Protein 3KCP (pdb70)

Radius of gyration: 39.66 Å; Cα contacts (8 Å, |Δi|>4): 1219; chains: 2; bounding box: 101×48×95 Å

GO terms:
  GO:0005515 protein binding (F, IPI)

Foldseek 3Di:
DWEWAWAEAEDAAQDKTKIFIWIPPADQLFWFWWKFKKAWQLLFKDFPAKAADPQQPPPVSCQFWDWDDDVVVRMIIIIGGNRPLQQPRGRRDIDTRIMTIIHGHNPGDFAWIKIFRPTTDFTAGPVRHTDDYHYHIYTYGYDNDDDAPFAKEKEFEAEPDDADPVCLQVRLWAKWKDFPPDRWIWTAGSLRMTMTTNHHADQQWTKIWIDGAQWQIAIDTRQHPPHHHYPYYSVGGHYIAGQCNVPPQAREVVSLVLLVQLAFPFAPDDSDDQSQCQRNPGTRHVVSSVSSVVQHGHGNVVD/DEWEWEWPDLDDDQFDKIKIWIKFAQQPQFFKKKFKKFWQLQFWFKAAPPPRHGDDQFDDADDKPPPPDCVQPKDKTWGADRVRRMTIIMIGGNNLVVVVVVVDGDRIITDGMIIIGGNDRDWIFMFTADDPVDPPADRGMWTAHSVRDTGDDYYYHGYDIRD

Nearest PDB structures (foldseek):
  4fl4-assembly4_L  TM=5.842E-01  e=5.951E-61  Acetivibrio thermocellus
  2b59-assembly1_B  TM=9.920E-01  e=6.058E-29  Acetivibrio thermocellus
  5g5d-assembly2_B  TM=9.959E-01  e=1.008E-26  Acetivibrio thermocellus ATCC 27405
  1aoh-assembly1_A  TM=9.877E-01  e=4.276E-23  Acetivibrio thermocellus ATCC 27405
  2ccl-assembly2_C  TM=9.334E-01  e=5.999E-21  Acetivibrio thermocellus

Organism: Acetivibrio thermocellus (strain ATCC 27405 / DSM 1237 / JCM 9322 / NBRC 103400 / NCIMB 10682 / NRRL B-4536 / VPI 7372) (NCBI:txid203119)

Sequence (466 aa):
KLTLKIGRAEGRPGDTVEIPVNLYGVPQKGIASGDFVVSYDPNVLEIIEIEPGELIVDPNPTKSFDTAVYPDRKMIVFLFAEDSGTGAYAITEDGVFATIVAKVKEGAPEGFSAIEISEFGAFADNDLVEVETDLINGGVLVTNKPVIEGYKVSGYILPDFSFDATVAPLVKAGFKVEIVGTELYAVTDANGYFEITGVPANASGYTLKISRATYLDRVIANVVVTGDTSVSTSQAPIMMWVGDIVKDNSINLLDVAEVIRCFNATKGSANYVEELDINRNGAINMQDIMIVHKHFGATSSDYSSIELKFDRNKGEVGDILIGTVRINNIKNFAGFQVNIVYDPKVLMAVDPETGKEFTSSTFPPGRTVLKNNAYGPIQIADNDPEKGILNFALAYSYIAGYKETGVAEESGIIAKIGFKILQKKSTAVKFQDTLSMPGAISGTQLFDWDGEVITGYEVIQPDVLS

InterPro domains:
  IPR001956 Carbohydrate-binding module 3 [PF00942] (370-519)
  IPR001956 Carbohydrate-binding module 3 [PS51172] (365-523)
  IPR001956 Carbohydrate-binding module 3 [SM01067] (371-462)
  IPR002102 Cellulosome anchoring protein, cohesin domain [PF00963] (31-167)
  IPR002102 Cellulosome anchoring protein, cohesin domain [PF00963] (185-321)
  IPR002102 Cellulosome anchoring protein, cohesin domain [PF00963] (562-702)
  IPR002102 Cellulosome anchoring protein, cohesin domain [PF00963] (726-865)
  IPR002102 Cellulosome anchoring protein, cohesin domain [PF00963] (891-1030)
  IPR002102 Cellulosome anchoring protein, cohesin domain [PF00963] (1056-1195)
  IPR002102 Cellulosome anchoring protein, cohesin domain [PF00963] (1221-1360)
  IPR002102 Cellulosome anchoring protein, cohesin domain [PF00963] (1386-1525)
  IPR002102 Cellulosome anchoring protein, cohesin domain [PF00963] (1550-1689)
  IPR002105 Dockerin type I repeat [PF00404] (1790-1843)
  IPR002105 Dockerin type I repeat [PS00448] (1824-1843)
  IPR008965 CBM2/CBM3, carbohydrate-binding domain superfamily [SSF49384] (30-178)
  IPR008965 CBM2/CBM3, carbohydrate-binding domain superfamily [SSF49384] (184-321)
  IPR008965 CBM2/CBM3, carbohydrate-binding domain superfamily [SSF49384] (366-522)
  IPR008965 CBM2/CBM3, carbohydrate-binding domain superfamily [SSF49384] (562-702)
  IPR008965 CBM2/CBM3, carbohydrate-binding domain superfamily [SSF49384] (725-865)
  IPR008965 CBM2/CBM3, carbohydrate-binding domain superfamily [SSF49384] (890-1030)

Solvent-accessible surface area: 21895 Å² total; per-residue (Å²): 149,4,17,0,73,1,5,167,19,108,4,88,41,33,60,78,10,107,0,41,0,21,0,86,30,13,33,183,127,0,0,8,38,5,54,3,13,0,26,12,50,22,104,7,1,86,21,80,93,16,68,57,10,124,12,17,80,11,107,92,48,85,122,5,7,82,29,33,54,92,76,121,152,114,66,0,38,0,103,5,58,24,74,40,70,118,19,66,61,3,2,90,120,74,14,41,1,0,21,0,16,0,90,0,81,162,80,9,78,106,35,82,9,39,1,75,16,63,114,57,41,22,0,10,11,52,88,139,91,116,21,122,26,62,74,75,70,2,0,0,72,0,38,90,155,62,114,101,150,34,77,78,0,12,1,58,2,45,2,48,17,66,59,91,90,118,13,19,66,87,3,47,29,34,0,76,0,48,0,83,82,57,174,52,123,11,77,5,63,45,99,0,58,3,75,6,52,26,0,74,75,51,71,108,23,21,44,0,74,0,22,37,55,10,9,0,21,50,82,38,56,124,11,73,1,94,20,105,28,80,38,15,69,63,161,69,20,15,75,0,38,6,0,0,28,54,104,72,51,23,0,37,104,108,0,1,32,57,0,56,158,10,23,22,8,21,137,82,51,114,92,31,66,84,83,8,0,6,10,49,53,19,0,0,0,0,34,0,0,0,7,0,1,36,36,25,39,10,54,29,107,83,57,81,11,0,25,2,109,34,88,96,91,125,21,101,96,43,46,43,4,48,0,16,0,78,0,40,100,1,148,30,0,0,0,1,0,0,5,0,24,15,58,45,159,3,3,61,3,0,29,19,166,106,12,150,98,7,72,66,86,39,30,1,51,35,39,75,4,0,127,74,127,72,32,18,31,23,100,10,22,62,8,49,20,140,154,0,51,0,5,0,0,0,0,3,0,103,3,65,33,6,96,155,77,50,107,24,54,61,60,4,17,0,0,72,0,0,0,57,12,67,75,144,129,78,13,48,3,91,3,74,83,50,145,11,3,50,72,18,51,44,0,0,4,0,0,24,25,55,3,54,49,24,103,77,14,112,22,61,74,24,128,92,11,89

B-factor: mean 34.77, std 7.83, range [19.06, 70.61]

CATH classification: 2.60.40.680 (+2 more: 2.60.40.1120, 1.10.1330.10)

Secondary structure (DSSP, 8-state):
--EEEE-EEEE-TT-EEEEEEEEES--TT-B-EEEEEEE--TTTEEEEEEEE-TT---SSGGGTEEEEEEGGGTEEEEEEE-TTSSSTT-B-S-EEEEEEEEEEPTT---EEEEEEEEEEEEEE-TT--EE--EEE-EEEEE------SSEEEEEEEEESS---TTTHHHHHS--EEEETTSS-EEE--TTSEEEEEEEPPEEEEEEEEEE-TEEPPEEEEEEEESS-EE---SSSPEEE-EEE-SSSSB--HHHHHHHHTTTT-BTTSTT--GGG-TT-SSB-SHHHHHHHHTTTT-BGGG-/-EEEEEES-S---TT-EEEEEEEEES-TTEEEEEEEEE--TTTEEEE-TTT-PBP-TTPPP----SS--GGG-EEEEE--BGGGTEEEEEEEES-HHHHHHHT----SEEEEEEEEEESS---B--EE---TTSTT-BTTEEEEETTSPEE-S-EEEPPPPB-

Structure (mmCIF, N/CA/C/O backbone):
data_3KCP
#
_entry.id   3KCP
#
_cell.length_a   169.977
_cell.length_b   58.019
_cell.length_c   56.150
_cell.angle_alpha   90.00
_cell.angle_beta   90.00
_cell.angle_gamma   90.00
#
_symmetry.space_group_name_H-M   'P 21 21 2'
#
loop_
_entity.id
_entity.type
_entity.pdbx_description
1 polymer 'Cellulosomal-scaffolding protein A'
2 polymer 'Cellulosome anchoring protein, cohesin region'
3 non-polymer 'CALCIUM ION'
4 non-polymer 'CHLORIDE ION'
5 water water
#
loop_
_atom_site.group_PDB
_atom_site.id
_atom_site.type_symbol
_atom_site.label_atom_id
_atom_site.label_alt_id
_atom_site.label_comp_id
_atom_site.label_asym_id
_atom_site.label_entity_id
_atom_site.label_seq_id
_atom_site.pdbx_PDB_ins_code
_atom_site.Cartn_x
_atom_site.Cartn_y
_atom_site.Cartn_z
_atom_site.occupancy
_atom_site.B_iso_or_equiv
_atom_site.auth_seq_id
_atom_site.auth_comp_id
_atom_site.auth_asym_id
_atom_site.auth_atom_id
_atom_site.pdbx_PDB_model_num
ATOM 1 N N . LYS A 1 8 ? 83.490 7.772 61.231 1.00 42.15 8 LYS A N 1
ATOM 2 C CA . LYS A 1 8 ? 82.566 8.933 60.938 1.00 41.68 8 LYS A CA 1
ATOM 3 C C . LYS A 1 8 ? 81.964 8.852 59.503 1.00 40.23 8 LYS A C 1
ATOM 4 O O . LYS A 1 8 ? 82.702 8.653 58.504 1.00 40.25 8 LYS A O 1
ATOM 10 N N . LEU A 1 9 ? 80.642 9.005 59.421 1.00 38.70 9 LEU A N 1
ATOM 11 C CA . LEU A 1 9 ? 79.895 8.876 58.123 1.00 36.42 9 LEU A CA 1
ATOM 12 C C . LEU A 1 9 ? 80.382 9.904 57.094 1.00 34.77 9 LEU A C 1
ATOM 13 O O . LEU A 1 9 ? 80.345 11.098 57.334 1.00 35.21 9 LEU A O 1
ATOM 18 N N . THR A 1 10 ? 80.857 9.394 55.970 1.00 34.38 10 THR A N 1
ATOM 19 C CA . THR A 1 10 ? 81.433 10.180 54.892 1.00 33.70 10 THR A CA 1
ATOM 20 C C . THR A 1 10 ? 80.828 9.771 53.527 1.00 32.85 10 THR A C 1
ATOM 21 O O . THR A 1 10 ? 80.729 8.602 53.213 1.00 32.46 10 THR A O 1
ATOM 25 N N . LEU A 1 11 ? 80.472 10.768 52.739 1.00 31.48 11 LEU A N 1
ATOM 26 C CA . LEU A 1 11 ? 79.963 10.564 51.368 1.00 31.03 11 LEU A CA 1
ATOM 27 C C . LEU A 1 11 ? 81.008 11.122 50.392 1.00 30.07 11 LEU A C 1
ATOM 28 O O . LEU A 1 11 ? 81.300 12.299 50.411 1.00 31.29 11 LEU A O 1
ATOM 33 N N . LYS A 1 12 ? 81.583 10.255 49.577 1.00 31.47 12 LYS A N 1
ATOM 34 C CA . LYS A 1 12 ? 82.667 10.636 48.660 1.00 32.24 12 LYS A CA 1
ATOM 35 C C . LYS A 1 12 ? 82.272 10.443 47.196 1.00 31.62 12 LYS A C 1
ATOM 36 O O . LYS A 1 12 ? 82.003 9.329 46.781 1.00 31.73 12 LYS A O 1
ATOM 42 N N . ILE A 1 13 ? 82.322 11.524 46.426 1.00 31.83 13 ILE A N 1
ATOM 43 C CA . ILE A 1 13 ? 82.336 11.425 44.964 1.00 32.72 13 ILE A CA 1
ATOM 44 C C . ILE A 1 13 ? 83.738 11.034 44.541 1.00 33.07 13 ILE A C 1
ATOM 45 O O . ILE A 1 13 ? 84.709 11.704 44.892 1.00 32.81 13 ILE A O 1
ATOM 50 N N . GLY A 1 14 ? 83.837 9.960 43.774 1.00 34.38 14 GLY A N 1
ATOM 51 C CA . GLY A 1 14 ? 85.113 9.454 43.301 1.00 35.26 14 GLY A CA 1
ATOM 52 C C . GLY A 1 14 ? 85.659 10.252 42.120 1.00 36.93 14 GLY A C 1
ATOM 53 O O . GLY A 1 14 ? 85.167 11.352 41.775 1.00 36.42 14 GLY A O 1
ATOM 54 N N . ARG A 1 15 ? 86.708 9.691 41.528 1.00 38.25 15 ARG A N 1
ATOM 55 C CA . ARG A 1 15 ? 87.454 10.290 40.427 1.00 39.71 15 ARG A CA 1
ATOM 56 C C . ARG A 1 15 ? 87.517 9.308 39.275 1.00 39.92 15 ARG A C 1
ATOM 57 O O . ARG A 1 15 ? 87.451 8.091 39.483 1.00 40.85 15 ARG A O 1
ATOM 65 N N . ALA A 1 16 ? 87.564 9.842 38.061 1.00 39.10 16 ALA A N 1
ATOM 66 C CA . ALA A 1 16 ? 87.777 9.042 36.875 1.00 40.13 16 ALA A CA 1
ATOM 67 C C . ALA A 1 16 ? 88.623 9.866 35.916 1.00 40.65 16 ALA A C 1
ATOM 68 O O . ALA A 1 16 ? 88.826 11.055 36.123 1.00 40.63 16 ALA A O 1
ATOM 70 N N . GLU A 1 17 ? 89.104 9.221 34.868 1.00 42.48 17 GLU A N 1
ATOM 71 C CA . GLU A 1 17 ? 90.005 9.840 33.914 1.00 45.12 17 GLU A CA 1
ATOM 72 C C . GLU A 1 17 ? 89.616 9.338 32.535 1.00 44.81 17 GLU A C 1
ATOM 73 O O . GLU A 1 17 ? 89.431 8.146 32.318 1.00 44.44 17 GLU A O 1
ATOM 79 N N . GLY A 1 18 ? 89.461 10.265 31.609 1.00 44.71 18 GLY A N 1
ATOM 80 C CA . GLY A 1 18 ? 88.942 9.931 30.294 1.00 45.25 18 GLY A CA 1
ATOM 81 C C . GLY A 1 18 ? 89.467 10.895 29.262 1.00 45.36 18 GLY A C 1
ATOM 82 O O . GLY A 1 18 ? 90.128 11.860 29.597 1.00 45.37 18 GLY A O 1
ATOM 83 N N . ARG A 1 19 ? 89.195 10.589 28.003 1.00 45.36 19 ARG A N 1
ATOM 84 C CA . ARG A 1 19 ? 89.476 11.477 26.895 1.00 45.99 19 ARG A CA 1
ATOM 85 C C . ARG A 1 19 ? 88.108 11.844 26.378 1.00 45.15 19 ARG A C 1
ATOM 86 O O . ARG A 1 19 ? 87.148 11.158 26.690 1.00 45.64 19 ARG A O 1
ATOM 94 N N . PRO A 1 20 ? 87.993 12.941 25.609 1.00 44.94 20 PRO A N 1
ATOM 95 C CA . PRO A 1 20 ? 86.725 13.219 24.946 1.00 44.26 20 PRO A CA 1
ATOM 96 C C . PRO A 1 20 ? 86.225 12.017 24.124 1.00 44.35 20 PRO A C 1
ATOM 97 O O . PRO A 1 20 ? 87.012 11.381 23.411 1.00 44.61 20 PRO A O 1
ATOM 101 N N . GLY A 1 21 ? 84.941 11.690 24.249 1.00 43.30 21 GLY A N 1
ATOM 102 C CA . GLY A 1 21 ? 84.371 10.483 23.636 1.00 43.26 21 GLY A CA 1
ATOM 103 C C . GLY A 1 21 ? 84.364 9.228 24.518 1.00 43.00 21 GLY A C 1
ATOM 104 O O . GLY A 1 21 ? 83.583 8.313 24.266 1.00 43.40 21 GLY A O 1
ATOM 105 N N . ASP A 1 22 ? 85.216 9.189 25.550 1.00 43.22 22 ASP A N 1
ATOM 106 C CA . ASP A 1 22 ? 85.293 8.043 26.498 1.00 42.41 22 ASP A CA 1
ATOM 107 C C . ASP A 1 22 ? 84.080 7.970 27.414 1.00 41.66 22 ASP A C 1
ATOM 108 O O . ASP A 1 22 ? 83.519 8.994 27.744 1.00 43.04 22 ASP A O 1
ATOM 113 N N . THR A 1 23 ? 83.661 6.766 27.781 1.00 40.84 23 THR A N 1
ATOM 114 C CA . THR A 1 23 ? 82.668 6.575 28.843 1.00 40.11 23 THR A CA 1
ATOM 115 C C . THR A 1 23 ? 83.431 6.273 30.127 1.00 39.39 23 THR A C 1
ATOM 116 O O . THR A 1 23 ? 84.362 5.479 30.137 1.00 39.45 23 THR A 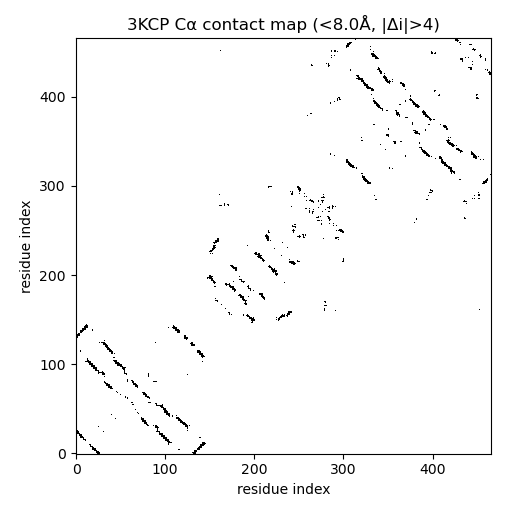O 1
ATOM 120 N N . VAL A 1 24 ? 83.062 6.967 31.198 1.00 37.59 24 VAL A N 1
ATOM 121 C CA . VAL A 1 24 ? 83.782 6.907 32.443 1.00 35.84 24 VAL A CA 1
ATOM 122 C C . VAL A 1 24 ? 82.782 6.576 33.529 1.00 35.41 24 VAL A C 1
ATOM 123 O O . VAL A 1 24 ? 81.588 6.867 33.391 1.00 34.02 24 VAL A O 1
ATOM 127 N N . GLU A 1 25 ? 83.274 5.951 34.581 1.00 34.47 25 GLU A N 1
ATOM 128 C CA . GLU A 1 25 ? 82.431 5.592 35.719 1.00 35.28 25 GLU A CA 1
ATOM 129 C C . GLU A 1 25 ? 82.972 6.259 36.968 1.00 34.21 25 GLU A C 1
ATOM 130 O O . GLU A 1 25 ? 84.151 6.131 37.298 1.00 34.65 25 GLU A O 1
ATOM 136 N N . ILE A 1 26 ? 82.106 6.993 37.647 1.00 32.52 26 ILE A N 1
ATOM 137 C CA . ILE A 1 26 ? 82.495 7.753 38.795 1.00 31.12 26 ILE A CA 1
ATOM 138 C C . ILE A 1 26 ? 81.713 7.176 39.966 1.00 31.48 26 ILE A C 1
ATOM 139 O O . ILE A 1 26 ? 80.482 7.332 40.029 1.00 30.33 26 ILE A O 1
ATOM 144 N N . PRO A 1 27 ? 82.428 6.504 40.896 1.00 32.08 27 PRO A N 1
ATOM 145 C CA . PRO A 1 27 ? 81.777 5.856 42.041 1.00 31.42 27 PRO A CA 1
ATOM 146 C C . PRO A 1 27 ? 81.387 6.897 43.077 1.00 31.31 27 PRO A C 1
ATOM 147 O O . PRO A 1 27 ? 82.016 7.973 43.157 1.00 31.66 27 PRO A O 1
ATOM 151 N N . VAL A 1 28 ? 80.307 6.610 43.822 1.00 29.84 28 VAL A N 1
ATOM 152 C CA . VAL A 1 28 ? 79.868 7.431 44.936 1.00 29.66 28 VAL A CA 1
ATOM 153 C C . VAL A 1 28 ? 79.957 6.439 46.079 1.00 29.99 28 VAL A C 1
ATOM 154 O O . VAL A 1 28 ? 79.326 5.393 46.030 1.00 29.01 28 VAL A O 1
ATOM 158 N N . ASN A 1 29 ? 80.844 6.743 47.020 1.00 30.57 29 ASN A N 1
ATOM 159 C CA . ASN A 1 29 ? 81.129 5.854 48.134 1.00 31.53 29 ASN A CA 1
ATOM 160 C C . ASN A 1 29 ? 80.580 6.394 49.435 1.00 31.42 29 ASN A C 1
ATOM 161 O O . ASN A 1 29 ? 80.475 7.608 49.614 1.00 31.57 29 ASN A O 1
ATOM 166 N N . LEU A 1 30 ? 80.197 5.465 50.307 1.00 33.41 30 LEU A N 1
ATOM 167 C CA . LEU A 1 30 ? 79.918 5.761 51.688 1.00 35.87 30 LEU A CA 1
ATOM 168 C C . LEU A 1 30 ? 80.910 4.997 52.584 1.00 37.28 30 LEU A C 1
ATOM 169 O O . LEU A 1 30 ? 81.170 3.798 52.363 1.00 37.49 30 LEU A O 1
ATOM 174 N N . TYR A 1 31 ? 81.434 5.724 53.575 1.00 38.85 31 TYR A N 1
ATOM 175 C CA . TYR A 1 31 ? 82.361 5.211 54.592 1.00 40.76 31 TYR A CA 1
ATOM 176 C C . TYR A 1 31 ? 81.809 5.539 55.955 1.00 41.16 31 TYR A C 1
ATOM 177 O O . TYR A 1 31 ? 81.057 6.513 56.119 1.00 41.19 31 TYR A O 1
ATOM 186 N N . GLY A 1 32 ? 82.239 4.749 56.942 1.00 41.85 32 GLY A N 1
ATOM 187 C CA . GLY A 1 32 ? 81.852 4.941 58.328 1.00 41.67 32 GLY A CA 1
ATOM 188 C C . GLY A 1 32 ? 80.360 4.826 58.575 1.00 42.10 32 GLY A C 1
ATOM 189 O O . GLY A 1 32 ? 79.813 5.602 59.368 1.00 41.03 32 GLY A O 1
ATOM 190 N N . VAL A 1 33 ? 79.700 3.880 57.884 1.00 42.51 33 VAL A N 1
ATOM 191 C CA . VAL A 1 33 ? 78.238 3.717 57.986 1.00 42.11 33 VAL A CA 1
ATOM 192 C C . VAL A 1 33 ? 77.979 3.250 59.425 1.00 44.04 33 VAL A C 1
ATOM 193 O O . VAL A 1 33 ? 78.653 2.333 59.892 1.00 43.75 33 VAL A O 1
ATOM 197 N N . PRO A 1 34 ? 77.044 3.911 60.140 1.00 45.11 34 PRO A N 1
ATOM 198 C CA . PRO A 1 34 ? 76.763 3.497 61.536 1.00 46.43 34 PRO A CA 1
ATOM 199 C C . PRO A 1 34 ? 76.213 2.081 61.652 1.00 48.06 34 PRO A C 1
ATOM 200 O O . PRO A 1 34 ? 75.574 1.552 60.695 1.00 48.50 34 PRO A O 1
ATOM 204 N N . GLN A 1 35 ? 76.453 1.487 62.831 1.00 49.46 35 GLN A N 1
ATOM 205 C CA . GLN A 1 35 ? 75.970 0.141 63.196 1.00 49.80 35 GLN A CA 1
ATOM 206 C C . GLN A 1 35 ? 74.457 0.020 63.022 1.00 47.84 35 GLN A C 1
ATOM 207 O O . GLN A 1 35 ? 73.958 -0.983 62.535 1.00 46.95 35 GLN A O 1
ATOM 213 N N . LYS A 1 36 ? 73.751 1.068 63.430 1.00 46.60 36 LYS A N 1
ATOM 214 C CA . LYS A 1 36 ? 72.321 1.179 63.267 1.00 45.56 36 LYS A CA 1
ATOM 215 C C . LYS A 1 36 ? 71.866 1.144 61.768 1.00 44.90 36 LYS A C 1
ATOM 216 O O . LYS A 1 36 ? 70.685 0.999 61.504 1.00 45.30 36 LYS A O 1
ATOM 222 N N . GLY A 1 37 ? 72.799 1.255 60.808 1.00 42.87 37 GLY A N 1
ATOM 223 C CA . GLY A 1 37 ? 72.441 1.321 59.370 1.00 42.06 37 GLY A CA 1
ATOM 224 C C . GLY A 1 37 ? 71.947 2.699 58.942 1.00 39.83 37 GLY A C 1
ATOM 225 O O . GLY A 1 37 ? 71.638 3.548 59.793 1.00 40.47 37 GLY A O 1
ATOM 226 N N . ILE A 1 38 ? 71.907 2.938 57.627 1.00 36.56 38 ILE A N 1
ATOM 227 C CA . ILE A 1 38 ? 71.356 4.175 57.063 1.00 34.09 38 ILE A CA 1
ATOM 228 C C . ILE A 1 38 ? 70.065 3.872 56.295 1.00 32.23 38 ILE A C 1
ATOM 229 O O . ILE A 1 38 ? 70.059 3.012 55.396 1.00 31.61 38 ILE A O 1
ATOM 234 N N . ALA A 1 39 ? 68.977 4.552 56.645 1.00 29.45 39 ALA A N 1
ATOM 235 C CA . ALA A 1 39 ? 67.669 4.242 56.064 1.00 29.28 39 ALA A CA 1
ATOM 236 C C . ALA A 1 39 ? 67.245 5.218 55.026 1.00 29.18 39 ALA A C 1
ATOM 237 O O . ALA A 1 39 ? 66.317 4.919 54.214 1.00 29.89 39 ALA A O 1
ATOM 239 N N . SER A 1 40 ? 67.824 6.403 55.099 1.00 28.27 40 SER A N 1
ATOM 240 C CA . SER A 1 40 ? 67.484 7.472 54.167 1.00 28.24 40 SER A CA 1
ATOM 241 C C . SER A 1 40 ? 68.623 8.441 53.945 1.00 27.35 40 SER A C 1
ATOM 242 O O . SER A 1 40 ? 69.517 8.600 54.818 1.00 28.34 40 SER A O 1
ATOM 245 N N . GLY A 1 41 ? 68.607 9.128 52.797 1.00 27.12 41 GLY A N 1
ATOM 246 C CA . GLY A 1 41 ? 69.562 10.197 52.556 1.00 26.33 41 GLY A CA 1
ATOM 247 C C . GLY A 1 41 ? 69.130 10.969 51.335 1.00 27.00 41 GLY A C 1
ATOM 248 O O . GLY A 1 41 ? 68.460 10.420 50.480 1.00 27.63 41 GLY A O 1
ATOM 249 N N . ASP A 1 42 ? 69.501 12.233 51.246 1.00 27.43 42 ASP A N 1
ATOM 250 C CA . ASP A 1 42 ? 69.183 13.002 50.031 1.00 28.88 42 ASP A CA 1
ATOM 251 C C . ASP A 1 42 ? 70.263 14.021 49.820 1.00 28.70 42 ASP A C 1
ATOM 252 O O . ASP A 1 42 ? 70.666 14.742 50.757 1.00 28.72 42 ASP A O 1
ATOM 257 N N . PHE A 1 43 ? 70.725 14.111 48.578 1.00 26.97 43 PHE A N 1
ATOM 258 C CA . PHE A 1 43 ? 71.712 15.108 48.281 1.00 26.12 43 PHE A CA 1
ATOM 259 C C . PHE A 1 43 ? 71.667 15.401 46.768 1.00 26.10 43 PHE A C 1
ATOM 260 O O . PHE A 1 43 ? 70.967 14.687 46.015 1.00 25.52 43 PHE A O 1
ATOM 268 N N . VAL A 1 44 ? 72.387 16.443 46.365 1.00 25.91 44 VAL A N 1
ATOM 269 C CA . VAL A 1 44 ? 72.394 16.927 44.985 1.00 27.23 44 VAL A CA 1
ATOM 270 C C . VAL A 1 44 ? 73.851 17.060 44.599 1.00 28.57 44 VAL A C 1
ATOM 271 O O . VAL A 1 44 ? 74.672 17.535 45.388 1.00 28.05 44 VAL A O 1
ATOM 275 N N . VAL A 1 45 ? 74.176 16.552 43.411 1.00 28.10 45 VAL A N 1
ATOM 276 C CA . VAL A 1 45 ? 75.484 16.663 42.851 1.00 29.93 45 VAL A CA 1
ATOM 277 C C . VAL A 1 45 ? 75.397 17.646 41.677 1.00 30.64 45 VAL A C 1
ATOM 278 O O . VAL A 1 45 ? 74.406 17.656 40.934 1.00 31.15 45 VAL A O 1
ATOM 282 N N . SER A 1 46 ? 76.409 18.486 41.518 1.00 31.00 46 SER A N 1
ATOM 283 C CA . SER A 1 46 ? 76.456 19.348 40.373 1.00 32.91 46 SER A CA 1
ATOM 284 C C . SER A 1 46 ? 77.617 18.890 39.478 1.00 32.59 46 SER A C 1
ATOM 285 O O . SER A 1 46 ? 78.581 18.320 39.944 1.00 32.97 46 SER A O 1
ATOM 288 N N . TYR A 1 47 ? 77.485 19.088 38.171 1.00 33.50 47 TYR A N 1
ATOM 289 C CA . TYR A 1 47 ? 78.525 18.673 37.250 1.00 32.85 47 TYR A CA 1
ATOM 290 C C . TYR A 1 47 ? 78.566 19.691 36.117 1.00 33.95 47 TYR A C 1
ATOM 291 O O . TYR A 1 47 ? 77.765 20.635 36.089 1.00 32.84 47 TYR A O 1
ATOM 300 N N . ASP A 1 48 ? 79.499 19.476 35.199 1.00 34.97 48 ASP A N 1
ATOM 301 C CA . ASP A 1 48 ? 79.639 20.370 34.034 1.00 37.46 48 ASP A CA 1
ATOM 302 C C . ASP A 1 48 ? 79.193 19.611 32.789 1.00 38.81 48 ASP A C 1
ATOM 303 O O . ASP A 1 48 ? 79.905 18.711 32.292 1.00 38.40 48 ASP A O 1
ATOM 308 N N . PRO A 1 49 ? 78.002 19.956 32.297 1.00 40.83 49 PRO A N 1
ATOM 309 C CA . PRO A 1 49 ? 77.413 19.256 31.180 1.00 42.51 49 PRO A CA 1
ATOM 310 C C . PRO A 1 49 ? 78.037 19.658 29.844 1.00 44.09 49 PRO A C 1
ATOM 311 O O . PRO A 1 49 ? 77.655 19.098 28.821 1.00 44.58 49 PRO A O 1
ATOM 315 N N . ASN A 1 50 ? 78.983 20.606 29.883 1.00 45.29 50 ASN A N 1
ATOM 316 C CA . ASN A 1 50 ? 79.901 20.893 28.781 1.00 46.48 50 ASN A CA 1
ATOM 317 C C . ASN A 1 50 ? 80.891 19.763 28.625 1.00 45.31 50 ASN A C 1
ATOM 318 O O . ASN A 1 50 ? 81.302 19.446 27.504 1.00 45.23 50 ASN A O 1
ATOM 323 N N . VAL A 1 51 ? 81.311 19.191 29.759 1.00 43.11 51 VAL A N 1
ATOM 324 C CA . VAL A 1 51 ? 82.290 18.104 29.756 1.00 39.93 51 VAL A CA 1
ATOM 325 C C . VAL A 1 51 ? 81.570 16.733 29.712 1.00 39.28 51 VAL A C 1
ATOM 326 O O . VAL A 1 51 ? 81.945 15.864 28.928 1.00 37.89 51 VAL A O 1
ATOM 330 N N . LEU A 1 52 ? 80.538 16.555 30.549 1.00 37.21 52 LEU A N 1
ATOM 331 C CA . LEU A 1 52 ? 79.927 15.221 30.740 1.00 36.65 52 LEU A CA 1
ATOM 332 C C . LEU A 1 52 ? 78.468 15.109 30.336 1.00 35.47 52 LEU A C 1
ATOM 333 O O . LEU A 1 52 ? 77.644 15.968 30.668 1.00 35.54 52 LEU A O 1
ATOM 338 N N . GLU A 1 53 ? 78.146 14.033 29.632 1.00 34.41 53 GLU A N 1
ATOM 339 C CA . GLU A 1 53 ? 76.767 13.651 29.437 1.00 35.28 53 GLU A CA 1
ATOM 340 C C . GLU A 1 53 ? 76.489 12.482 30.378 1.00 32.23 53 GLU A C 1
ATOM 341 O O . GLU A 1 53 ? 77.064 11.425 30.230 1.00 32.04 53 GLU A O 1
ATOM 347 N N . ILE A 1 54 ? 75.599 12.662 31.348 1.00 31.23 54 ILE A N 1
ATOM 348 C CA . ILE A 1 54 ? 75.271 11.553 32.229 1.00 28.60 54 ILE A CA 1
ATOM 349 C C . ILE A 1 54 ? 74.403 10.573 31.441 1.00 29.00 54 ILE A C 1
ATOM 350 O O . ILE A 1 54 ? 73.366 10.952 30.854 1.00 30.14 54 ILE A O 1
ATOM 355 N N . ILE A 1 55 ? 74.831 9.319 31.457 1.00 28.03 55 ILE A N 1
ATOM 356 C CA . ILE A 1 55 ? 74.143 8.253 30.771 1.00 29.01 55 ILE A CA 1
ATOM 357 C C . ILE A 1 55 ? 73.149 7.586 31.722 1.00 29.86 55 ILE A C 1
ATOM 358 O O . ILE A 1 55 ? 71.979 7.466 31.404 1.00 30.13 55 ILE A O 1
ATOM 363 N N . GLU A 1 56 ? 73.637 7.129 32.884 1.00 29.88 56 GLU A N 1
ATOM 364 C CA . GLU A 1 56 ? 72.736 6.673 33.925 1.00 29.66 56 GLU A CA 1
ATOM 365 C C . GLU A 1 56 ? 73.468 6.599 35.253 1.00 28.55 56 GLU A C 1
ATOM 366 O O . GLU A 1 56 ? 74.683 6.641 35.285 1.00 28.72 56 GLU A O 1
ATOM 372 N N . ILE A 1 57 ? 72.711 6.494 36.341 1.00 27.77 57 ILE A N 1
ATOM 373 C CA . ILE A 1 57 ? 73.349 6.307 37.647 1.00 27.36 57 ILE A CA 1
ATOM 374 C C . ILE A 1 57 ? 72.900 4.927 38.114 1.00 27.16 57 ILE A C 1
ATOM 375 O O . ILE A 1 57 ? 71.710 4.673 38.266 1.00 25.87 57 ILE A O 1
ATOM 380 N N . GLU A 1 58 ? 73.858 4.032 38.267 1.00 27.79 58 GLU A N 1
ATOM 381 C CA . GLU A 1 58 ? 73.574 2.659 38.670 1.00 30.06 58 GLU A CA 1
ATOM 382 C C . GLU A 1 58 ? 73.524 2.586 40.204 1.00 30.97 58 GLU A C 1
ATOM 383 O O . GLU A 1 58 ? 74.397 3.154 40.871 1.00 30.52 58 GLU A O 1
ATOM 389 N N . PRO A 1 59 ? 72.504 1.907 40.764 1.00 31.93 59 PRO A N 1
ATOM 390 C CA . PRO A 1 59 ? 72.563 1.695 42.202 1.00 32.36 59 PRO A CA 1
ATOM 391 C C . PRO A 1 59 ? 73.783 0.845 42.529 1.00 32.05 59 PRO A C 1
ATOM 392 O O . PRO A 1 59 ? 74.107 -0.106 41.784 1.00 32.18 59 PRO A O 1
ATOM 396 N N . GLY A 1 60 ? 74.494 1.214 43.592 1.00 31.45 60 GLY A N 1
ATOM 397 C CA . GLY A 1 60 ? 75.641 0.454 44.006 1.00 30.71 60 GLY A CA 1
ATOM 398 C C . GLY A 1 60 ? 75.316 -0.796 44.796 1.00 32.09 60 GLY A C 1
ATOM 399 O O . GLY A 1 60 ? 74.145 -1.080 45.117 1.00 31.53 60 GLY A O 1
ATOM 400 N N . GLU A 1 61 ? 76.378 -1.535 45.114 1.00 32.50 61 GLU A N 1
ATOM 401 C CA . GLU A 1 61 ? 76.327 -2.770 45.870 1.00 34.92 61 GLU A CA 1
ATOM 402 C C . GLU A 1 61 ? 75.618 -2.562 47.225 1.00 34.28 61 GLU A C 1
ATOM 403 O O . GLU A 1 61 ? 74.976 -3.461 47.745 1.00 34.83 61 GLU A O 1
ATOM 409 N N . LEU A 1 62 ? 75.729 -1.359 47.786 1.00 33.30 62 LEU A N 1
ATOM 410 C CA . LEU A 1 62 ? 75.057 -1.020 49.040 1.00 31.71 62 LEU A CA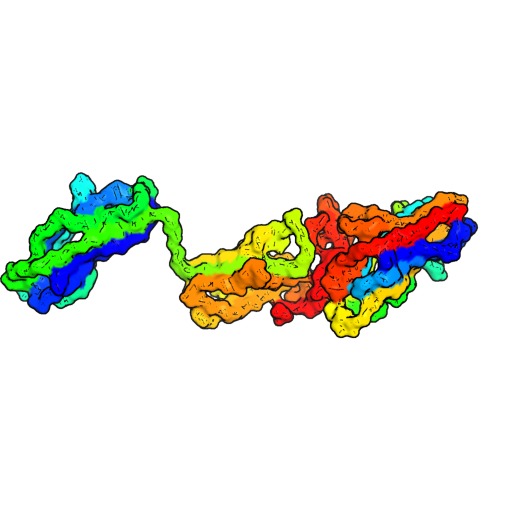 1
ATOM 411 C C . LEU A 1 62 ? 73.518 -0.991 48.955 1.00 32.00 62 LEU A C 1
ATOM 412 O O . LEU A 1 62 ? 72.856 -0.928 49.988 1.00 31.58 62 LEU A O 1
ATOM 417 N N . ILE A 1 63 ? 72.969 -0.994 47.737 1.00 31.30 63 ILE A N 1
ATOM 418 C CA . ILE A 1 63 ? 71.530 -0.887 47.518 1.00 31.18 63 ILE A CA 1
ATOM 419 C C . ILE A 1 63 ? 70.988 -2.285 47.420 1.00 32.56 63 ILE A C 1
ATOM 420 O O . ILE A 1 63 ? 71.202 -2.963 46.417 1.00 32.56 63 ILE A O 1
ATOM 425 N N . VAL A 1 64 ? 70.321 -2.723 48.485 1.00 33.85 64 VAL A N 1
ATOM 426 C CA . VAL A 1 64 ? 69.973 -4.166 48.659 1.00 35.97 64 VAL A CA 1
ATOM 427 C C . VAL A 1 64 ? 68.497 -4.492 48.401 1.00 37.38 64 VAL A C 1
ATOM 428 O O . VAL A 1 64 ? 68.084 -5.655 48.444 1.00 36.52 64 VAL A O 1
ATOM 432 N N . ASP A 1 65 ? 67.723 -3.456 48.086 1.00 37.72 65 ASP A N 1
ATOM 433 C CA . ASP A 1 65 ? 66.374 -3.631 47.638 1.00 39.21 65 ASP A CA 1
ATOM 434 C C . ASP A 1 65 ? 66.397 -4.473 46.355 1.00 40.97 65 ASP A C 1
ATOM 435 O O . ASP A 1 65 ? 67.053 -4.066 45.363 1.00 41.16 65 ASP A O 1
ATOM 440 N N . PRO A 1 66 ? 65.712 -5.650 46.351 1.00 42.53 66 PRO A N 1
ATOM 441 C CA . PRO A 1 66 ? 65.575 -6.422 45.079 1.00 43.12 66 PRO A CA 1
ATOM 442 C C . PRO A 1 66 ? 65.042 -5.626 43.888 1.00 43.45 66 PRO A C 1
ATOM 443 O O . PRO A 1 66 ? 65.424 -5.932 42.751 1.00 45.87 66 PRO A O 1
ATOM 447 N N . ASN A 1 67 ? 64.186 -4.636 44.133 1.00 43.17 67 ASN A N 1
ATOM 448 C CA . ASN A 1 67 ? 63.820 -3.643 43.126 1.00 43.06 67 ASN A CA 1
ATOM 449 C C . ASN A 1 67 ? 64.506 -2.338 43.578 1.00 41.68 67 ASN A C 1
ATOM 450 O O . ASN A 1 67 ? 63.900 -1.535 44.296 1.00 40.89 67 ASN A O 1
ATOM 455 N N . PRO A 1 68 ? 65.766 -2.131 43.168 1.00 40.98 68 PRO A N 1
ATOM 456 C CA . PRO A 1 68 ? 66.580 -1.035 43.748 1.00 40.39 68 PRO A CA 1
ATOM 457 C C . PRO A 1 68 ? 65.944 0.350 43.576 1.00 40.05 68 PRO A C 1
ATOM 458 O O . PRO A 1 68 ? 66.103 1.228 44.439 1.00 39.67 68 PRO A O 1
ATOM 462 N N . THR A 1 69 ? 65.218 0.522 42.474 1.00 39.03 69 THR A N 1
ATOM 463 C CA . THR A 1 69 ? 64.561 1.756 42.110 1.00 39.20 69 THR A CA 1
ATOM 464 C C . THR A 1 69 ? 63.525 2.159 43.144 1.00 37.68 69 THR A C 1
ATOM 465 O O . THR A 1 69 ? 63.221 3.342 43.299 1.00 37.67 69 THR A O 1
ATOM 469 N N . LYS A 1 70 ? 62.990 1.178 43.873 1.00 36.88 70 LYS A N 1
ATOM 470 C CA . LYS A 1 70 ? 62.014 1.455 44.936 1.00 36.35 70 LYS A CA 1
ATOM 471 C C . LYS A 1 70 ? 62.644 2.179 46.162 1.00 34.70 70 LYS A C 1
ATOM 472 O O . LYS A 1 70 ? 61.947 2.926 46.876 1.00 33.42 70 LYS A O 1
ATOM 478 N N . SER A 1 71 ? 63.950 1.944 46.374 1.00 32.70 71 SER A N 1
ATOM 479 C CA . SER A 1 71 ? 64.714 2.528 47.492 1.00 31.09 71 SER A CA 1
ATOM 480 C C . SER A 1 71 ? 65.663 3.649 47.068 1.00 30.88 71 SER A C 1
ATOM 481 O O . SER A 1 71 ? 66.013 4.485 47.861 1.00 30.76 71 SER A O 1
ATOM 484 N N . PHE A 1 72 ? 66.115 3.598 45.824 1.00 31.69 72 PHE A N 1
ATOM 485 C CA . PHE A 1 72 ? 67.156 4.456 45.311 1.00 31.25 72 PHE A CA 1
ATOM 486 C C . PHE A 1 72 ? 66.741 5.040 43.949 1.00 32.41 72 PHE A C 1
ATOM 487 O O . PHE A 1 72 ? 66.528 4.295 42.981 1.00 31.75 72 PHE A O 1
ATOM 495 N N . ASP A 1 73 ? 66.591 6.351 43.881 1.00 33.04 73 ASP A N 1
ATOM 496 C CA . ASP A 1 73 ? 66.473 6.984 42.554 1.00 35.10 73 ASP A CA 1
ATOM 497 C C . ASP A 1 73 ? 67.189 8.305 42.474 1.00 33.93 73 ASP A C 1
ATOM 498 O O . ASP A 1 73 ? 67.521 8.949 43.504 1.00 32.61 73 ASP A O 1
ATOM 503 N N . THR A 1 74 ? 67.501 8.636 41.226 1.00 32.16 74 THR A N 1
ATOM 504 C CA . THR A 1 74 ? 68.245 9.805 40.848 1.00 30.85 74 THR A CA 1
ATOM 505 C C . THR A 1 74 ? 67.397 10.520 39.799 1.00 31.12 74 THR A C 1
ATOM 506 O O . THR A 1 74 ? 66.549 9.915 39.122 1.00 30.79 74 THR A O 1
ATOM 510 N N . ALA A 1 75 ? 67.635 11.803 39.669 1.00 29.75 75 ALA A N 1
ATOM 511 C CA . ALA A 1 75 ? 66.993 12.579 38.658 1.00 30.17 75 ALA A CA 1
ATOM 512 C C . ALA A 1 75 ? 68.076 13.449 38.077 1.00 29.92 75 ALA A C 1
ATOM 513 O O . ALA A 1 75 ? 68.659 14.288 38.781 1.00 30.28 75 ALA A O 1
ATOM 515 N N . VAL A 1 76 ? 68.372 13.228 36.788 1.00 29.80 76 VAL A N 1
ATOM 516 C CA . VAL A 1 76 ? 69.386 14.000 36.105 1.00 29.00 76 VAL A CA 1
ATOM 517 C C . VAL A 1 76 ? 68.731 15.177 35.384 1.00 30.50 76 VAL A C 1
ATOM 518 O O . VAL A 1 76 ? 67.820 14.975 34.595 1.00 30.47 76 VAL A O 1
ATOM 522 N N . TYR A 1 77 ? 69.237 16.391 35.643 1.00 30.99 77 TYR A N 1
ATOM 523 C CA . TYR A 1 77 ? 68.721 17.632 35.062 1.00 32.11 77 TYR A CA 1
ATOM 524 C C . TYR A 1 77 ? 69.865 18.357 34.388 1.00 32.58 77 TYR A C 1
ATOM 525 O O . TYR A 1 77 ? 70.472 19.238 35.001 1.00 32.05 77 TYR A O 1
ATOM 534 N N . PRO A 1 78 ? 70.188 17.992 33.119 1.00 33.20 78 PRO A N 1
ATOM 535 C CA . PRO A 1 78 ? 71.341 18.587 32.425 1.00 34.83 78 PRO A CA 1
ATOM 536 C C . PRO A 1 78 ? 71.270 20.128 32.345 1.00 36.02 78 PRO A C 1
ATOM 537 O O . PRO A 1 78 ? 72.283 20.806 32.579 1.00 36.42 78 PRO A O 1
ATOM 541 N N . ASP A 1 79 ? 70.072 20.669 32.119 1.00 38.11 79 ASP A N 1
ATOM 542 C CA . ASP A 1 79 ? 69.884 22.135 32.042 1.00 40.18 79 ASP A CA 1
ATOM 543 C C . ASP A 1 79 ? 70.152 22.843 33.375 1.00 40.11 79 ASP A C 1
ATOM 544 O O . ASP A 1 79 ? 70.519 24.016 33.408 1.00 40.41 79 ASP A O 1
ATOM 549 N N . ARG A 1 80 ? 69.933 22.118 34.470 1.00 40.46 80 ARG A N 1
ATOM 550 C CA . ARG A 1 80 ? 70.181 22.614 35.826 1.00 40.56 80 ARG A CA 1
ATOM 551 C C . ARG A 1 80 ? 71.586 22.249 36.286 1.00 39.41 80 ARG A C 1
ATOM 552 O O . ARG A 1 80 ? 72.051 22.721 37.315 1.00 38.98 80 ARG A O 1
ATOM 560 N N . LYS A 1 81 ? 72.293 21.443 35.497 1.00 38.63 81 LYS A N 1
ATOM 561 C CA . LYS A 1 81 ? 73.651 21.004 35.843 1.00 38.21 81 LYS A CA 1
ATOM 562 C C . LYS A 1 81 ? 73.660 20.208 37.170 1.00 37.11 81 LYS A C 1
ATOM 563 O O . LYS A 1 81 ? 74.578 20.319 37.965 1.00 35.74 81 LYS A O 1
ATOM 569 N N . MET A 1 82 ? 72.628 19.396 37.379 1.00 36.46 82 MET A N 1
ATOM 570 C CA . MET A 1 82 ? 72.409 18.749 38.688 1.00 37.34 82 MET A CA 1
ATOM 571 C C . MET A 1 82 ? 71.903 17.342 38.594 1.00 33.53 82 MET A C 1
ATOM 572 O O . MET A 1 82 ? 71.086 17.013 37.709 1.00 32.24 82 MET A O 1
ATOM 577 N N . ILE A 1 83 ? 72.368 16.517 39.527 1.00 30.94 83 ILE A N 1
ATOM 578 C CA . ILE A 1 83 ? 71.787 15.208 39.702 1.00 28.55 83 ILE A CA 1
ATOM 579 C C . ILE A 1 83 ? 71.256 15.094 41.114 1.00 28.76 83 ILE A C 1
ATOM 580 O O . ILE A 1 83 ? 72.036 15.209 42.051 1.00 29.07 83 ILE A O 1
ATOM 585 N N . VAL A 1 84 ? 69.967 14.816 41.248 1.00 28.38 84 VAL A N 1
ATOM 586 C CA . VAL A 1 84 ? 69.311 14.660 42.571 1.00 28.10 84 VAL A CA 1
ATOM 587 C C . VAL A 1 84 ? 69.348 13.173 43.032 1.00 27.61 84 VAL A C 1
ATOM 588 O O . VAL A 1 84 ? 68.870 12.284 42.316 1.00 27.71 84 VAL A O 1
ATOM 592 N N . PHE A 1 85 ? 69.975 12.873 44.185 1.00 26.25 85 PHE A N 1
ATOM 593 C CA . PHE A 1 85 ? 70.039 11.495 44.659 1.00 24.87 85 PHE A CA 1
ATOM 594 C C . PHE A 1 85 ? 69.040 11.376 45.827 1.00 26.34 85 PHE A C 1
ATOM 595 O O . PHE A 1 85 ? 69.026 12.229 46.690 1.00 25.38 85 PHE A O 1
ATOM 603 N N . LEU A 1 86 ? 68.182 10.363 45.829 1.00 26.65 86 LEU A N 1
ATOM 604 C CA . LEU A 1 86 ? 67.275 10.173 46.952 1.00 28.49 86 LEU A CA 1
ATOM 605 C C . LEU A 1 86 ? 67.377 8.713 47.317 1.00 28.35 86 LEU A C 1
ATOM 606 O O . LEU A 1 86 ? 67.327 7.847 46.439 1.00 28.82 86 LEU A O 1
ATOM 611 N N . PHE A 1 87 ? 67.556 8.453 48.610 1.00 26.51 87 PHE A N 1
ATOM 612 C CA . PHE A 1 87 ? 67.577 7.110 49.117 1.00 25.64 87 PHE A CA 1
ATOM 613 C C . PHE A 1 87 ? 66.551 7.050 50.269 1.00 26.05 87 PHE A C 1
ATOM 614 O O . PHE A 1 87 ? 66.532 7.920 51.143 1.00 25.15 87 PHE A O 1
ATOM 622 N N . ALA A 1 88 ? 65.701 6.034 50.249 1.00 26.11 88 ALA A N 1
ATOM 623 C CA . ALA A 1 88 ? 64.813 5.765 51.368 1.00 27.91 88 ALA A CA 1
ATOM 624 C C . ALA A 1 88 ? 64.516 4.262 51.356 1.00 29.21 88 ALA A C 1
ATOM 625 O O . ALA A 1 88 ? 63.828 3.785 50.474 1.00 28.33 88 ALA A O 1
ATOM 627 N N . GLU A 1 89 ? 65.103 3.511 52.282 1.00 29.67 89 GLU A N 1
ATOM 628 C CA . GLU A 1 89 ? 64.931 2.037 52.398 1.00 30.71 89 GLU A CA 1
ATOM 629 C C . GLU A 1 89 ? 63.443 1.702 52.240 1.00 31.42 89 GLU A C 1
ATOM 630 O O . GLU A 1 89 ? 62.639 2.139 53.081 1.00 31.17 89 GLU A O 1
ATOM 636 N N . ASP A 1 90 ? 63.069 0.943 51.211 1.00 32.70 90 ASP A N 1
ATOM 637 C CA . ASP A 1 90 ? 61.637 0.924 50.842 1.00 34.54 90 ASP A CA 1
ATOM 638 C C . ASP A 1 90 ? 60.806 -0.110 51.610 1.00 34.90 90 ASP A C 1
ATOM 639 O O . ASP A 1 90 ? 59.590 -0.217 51.386 1.00 35.65 90 ASP A O 1
ATOM 644 N N . SER A 1 91 ? 61.457 -0.877 52.477 1.00 33.99 91 SER A N 1
ATOM 645 C CA . SER A 1 91 ? 60.819 -2.052 53.069 1.00 34.01 91 SER A CA 1
ATOM 646 C C . SER A 1 91 ? 59.882 -1.618 54.149 1.00 34.61 91 SER A C 1
ATOM 647 O O . SER A 1 91 ? 58.905 -2.285 54.411 1.00 34.52 91 SER A O 1
ATOM 650 N N . GLY A 1 92 ? 60.233 -0.524 54.822 1.00 35.25 92 GLY A N 1
ATOM 651 C CA . GLY A 1 92 ? 59.403 0.046 55.876 1.00 36.16 92 GLY A CA 1
ATOM 652 C C . GLY A 1 92 ? 59.745 -0.526 57.244 1.00 36.70 92 GLY A C 1
ATOM 653 O O . GLY A 1 92 ? 59.144 -0.146 58.250 1.00 37.54 92 GLY A O 1
ATOM 654 N N . THR A 1 93 ? 60.725 -1.419 57.292 1.00 36.90 93 THR A N 1
ATOM 655 C CA . THR A 1 93 ? 61.068 -2.105 58.528 1.00 35.89 93 THR A CA 1
ATOM 656 C C . THR A 1 93 ? 62.570 -2.067 58.789 1.00 35.95 93 THR A C 1
ATOM 657 O O . THR A 1 93 ? 63.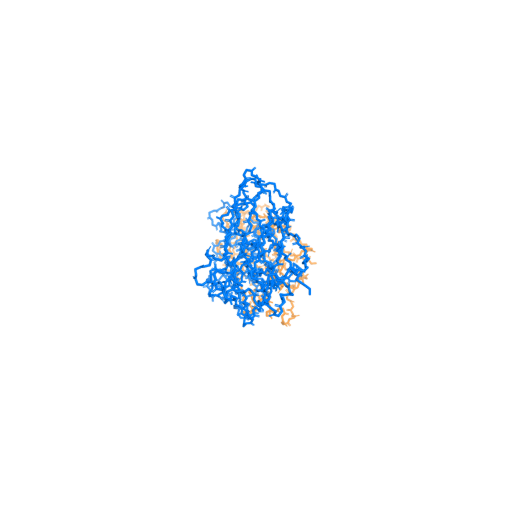045 -2.704 59.737 1.00 35.25 93 THR A O 1
ATOM 661 N N . GLY A 1 94 ? 63.327 -1.375 57.927 1.00 34.67 94 GLY A N 1
ATOM 662 C CA . GLY A 1 94 ? 64.766 -1.326 58.083 1.00 34.42 94 GLY A CA 1
ATOM 663 C C . GLY A 1 94 ? 65.523 -2.342 57.277 1.00 35.22 94 GLY A C 1
ATOM 664 O O . GLY A 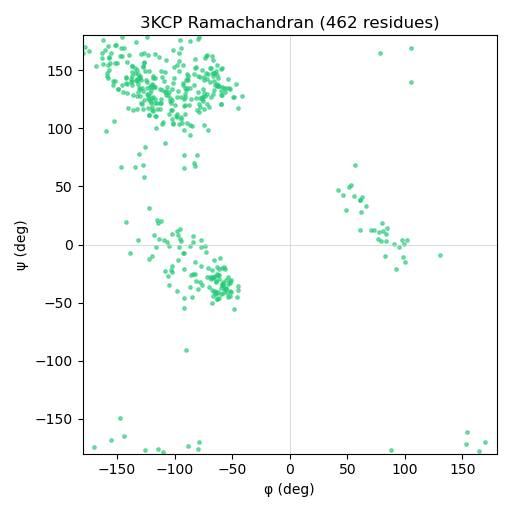1 94 ? 66.756 -2.343 57.304 1.00 36.30 94 GLY A O 1
ATOM 665 N N . ALA A 1 95 ? 64.808 -3.208 56.548 1.00 33.72 95 ALA A N 1
ATOM 666 C CA . ALA A 1 95 ? 65.413 -4.370 55.885 1.00 33.15 95 ALA A CA 1
ATOM 667 C C . ALA A 1 95 ? 66.388 -4.000 54.750 1.00 33.55 95 ALA A C 1
ATOM 668 O O . ALA A 1 95 ? 67.336 -4.761 54.454 1.00 31.88 95 ALA A O 1
ATOM 670 N N . TYR A 1 96 ? 66.145 -2.856 54.111 1.00 32.56 96 TYR A N 1
ATOM 671 C CA . TYR A 1 96 ? 66.969 -2.476 52.988 1.00 33.51 96 TYR A CA 1
ATOM 672 C C . TYR A 1 96 ? 67.795 -1.279 53.358 1.00 33.92 96 TYR A C 1
ATOM 673 O O . TYR A 1 96 ? 68.233 -0.561 52.466 1.00 32.34 96 TYR A O 1
ATOM 682 N N . ALA A 1 97 ? 67.976 -1.045 54.663 1.00 33.32 97 ALA A N 1
ATOM 683 C CA . ALA A 1 97 ? 68.889 -0.007 55.140 1.00 34.17 97 ALA A CA 1
ATOM 684 C C . ALA A 1 97 ? 70.340 -0.324 54.769 1.00 34.63 97 ALA A C 1
ATOM 685 O O . ALA A 1 97 ? 70.722 -1.502 54.658 1.00 35.99 97 ALA A O 1
ATOM 687 N N . ILE A 1 98 ? 71.134 0.722 54.518 1.00 34.26 98 ILE A N 1
ATOM 688 C CA . ILE A 1 98 ? 72.548 0.517 54.213 1.00 33.96 98 ILE A CA 1
ATOM 689 C C . ILE A 1 98 ? 73.278 0.206 55.524 1.00 34.84 98 ILE A C 1
ATOM 690 O O . ILE A 1 98 ? 73.221 0.991 56.433 1.00 33.43 98 ILE A O 1
ATOM 695 N N . THR A 1 99 ? 73.985 -0.922 55.564 1.00 36.65 99 THR A N 1
ATOM 696 C CA . THR A 1 99 ? 74.580 -1.471 56.804 1.00 39.25 99 THR A CA 1
ATOM 697 C C . THR A 1 99 ? 76.101 -1.611 56.746 1.00 40.08 99 THR A C 1
ATOM 698 O O . THR A 1 99 ? 76.750 -1.849 57.777 1.00 40.39 99 THR A O 1
ATOM 702 N N . GLU A 1 100 ? 76.663 -1.424 55.552 1.00 40.11 100 GLU A N 1
ATOM 703 C CA . GLU A 1 100 ? 78.081 -1.577 55.320 1.00 41.29 100 GLU A CA 1
ATOM 704 C C . GLU A 1 100 ? 78.597 -0.407 54.503 1.00 41.05 100 GLU A C 1
ATOM 705 O O . GLU A 1 100 ? 77.826 0.196 53.739 1.00 40.89 100 GLU A O 1
ATOM 711 N N . ASP A 1 101 ? 79.887 -0.090 54.686 1.00 39.58 101 ASP A N 1
ATOM 712 C CA . ASP A 1 101 ? 80.631 0.786 53.800 1.00 38.99 101 ASP A CA 1
ATOM 713 C C . ASP A 1 101 ? 80.765 0.185 52.394 1.00 37.48 101 ASP A C 1
ATOM 714 O O . ASP A 1 101 ? 80.807 -1.049 52.216 1.00 36.58 101 ASP A O 1
ATOM 719 N N . GLY A 1 102 ? 80.835 1.072 51.392 1.00 37.20 102 GLY A N 1
ATOM 720 C CA . GLY A 1 102 ? 81.004 0.642 49.987 1.00 34.78 102 GLY A CA 1
ATOM 721 C C . GLY A 1 102 ? 80.461 1.599 48.928 1.00 33.46 102 GLY A C 1
ATOM 722 O O . GLY A 1 102 ? 80.224 2.773 49.191 1.00 33.30 102 GLY A O 1
ATOM 723 N N . VAL A 1 103 ? 80.257 1.075 47.731 1.00 32.25 103 VAL A N 1
ATOM 724 C CA . VAL A 1 103 ? 79.732 1.869 46.599 1.00 31.81 103 VAL A CA 1
ATOM 725 C C . VAL A 1 103 ? 78.207 2.033 46.729 1.00 30.80 103 VAL A C 1
ATOM 726 O O . VAL A 1 103 ? 77.459 1.062 46.718 1.00 29.83 103 VAL A O 1
ATOM 730 N N . PHE A 1 104 ? 77.795 3.280 46.934 1.00 29.38 104 PHE A N 1
ATOM 731 C CA . PHE A 1 104 ? 76.391 3.660 47.062 1.00 28.45 104 PHE A CA 1
ATOM 732 C C . PHE A 1 104 ? 75.801 3.753 45.663 1.00 27.93 104 PHE A C 1
ATOM 733 O O . PHE A 1 104 ? 74.667 3.369 45.454 1.00 27.74 104 PHE A O 1
ATOM 741 N N . ALA A 1 105 ? 76.579 4.269 44.703 1.00 26.86 105 ALA A N 1
ATOM 742 C CA . ALA A 1 105 ? 76.041 4.418 43.337 1.00 26.78 105 ALA A CA 1
ATOM 743 C C . ALA A 1 105 ? 77.209 4.622 42.373 1.00 27.97 105 ALA A C 1
ATOM 744 O O . ALA A 1 105 ? 78.301 4.978 42.830 1.00 27.41 105 ALA A O 1
ATOM 746 N N . THR A 1 106 ? 76.975 4.374 41.084 1.00 27.32 106 THR A N 1
ATOM 747 C CA . THR A 1 106 ? 77.979 4.643 40.062 1.00 27.94 106 THR A CA 1
ATOM 748 C C . THR A 1 106 ? 77.416 5.590 39.003 1.00 27.80 106 THR A C 1
ATOM 749 O O . THR A 1 106 ? 76.467 5.249 38.298 1.00 28.05 106 THR A O 1
ATOM 753 N N . ILE A 1 107 ? 78.025 6.755 38.889 1.00 26.67 107 ILE A N 1
ATOM 754 C CA . ILE A 1 107 ? 77.689 7.681 37.814 1.00 27.67 107 ILE A CA 1
ATOM 755 C C . ILE A 1 107 ? 78.406 7.230 36.538 1.00 27.47 107 ILE A C 1
ATOM 756 O O . ILE A 1 107 ? 79.618 7.188 36.499 1.00 29.09 107 ILE A O 1
ATOM 761 N N . VAL A 1 108 ? 77.624 6.849 35.532 1.00 27.74 108 VAL A N 1
ATOM 762 C CA . VAL A 1 108 ? 78.137 6.469 34.193 1.00 27.34 108 VAL A CA 1
ATOM 763 C C . VAL A 1 108 ? 77.946 7.675 33.313 1.00 28.23 108 VAL A C 1
ATOM 764 O O . VAL A 1 108 ? 76.816 8.183 33.131 1.00 27.60 108 VAL A O 1
ATOM 768 N N . ALA A 1 109 ? 79.058 8.173 32.788 1.00 28.86 109 ALA A N 1
ATOM 769 C CA . ALA A 1 109 ? 79.021 9.417 32.029 1.00 30.77 109 ALA A CA 1
ATOM 770 C C . ALA A 1 109 ? 79.893 9.267 30.778 1.00 32.88 109 ALA A C 1
ATOM 771 O O . ALA A 1 109 ? 80.892 8.580 30.813 1.00 33.03 109 ALA A O 1
ATOM 773 N N . LYS A 1 110 ? 79.468 9.896 29.695 1.00 34.49 110 LYS A N 1
ATOM 774 C CA . LYS A 1 110 ? 80.272 10.012 28.479 1.00 37.15 110 LYS A CA 1
ATOM 775 C C . LYS A 1 110 ? 80.952 11.389 28.511 1.00 36.47 110 LYS A C 1
ATOM 776 O O . LYS A 1 110 ? 80.294 12.396 28.709 1.00 35.97 110 LYS A O 1
ATOM 782 N N . VAL A 1 111 ? 82.270 11.422 28.357 1.00 38.22 111 VAL A N 1
ATOM 783 C CA . VAL A 1 111 ? 82.970 12.686 28.146 1.00 39.27 111 VAL A CA 1
ATOM 784 C C . VAL A 1 111 ? 82.611 13.124 26.720 1.00 41.96 111 VAL A C 1
ATOM 785 O O . VAL A 1 111 ? 82.717 12.333 25.780 1.00 42.67 111 VAL A O 1
ATOM 789 N N . LYS A 1 112 ? 82.164 14.368 26.567 1.00 43.67 112 LYS A N 1
ATOM 790 C CA . LYS A 1 112 ? 81.623 14.860 25.285 1.00 46.12 112 LYS A CA 1
ATOM 791 C C . LYS A 1 112 ? 82.695 15.084 24.206 1.00 47.66 112 LYS A C 1
ATOM 792 O O . LYS A 1 112 ? 83.840 15.439 24.512 1.00 47.08 112 LYS A O 1
ATOM 798 N N . GLU A 1 113 ? 82.289 14.866 22.953 1.00 50.96 113 GLU A N 1
ATOM 799 C CA . GLU A 1 113 ? 83.218 14.763 21.814 1.00 54.41 113 GLU A CA 1
ATOM 800 C C . GLU A 1 113 ? 84.243 15.907 21.678 1.00 55.19 113 GLU A C 1
ATOM 801 O O . GLU A 1 113 ? 85.430 15.655 21.418 1.00 56.68 113 GLU A O 1
ATOM 807 N N . GLY A 1 114 ? 83.815 17.142 21.909 1.00 55.49 114 GLY A N 1
ATOM 808 C CA . GLY A 1 114 ? 84.746 18.264 21.899 1.00 55.83 114 GLY A CA 1
ATOM 809 C C . GLY A 1 114 ? 84.621 19.035 23.197 1.00 55.91 114 GLY A C 1
ATOM 810 O O . GLY A 1 114 ? 84.315 20.230 23.198 1.00 56.64 114 GLY A O 1
ATOM 811 N N . ALA A 1 115 ? 84.841 18.335 24.307 1.00 54.91 115 ALA A N 1
ATOM 812 C CA . ALA A 1 115 ? 84.754 18.928 25.623 1.00 53.46 115 ALA A CA 1
ATOM 813 C C . ALA A 1 115 ? 86.108 19.499 26.010 1.00 52.14 115 ALA A C 1
ATOM 814 O O . ALA A 1 115 ? 87.152 18.928 25.652 1.00 51.89 115 ALA A O 1
ATOM 816 N N . PRO A 1 116 ? 86.106 20.606 26.773 1.00 50.24 116 PRO A N 1
ATOM 817 C CA . PRO A 1 116 ? 87.384 21.128 27.242 1.00 48.67 116 PRO A CA 1
ATOM 818 C C . PRO A 1 116 ? 88.082 20.072 28.084 1.00 47.31 116 PRO A C 1
ATOM 819 O O . PRO A 1 116 ? 87.427 19.236 28.716 1.00 46.34 116 PRO A O 1
ATOM 823 N N . GLU A 1 117 ? 89.404 20.116 28.085 1.00 45.69 117 GLU A N 1
ATOM 824 C CA . GLU A 1 117 ? 90.209 19.289 28.951 1.00 44.03 117 GLU A CA 1
ATOM 825 C C . GLU A 1 117 ? 90.423 19.934 30.327 1.00 43.73 117 GLU A C 1
ATOM 826 O O . GLU A 1 117 ? 90.066 21.097 30.558 1.00 43.49 117 GLU A O 1
ATOM 832 N N . GLY A 1 118 ? 91.069 19.184 31.214 1.00 42.75 118 GLY A N 1
ATOM 833 C CA . GLY A 1 118 ? 91.187 19.583 32.609 1.00 43.77 118 GLY A CA 1
ATOM 834 C C . GLY A 1 118 ? 90.257 18.751 33.499 1.00 43.61 118 GLY A C 1
ATOM 835 O O . GLY A 1 118 ? 89.403 17.986 33.014 1.00 43.29 118 GLY A O 1
ATOM 836 N N . PHE A 1 119 ? 90.463 18.898 34.802 1.00 43.79 119 PHE A N 1
ATOM 837 C CA . PHE A 1 119 ? 89.628 18.265 35.832 1.00 43.42 119 PHE A CA 1
ATOM 838 C C . PHE A 1 119 ? 88.255 18.895 35.885 1.00 42.09 119 PHE A C 1
ATOM 839 O O . PH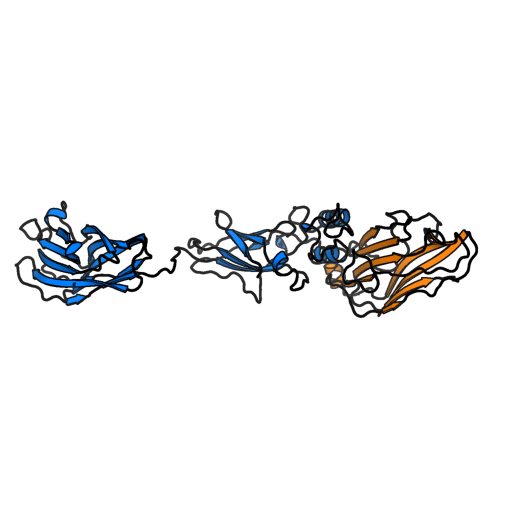E A 1 119 ? 88.149 20.078 36.160 1.00 41.86 119 PHE A O 1
ATOM 847 N N . SER A 1 120 ? 87.217 18.095 35.621 1.00 40.83 120 SER A N 1
ATOM 848 C CA . SER A 1 120 ? 85.840 18.555 35.683 1.00 38.62 120 SER A CA 1
ATOM 849 C C . SER A 1 120 ? 85.205 18.069 36.984 1.00 38.30 120 SER A C 1
ATOM 850 O O . SER A 1 120 ? 84.937 16.873 37.153 1.00 36.50 120 SER A O 1
ATOM 853 N N . ALA A 1 121 ? 84.988 19.006 37.909 1.00 37.33 121 ALA A N 1
ATOM 854 C CA . ALA A 1 121 ? 84.511 18.670 39.241 1.00 35.96 121 ALA A CA 1
ATOM 855 C C . ALA A 1 121 ? 83.065 18.167 39.225 1.00 34.51 121 ALA A C 1
ATOM 856 O O . ALA A 1 121 ? 82.210 18.641 38.474 1.00 32.82 121 ALA A O 1
ATOM 858 N N . ILE A 1 122 ? 82.845 17.147 40.040 1.00 32.95 122 ILE A N 1
ATOM 859 C CA . ILE A 1 122 ? 81.532 16.660 40.368 1.00 31.60 122 ILE A CA 1
ATOM 860 C C . ILE A 1 122 ? 81.433 16.865 41.900 1.00 32.58 122 ILE A C 1
ATOM 861 O O . ILE A 1 122 ? 82.193 16.291 42.661 1.00 32.16 122 ILE A O 1
ATOM 866 N N . GLU A 1 123 ? 80.526 17.741 42.307 1.00 33.40 123 GLU A N 1
ATOM 867 C CA . GLU A 1 123 ? 80.474 18.247 43.680 1.00 34.54 123 GLU A CA 1
ATOM 868 C C . GLU A 1 123 ? 79.121 18.000 44.305 1.00 33.86 123 GLU A C 1
ATOM 869 O O . GLU A 1 123 ? 78.097 18.161 43.666 1.00 33.94 123 GLU A O 1
ATOM 875 N N . ILE A 1 124 ? 79.121 17.624 45.570 1.00 33.52 124 ILE A N 1
ATOM 876 C CA . ILE A 1 124 ? 77.881 17.572 46.339 1.00 32.94 124 ILE A CA 1
ATOM 877 C C . ILE A 1 124 ? 77.528 19.023 46.650 1.00 33.76 124 ILE A C 1
ATOM 878 O O . ILE A 1 124 ? 78.162 19.660 47.507 1.00 34.36 124 ILE A O 1
ATOM 883 N N . SER A 1 125 ? 76.565 19.553 45.919 1.00 32.33 125 SER A N 1
ATOM 884 C CA . SER A 1 125 ? 76.253 20.957 45.977 1.00 34.36 125 SER A CA 1
ATOM 885 C C . SER A 1 125 ? 75.160 21.259 47.004 1.00 35.90 125 SER A C 1
ATOM 886 O O . SER A 1 125 ? 75.029 22.389 47.461 1.00 36.91 125 SER A O 1
ATOM 889 N N . GLU A 1 126 ? 74.379 20.239 47.347 1.00 37.10 126 GLU A N 1
ATOM 890 C CA . GLU A 1 126 ? 73.303 20.368 48.326 1.00 38.09 126 GLU A CA 1
ATOM 891 C C . GLU A 1 126 ? 73.251 19.033 49.060 1.00 36.88 126 GLU A C 1
ATOM 892 O O . GLU A 1 126 ? 73.379 17.959 48.447 1.00 35.42 126 GLU A O 1
ATOM 898 N N . PHE A 1 127 ? 73.103 19.108 50.378 1.00 35.19 127 PHE A N 1
ATOM 899 C CA . PHE A 1 127 ? 73.055 17.919 51.196 1.00 34.13 127 PHE A CA 1
ATOM 900 C C . PHE A 1 127 ? 71.922 18.101 52.187 1.00 34.17 127 PHE A C 1
ATOM 901 O O . PHE A 1 127 ? 71.822 19.154 52.856 1.00 33.02 127 PHE A O 1
ATOM 909 N N . GLY A 1 128 ? 71.054 17.103 52.248 1.00 33.10 128 GLY A N 1
ATOM 910 C CA . GLY A 1 128 ? 69.944 17.135 53.192 1.00 34.61 128 GLY A CA 1
ATOM 911 C C . GLY A 1 128 ? 70.430 16.487 54.477 1.00 35.03 128 GLY A C 1
ATOM 912 O O . GLY A 1 128 ? 71.037 17.148 55.357 1.00 34.44 128 GLY A O 1
ATOM 913 N N . ALA A 1 129 ? 70.219 15.184 54.557 1.00 34.46 129 ALA A N 1
ATOM 914 C CA . ALA A 1 129 ? 70.703 14.421 55.697 1.00 33.71 129 ALA A CA 1
ATOM 915 C C . ALA A 1 129 ? 70.735 12.933 55.373 1.00 34.14 129 ALA A C 1
ATOM 916 O O . ALA A 1 129 ? 70.061 12.468 54.425 1.00 34.83 129 ALA A O 1
ATOM 918 N N . PHE A 1 130 ? 71.588 12.208 56.087 1.00 31.70 130 PHE A N 1
ATOM 919 C CA . PHE A 1 130 ? 71.499 10.777 56.197 1.00 30.68 130 PHE A CA 1
ATOM 920 C C . PHE A 1 130 ? 70.858 10.538 57.562 1.00 31.09 130 PHE A C 1
ATOM 921 O O . PHE A 1 130 ? 71.162 11.259 58.524 1.00 29.46 130 PHE A O 1
ATOM 929 N N . ALA A 1 131 ? 69.938 9.572 57.619 1.00 31.17 131 ALA A N 1
ATOM 930 C CA . ALA A 1 131 ? 69.256 9.247 58.864 1.00 30.98 131 ALA A CA 1
ATOM 931 C C . ALA A 1 131 ? 69.259 7.758 59.022 1.00 31.47 131 ALA A C 1
ATOM 932 O O . ALA A 1 131 ? 69.101 7.021 58.042 1.00 31.44 131 ALA A O 1
ATOM 934 N N . ASP A 1 132 ? 69.440 7.279 60.249 1.00 31.62 132 ASP A N 1
ATOM 935 C CA . ASP A 1 132 ? 69.436 5.859 60.459 1.00 32.21 132 ASP A CA 1
ATOM 936 C C . ASP A 1 132 ? 68.006 5.291 60.508 1.00 32.02 132 ASP A C 1
ATOM 937 O O . ASP A 1 132 ? 67.050 6.028 60.316 1.00 31.38 132 ASP A O 1
ATOM 942 N N . ASN A 1 133 ? 67.891 3.993 60.785 1.00 33.84 133 ASN A N 1
ATOM 943 C CA . ASN A 1 133 ? 66.593 3.277 60.849 1.00 36.11 133 ASN A CA 1
ATOM 944 C C . ASN A 1 133 ? 65.587 3.866 61.862 1.00 36.72 133 ASN A C 1
ATOM 945 O O . ASN A 1 133 ? 64.373 3.665 61.716 1.00 37.76 133 ASN A O 1
ATOM 950 N N . ASP A 1 134 ? 66.089 4.651 62.826 1.00 36.17 134 ASP A N 1
ATOM 951 C CA . ASP A 1 134 ? 65.268 5.265 63.881 1.00 36.16 134 ASP A CA 1
ATOM 952 C C . ASP A 1 134 ? 65.018 6.709 63.580 1.00 36.50 134 ASP A C 1
ATOM 953 O O . ASP A 1 134 ? 64.522 7.463 64.443 1.00 36.79 134 ASP A O 1
ATOM 958 N N . LEU A 1 135 ? 65.403 7.105 62.355 1.00 35.88 135 LEU A N 1
ATOM 959 C CA . LEU A 1 135 ? 65.218 8.459 61.830 1.00 36.12 135 LEU A CA 1
ATOM 960 C C . LEU A 1 135 ? 66.122 9.498 62.488 1.00 35.52 135 LEU A C 1
ATOM 961 O O . LEU A 1 135 ? 65.963 10.707 62.271 1.00 36.36 135 LEU A O 1
ATOM 966 N N . VAL A 1 136 ? 67.103 9.015 63.239 1.00 34.22 136 VAL A N 1
ATOM 967 C CA . VAL A 1 136 ? 68.111 9.871 63.830 1.00 32.94 136 VAL A CA 1
ATOM 968 C C . VAL A 1 136 ? 69.171 10.251 62.769 1.00 32.91 136 VAL A C 1
ATOM 969 O O . VAL A 1 136 ? 69.784 9.376 62.201 1.00 29.96 136 VAL A O 1
ATOM 973 N N . GLU A 1 137 ? 69.318 11.559 62.537 1.00 34.33 137 GLU A N 1
ATOM 974 C CA . GLU A 1 137 ? 70.301 12.109 61.630 1.00 37.33 137 GLU A CA 1
ATOM 975 C C . GLU A 1 137 ? 71.697 11.809 62.097 1.00 37.51 137 GLU A C 1
ATOM 976 O O . GLU A 1 137 ? 72.021 11.872 63.299 1.00 38.43 137 GLU A O 1
ATOM 982 N N . VAL A 1 138 ? 72.484 11.422 61.112 1.00 37.25 138 VAL A N 1
ATOM 983 C CA . VAL A 1 138 ? 73.857 11.061 61.260 1.00 38.34 138 VAL A CA 1
ATOM 984 C C . VAL A 1 138 ? 74.647 12.193 60.618 1.00 39.47 138 VAL A C 1
ATOM 985 O O . VAL A 1 138 ? 74.342 12.658 59.530 1.00 39.50 138 VAL A O 1
ATOM 989 N N . GLU A 1 139 ? 75.639 12.661 61.362 1.00 39.59 139 GLU A N 1
ATOM 990 C CA . GLU A 1 139 ? 76.477 13.783 61.000 1.00 39.81 139 GLU A CA 1
ATOM 991 C C . GLU A 1 139 ? 77.422 13.244 59.909 1.00 38.33 139 GLU A C 1
ATOM 992 O O . GLU A 1 139 ? 77.951 12.127 60.026 1.00 38.01 139 GLU A O 1
ATOM 998 N N . THR A 1 140 ? 77.540 13.950 58.790 1.00 37.71 140 THR A N 1
ATOM 999 C CA . THR A 1 140 ? 78.323 13.363 57.677 1.00 37.87 140 THR A CA 1
ATOM 1000 C C . THR A 1 140 ? 79.270 14.307 56.929 1.00 37.70 140 THR A C 1
ATOM 1001 O O . THR A 1 140 ? 78.957 15.465 56.692 1.00 38.93 140 THR A O 1
ATOM 1005 N N . ASP A 1 141 ? 80.440 13.776 56.597 1.00 38.12 141 ASP A N 1
ATOM 1006 C CA . ASP A 1 141 ? 81.467 14.500 55.870 1.00 38.13 141 ASP A CA 1
ATOM 1007 C C . ASP A 1 141 ? 81.275 14.313 54.360 1.00 37.62 141 ASP A C 1
ATOM 1008 O O . ASP A 1 141 ? 80.996 13.215 53.904 1.00 37.30 141 ASP A O 1
ATOM 1013 N N . LEU A 1 142 ? 81.509 15.385 53.614 1.00 36.81 142 LEU A N 1
ATOM 1014 C CA . LEU A 1 142 ? 81.360 15.397 52.147 1.00 36.86 142 LEU A CA 1
ATOM 1015 C C . LEU A 1 142 ? 82.727 15.567 51.510 1.00 37.51 142 LEU A C 1
ATOM 1016 O O . LEU A 1 142 ? 83.546 16.399 51.980 1.00 37.00 142 LEU A O 1
ATOM 1021 N N . ILE A 1 143 ? 82.969 14.733 50.490 1.00 37.13 143 ILE A N 1
ATOM 1022 C CA . ILE A 1 143 ? 84.170 14.783 49.653 1.00 36.72 143 ILE A CA 1
ATOM 1023 C C . ILE A 1 143 ? 83.764 14.830 48.175 1.00 36.62 143 ILE A C 1
ATOM 1024 O O . ILE A 1 143 ? 83.155 13.887 47.658 1.00 35.98 143 ILE A O 1
ATOM 1029 N N . ASN A 1 144 ? 84.113 15.938 47.522 1.00 36.47 144 ASN A N 1
ATOM 1030 C CA . ASN A 1 144 ? 83.925 16.117 46.091 1.00 35.48 144 ASN A CA 1
ATOM 1031 C C . ASN A 1 144 ? 84.909 15.294 45.228 1.00 35.16 144 ASN A C 1
ATOM 1032 O O . ASN A 1 144 ? 85.899 14.760 45.720 1.00 35.14 144 ASN A O 1
ATOM 1037 N N . GLY A 1 145 ? 84.557 15.127 43.950 1.00 34.04 145 GLY A N 1
ATOM 1038 C CA . GLY A 1 145 ? 85.333 14.338 43.019 1.00 33.46 145 GLY A CA 1
ATOM 1039 C C . GLY A 1 145 ? 85.211 14.927 41.614 1.00 33.00 145 GLY A C 1
ATOM 1040 O O . GLY A 1 145 ? 85.057 16.158 41.417 1.00 32.59 145 GLY A O 1
ATOM 1041 N N . GLY A 1 146 ? 85.291 14.073 40.608 1.00 33.18 146 GLY A N 1
ATOM 1042 C CA . GLY A 1 146 ? 85.253 14.630 39.261 1.00 32.35 146 GLY A CA 1
ATOM 1043 C C . GLY A 1 146 ? 85.981 13.730 38.313 1.00 32.66 146 GLY A C 1
ATOM 1044 O O . GLY A 1 146 ? 86.350 12.629 38.665 1.00 32.72 146 GLY A O 1
ATOM 1045 N N . VAL A 1 147 ? 86.158 14.218 37.089 1.00 33.30 147 VAL A N 1
ATOM 1046 C CA . VAL A 1 147 ? 86.734 13.452 35.991 1.00 34.07 147 VAL A CA 1
ATOM 1047 C C . VAL A 1 147 ? 87.910 14.276 35.423 1.00 34.95 147 VAL A C 1
ATOM 1048 O O . VAL A 1 147 ? 87.719 15.444 35.075 1.00 34.37 147 VAL A O 1
ATOM 1052 N N . LEU A 1 148 ? 89.100 13.664 35.383 1.00 36.87 148 LEU A N 1
ATOM 1053 C CA . LEU A 1 148 ? 90.310 14.278 34.764 1.00 39.00 148 LEU A CA 1
ATOM 1054 C C . LEU A 1 148 ? 90.279 13.995 33.278 1.00 38.91 148 LEU A C 1
ATOM 1055 O O . LEU A 1 148 ? 90.536 12.872 32.842 1.00 39.34 148 LEU A O 1
ATOM 1060 N N . VAL A 1 149 ? 89.883 15.005 32.521 1.00 40.12 149 VAL A N 1
ATOM 1061 C CA . VAL A 1 149 ? 89.779 14.915 31.087 1.00 40.52 149 VAL A CA 1
ATOM 1062 C C . VAL A 1 149 ? 91.078 15.433 30.445 1.00 42.32 149 VAL A C 1
ATOM 1063 O O . VAL A 1 149 ? 91.396 16.644 30.481 1.00 40.84 149 VAL A O 1
ATOM 1067 N N . THR A 1 150 ? 91.832 14.496 29.872 1.00 44.23 150 THR A N 1
ATOM 1068 C CA . THR A 1 150 ? 93.044 14.840 29.098 1.00 45.33 150 THR A CA 1
ATOM 1069 C C . THR A 1 150 ? 92.945 14.225 27.718 1.00 46.27 150 THR A C 1
ATOM 1070 O O . THR A 1 150 ? 91.942 13.616 27.358 1.00 46.66 150 THR A O 1
ATOM 1074 N N . ASN A 1 151 ? 93.987 14.386 26.926 1.00 47.79 151 ASN A N 1
ATOM 1075 C CA . ASN A 1 151 ? 94.051 13.665 25.664 1.00 49.14 151 ASN A CA 1
ATOM 1076 C C . ASN A 1 151 ? 95.212 12.654 25.641 1.00 50.38 151 ASN A C 1
ATOM 1077 O O . ASN A 1 151 ? 95.673 12.243 24.560 1.00 50.80 151 ASN A O 1
ATOM 1082 N N . LYS A 1 152 ? 95.686 12.258 26.822 1.00 51.24 152 LYS A N 1
ATOM 1083 C CA . LYS A 1 152 ? 96.770 11.302 26.890 1.00 53.33 152 LYS A CA 1
ATOM 1084 C C . LYS A 1 152 ? 96.174 9.886 26.862 1.00 54.12 152 LYS A C 1
ATOM 1085 O O . LYS A 1 152 ? 95.365 9.541 27.724 1.00 53.97 152 LYS A O 1
ATOM 1091 N N . PRO A 1 153 ? 96.554 9.079 25.845 1.00 55.03 153 PRO A N 1
ATOM 1092 C CA . PRO A 1 153 ? 96.094 7.685 25.695 1.00 55.34 153 PRO A CA 1
ATOM 1093 C C . PRO A 1 153 ? 96.523 6.766 26.861 1.00 55.32 153 PRO A C 1
ATOM 1094 O O . PRO A 1 153 ? 97.625 6.905 27.409 1.00 54.69 153 PRO A O 1
ATOM 1098 N N . VAL A 1 154 ? 95.653 5.839 27.239 1.00 55.43 154 VAL A N 1
ATOM 1099 C CA . VAL A 1 154 ? 96.022 4.848 28.248 1.00 55.24 154 VAL A CA 1
ATOM 1100 C C . VAL A 1 154 ? 95.843 3.481 27.643 1.00 54.50 154 VAL A C 1
ATOM 1101 O O . VAL A 1 154 ? 94.775 3.152 27.138 1.00 54.80 154 VAL A O 1
ATOM 1105 N N . ILE A 1 155 ? 96.911 2.698 27.658 1.00 53.07 155 ILE A N 1
ATOM 1106 C CA . ILE A 1 155 ? 96.865 1.367 27.072 1.00 51.23 155 ILE A CA 1
ATOM 1107 C C . ILE A 1 155 ? 96.877 0.441 28.279 1.00 49.51 155 ILE A C 1
ATOM 1108 O O . ILE A 1 155 ? 97.627 0.675 29.236 1.00 49.55 155 ILE A O 1
ATOM 1113 N N . GLU A 1 156 ? 95.969 -0.528 28.273 1.00 47.49 156 GLU A N 1
ATOM 1114 C CA . GLU A 1 156 ? 96.043 -1.641 29.191 1.00 45.95 156 GLU A CA 1
ATOM 1115 C C . GLU A 1 156 ? 97.090 -2.616 28.705 1.00 43.58 156 GLU A C 1
ATOM 1116 O O . GLU A 1 156 ? 97.267 -2.820 27.503 1.00 44.05 156 GLU A O 1
ATOM 1122 N N . GLY A 1 157 ? 97.786 -3.213 29.653 1.00 40.34 157 GLY A N 1
ATOM 1123 C CA . GLY A 1 157 ? 98.831 -4.127 29.340 1.00 36.70 157 GLY A CA 1
ATOM 1124 C C . GLY A 1 157 ? 100.087 -3.322 29.185 1.00 34.64 157 GLY A C 1
ATOM 1125 O O . GLY A 1 157 ? 100.109 -2.088 29.371 1.00 34.07 157 GLY A O 1
ATOM 1126 N N . TYR A 1 158 ? 101.145 -4.029 28.823 1.00 32.26 158 TYR A N 1
ATOM 1127 C CA . TYR A 1 158 ? 102.463 -3.500 29.017 1.00 31.92 158 TYR A CA 1
ATOM 1128 C C . TYR A 1 158 ? 103.172 -3.308 27.688 1.00 31.28 158 TYR A C 1
ATOM 1129 O O . TYR A 1 158 ? 102.732 -3.851 26.654 1.00 31.35 158 TYR A O 1
ATOM 1138 N N . LYS A 1 159 ? 104.239 -2.532 27.750 1.00 29.80 159 LYS A N 1
ATOM 1139 C CA . LYS A 1 159 ? 105.072 -2.158 26.624 1.00 30.54 159 LYS A CA 1
ATOM 1140 C C . LYS A 1 159 ? 106.337 -2.981 26.712 1.00 30.15 159 LYS A C 1
ATOM 1141 O O . LYS A 1 159 ? 107.036 -2.947 27.744 1.00 31.68 159 LYS A O 1
ATOM 1147 N N . VAL A 1 160 ? 106.647 -3.683 25.619 1.00 28.83 160 VAL A N 1
ATOM 1148 C CA . VAL A 1 160 ? 107.862 -4.467 25.438 1.00 26.57 160 VAL A CA 1
ATOM 1149 C C . VAL A 1 160 ? 108.641 -3.729 24.329 1.00 26.77 160 VAL A C 1
ATOM 1150 O O . VAL A 1 160 ? 108.112 -3.477 23.252 1.00 26.64 160 VAL A O 1
ATOM 1154 N N . SER A 1 161 ? 109.857 -3.307 24.621 1.00 25.93 161 SER A N 1
ATOM 1155 C CA . SER A 1 161 ? 110.547 -2.404 23.692 1.00 27.47 161 SER A CA 1
ATOM 1156 C C . SER A 1 161 ? 112.016 -2.669 23.718 1.00 26.64 161 SER A C 1
ATOM 1157 O O . SER A 1 161 ? 112.508 -3.439 24.559 1.00 27.48 161 SER A O 1
ATOM 1160 N N . GLY A 1 162 ? 112.749 -2.089 22.774 1.00 27.41 162 GLY A N 1
ATOM 1161 C CA . GLY A 1 162 ? 114.164 -2.313 22.774 1.00 26.77 162 GLY A CA 1
ATOM 1162 C C . GLY A 1 162 ? 114.806 -1.802 21.491 1.00 26.87 162 GLY A C 1
ATOM 1163 O O . GLY A 1 162 ? 114.170 -1.107 20.706 1.00 27.27 162 GLY A O 1
ATOM 1164 N N . TYR A 1 163 ? 116.069 -2.171 21.330 1.00 26.95 163 TYR A N 1
ATOM 1165 C CA . TYR A 1 163 ? 116.883 -1.698 20.199 1.00 27.18 163 TYR A CA 1
ATOM 1166 C C . TYR A 1 163 ? 117.549 -2.882 19.602 1.00 27.07 163 TYR A C 1
ATOM 1167 O O . TYR A 1 163 ? 117.975 -3.774 20.289 1.00 25.93 163 TYR A O 1
ATOM 1176 N N . ILE A 1 164 ? 117.721 -2.796 18.298 1.00 27.66 164 ILE A N 1
ATOM 1177 C CA . ILE A 1 164 ? 118.286 -3.851 17.502 1.00 28.11 164 ILE A CA 1
ATOM 1178 C C . ILE A 1 164 ? 119.303 -3.157 16.588 1.00 26.93 164 ILE A C 1
ATOM 1179 O O . ILE A 1 164 ? 119.114 -2.010 16.193 1.00 26.72 164 ILE A O 1
ATOM 1184 N N . LEU A 1 165 ? 120.385 -3.838 16.252 1.00 28.16 165 LEU A N 1
ATOM 1185 C CA . LEU A 1 165 ? 121.406 -3.241 15.393 1.00 27.91 165 LEU A CA 1
ATOM 1186 C C . LEU A 1 165 ? 121.972 -4.339 14.496 1.00 26.95 165 LEU A C 1
ATOM 1187 O O . LEU A 1 165 ? 122.341 -5.371 14.982 1.00 28.03 165 LEU A O 1
ATOM 1192 N N . PRO A 1 166 ? 122.056 -4.089 13.189 1.00 27.29 166 PRO A N 1
ATOM 1193 C CA . PRO A 1 166 ? 122.777 -5.068 12.321 1.00 26.91 166 PRO A CA 1
ATOM 1194 C C . PRO A 1 166 ? 124.272 -5.119 12.642 1.00 28.04 166 PRO A C 1
ATOM 1195 O O . PRO A 1 166 ? 124.861 -4.083 12.931 1.00 28.58 166 PRO A O 1
ATOM 1199 N N . ASP A 1 167 ? 124.904 -6.287 12.545 1.00 27.15 167 ASP A N 1
ATOM 1200 C CA . ASP A 1 167 ? 126.327 -6.372 12.810 1.00 28.18 167 ASP A CA 1
ATOM 1201 C C . ASP A 1 167 ? 127.198 -6.194 11.535 1.00 28.11 167 ASP A C 1
ATOM 1202 O O . ASP A 1 167 ? 127.720 -7.173 10.957 1.00 27.23 167 ASP A O 1
ATOM 1207 N N . PHE A 1 168 ? 127.330 -4.939 11.109 1.00 27.34 168 PHE A N 1
ATOM 1208 C CA . PHE A 1 168 ? 128.323 -4.562 10.096 1.00 27.41 168 PHE A CA 1
ATOM 1209 C C . PHE A 1 168 ? 128.569 -3.067 10.110 1.00 28.16 168 PHE A C 1
ATOM 1210 O O . PHE A 1 168 ? 127.896 -2.357 10.845 1.00 28.67 168 PHE A O 1
ATOM 1218 N N . SER A 1 169 ? 129.507 -2.578 9.289 1.00 28.67 169 SER A N 1
ATOM 1219 C CA . SER A 1 169 ? 129.806 -1.155 9.308 1.00 28.61 169 SER A CA 1
ATOM 1220 C C . SER A 1 169 ? 128.989 -0.416 8.296 1.00 29.35 169 SER A C 1
ATOM 1221 O O . SER A 1 169 ? 128.825 -0.877 7.167 1.00 29.71 169 SER A O 1
ATOM 1224 N N . PHE A 1 170 ? 128.466 0.743 8.673 1.00 28.54 170 PHE A N 1
ATOM 1225 C CA . PHE A 1 170 ? 127.686 1.575 7.731 1.00 29.90 170 PHE A CA 1
ATOM 1226 C C . PHE A 1 170 ? 127.740 3.011 8.246 1.00 31.64 170 PHE A C 1
ATOM 1227 O O . PHE A 1 170 ? 128.072 3.255 9.436 1.00 29.61 170 PHE A O 1
ATOM 1235 N N . ASP A 1 171 ? 127.454 3.955 7.366 1.00 32.17 171 ASP A N 1
ATOM 1236 C CA . ASP A 1 171 ? 127.416 5.353 7.801 1.00 33.57 171 ASP A CA 1
ATOM 1237 C C . ASP A 1 171 ? 125.977 5.913 7.806 1.00 33.45 171 ASP A C 1
ATOM 1238 O O . ASP A 1 171 ? 124.996 5.211 7.480 1.00 31.08 171 ASP A O 1
ATOM 1243 N N . ALA A 1 172 ? 125.877 7.198 8.169 1.00 33.09 172 ALA A N 1
ATOM 1244 C CA . ALA A 1 172 ? 124.622 7.963 8.208 1.00 32.40 172 ALA A CA 1
ATOM 1245 C C . ALA A 1 172 ? 123.819 7.953 6.907 1.00 32.28 172 ALA A C 1
ATOM 1246 O O . ALA A 1 172 ? 122.612 8.130 6.907 1.00 32.54 172 ALA A O 1
ATOM 1248 N N . THR A 1 173 ? 124.453 7.809 5.762 1.00 31.06 173 THR A N 1
ATOM 1249 C CA . THR A 1 173 ? 123.615 7.828 4.547 1.00 31.16 173 THR A CA 1
ATOM 1250 C C . THR A 1 173 ? 122.707 6.603 4.470 1.00 31.37 173 THR A C 1
ATOM 1251 O O . THR A 1 173 ? 121.696 6.608 3.754 1.00 32.45 173 THR A O 1
ATOM 1255 N N . VAL A 1 174 ? 123.079 5.538 5.166 1.00 31.14 174 VAL A N 1
ATOM 1256 C CA . VAL A 1 174 ? 122.292 4.317 5.051 1.00 31.32 174 VAL A CA 1
ATOM 1257 C C . VAL A 1 174 ? 121.752 3.821 6.398 1.00 30.78 174 VAL A C 1
ATOM 1258 O O . VAL A 1 174 ? 120.963 2.898 6.401 1.00 29.48 174 VAL A O 1
ATOM 1262 N N . ALA A 1 175 ? 122.245 4.368 7.520 1.00 31.54 175 ALA A N 1
ATOM 1263 C CA . ALA A 1 175 ? 121.773 3.895 8.837 1.00 32.44 175 ALA A CA 1
ATOM 1264 C C . ALA A 1 175 ? 120.227 3.740 8.918 1.00 32.03 175 ALA A C 1
ATOM 1265 O O . ALA A 1 175 ? 119.747 2.714 9.417 1.00 32.21 175 ALA A O 1
ATOM 1267 N N . PRO A 1 176 ? 119.452 4.741 8.411 1.00 32.54 176 PRO A N 1
ATOM 1268 C CA . PRO A 1 176 ? 118.008 4.575 8.485 1.00 32.84 176 PRO A CA 1
ATOM 1269 C C . PRO A 1 176 ? 117.494 3.350 7.765 1.00 33.34 176 PRO A C 1
ATOM 1270 O O . PRO A 1 176 ? 116.580 2.725 8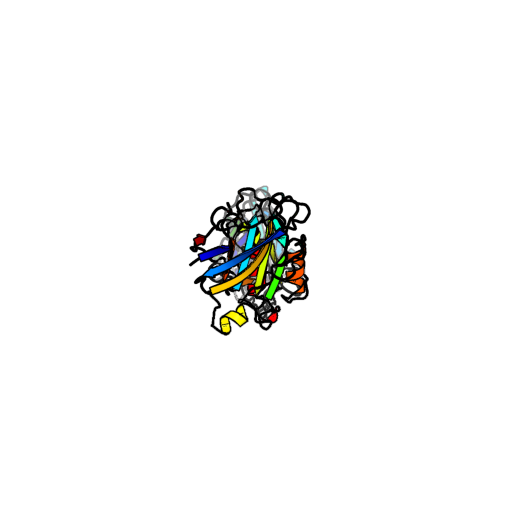.276 1.00 34.21 176 PRO A O 1
ATOM 1274 N N . LEU A 1 177 ? 118.074 2.996 6.607 1.00 33.22 177 LEU A N 1
ATOM 1275 C CA . LEU A 1 177 ? 117.708 1.795 5.816 1.00 31.03 177 LEU A CA 1
ATOM 1276 C C . LEU A 1 177 ? 118.050 0.477 6.512 1.00 29.57 177 LEU A C 1
ATOM 1277 O O . LEU A 1 177 ? 117.269 -0.459 6.481 1.00 31.75 177 LEU A O 1
ATOM 1282 N N . VAL A 1 178 ? 119.236 0.384 7.087 1.00 27.70 178 VAL A N 1
ATOM 1283 C CA . VAL A 1 178 ? 119.692 -0.894 7.634 1.00 26.17 178 VAL A CA 1
ATOM 1284 C C . VAL A 1 178 ? 119.172 -1.134 9.053 1.00 25.40 178 VAL A C 1
ATOM 1285 O O . VAL A 1 178 ? 119.062 -2.283 9.481 1.00 24.31 178 VAL A O 1
ATOM 1289 N N . LYS A 1 179 ? 118.875 -0.046 9.770 1.00 24.19 179 LYS A N 1
ATOM 1290 C CA . LYS A 1 179 ? 118.329 -0.168 11.132 1.00 25.95 179 LYS A CA 1
ATOM 1291 C C . LYS A 1 179 ? 116.833 -0.437 11.132 1.00 26.00 179 LYS A C 1
ATOM 1292 O O . LYS A 1 179 ? 116.303 -1.118 12.046 1.00 28.01 179 LYS A O 1
ATOM 1298 N N . ALA A 1 180 ? 116.136 0.074 10.136 1.00 26.20 180 ALA A N 1
ATOM 1299 C CA . ALA A 1 180 ? 114.709 -0.092 10.088 1.00 26.48 180 ALA A CA 1
ATOM 1300 C C . ALA A 1 180 ? 114.327 -1.468 9.520 1.00 26.93 180 ALA A C 1
ATOM 1301 O O . ALA A 1 180 ? 115.128 -2.035 8.766 1.00 27.34 180 ALA A O 1
ATOM 1303 N N . GLY A 1 181 ? 113.156 -2.018 9.901 1.00 24.86 181 GLY A N 1
ATOM 1304 C CA . GLY A 1 181 ? 112.533 -3.150 9.174 1.00 24.62 181 GLY A CA 1
ATOM 1305 C C . GLY A 1 181 ? 112.694 -4.525 9.814 1.00 24.66 181 GLY A C 1
ATOM 1306 O O . GLY A 1 181 ? 112.313 -5.550 9.252 1.00 23.65 181 GLY A O 1
ATOM 1307 N N . PHE A 1 182 ? 113.304 -4.569 10.997 1.00 24.59 182 PHE A N 1
ATOM 1308 C CA . PHE A 1 182 ? 113.317 -5.825 11.762 1.00 24.57 182 PHE A CA 1
ATOM 1309 C C . PHE A 1 182 ? 111.945 -6.029 12.394 1.00 25.62 182 PHE A C 1
ATOM 1310 O O . PHE A 1 182 ? 111.448 -5.134 13.047 1.00 24.61 182 PHE A O 1
ATOM 1318 N N . LYS A 1 183 ? 111.345 -7.187 12.169 1.00 26.27 183 LYS A N 1
ATOM 1319 C CA . LYS A 1 183 ? 110.070 -7.514 12.781 1.00 27.70 183 LYS A CA 1
ATOM 1320 C C . LYS A 1 183 ? 110.350 -8.225 14.103 1.00 27.75 183 LYS A C 1
ATOM 1321 O O . LYS A 1 183 ? 111.175 -9.141 14.171 1.00 27.61 183 LYS A O 1
ATOM 1327 N N . VAL A 1 184 ? 109.714 -7.772 15.185 1.00 27.84 184 VAL A N 1
ATOM 1328 C CA . VAL A 1 184 ? 109.861 -8.491 16.451 1.00 27.18 184 VAL A CA 1
ATOM 1329 C C . VAL A 1 184 ? 108.466 -8.977 16.781 1.00 27.64 184 VAL A C 1
ATOM 1330 O O . VAL A 1 184 ? 107.544 -8.170 16.850 1.00 26.23 184 VAL A O 1
ATOM 1334 N N . GLU A 1 185 ? 108.328 -10.282 17.001 1.00 28.62 185 GLU A N 1
ATOM 1335 C CA . GLU A 1 185 ? 107.042 -10.958 17.121 1.00 29.84 185 GLU A CA 1
ATOM 1336 C C . GLU A 1 185 ? 107.027 -11.572 18.495 1.00 30.00 185 GLU A C 1
ATOM 1337 O O . GLU A 1 185 ? 108.027 -12.125 18.903 1.00 29.01 185 GLU A O 1
ATOM 1343 N N . ILE A 1 186 ? 105.886 -11.466 19.179 1.00 29.75 186 ILE A N 1
ATOM 1344 C CA . ILE A 1 186 ? 105.674 -12.258 20.399 1.00 29.55 186 ILE A CA 1
ATOM 1345 C C . ILE A 1 186 ? 105.019 -13.559 19.982 1.00 30.24 186 ILE A C 1
ATOM 1346 O O . ILE A 1 186 ? 103.908 -13.570 19.529 1.00 29.28 186 ILE A O 1
ATOM 1351 N N . VAL A 1 187 ? 105.769 -14.645 20.132 1.00 32.10 187 VAL A N 1
ATOM 1352 C CA . VAL A 1 187 ? 105.405 -15.960 19.591 1.00 35.68 187 VAL A CA 1
ATOM 1353 C C . VAL A 1 187 ? 104.110 -16.421 20.256 1.00 37.58 187 VAL A C 1
ATOM 1354 O O . VAL A 1 187 ? 103.931 -16.198 21.461 1.00 38.14 187 VAL A O 1
ATOM 1358 N N . GLY A 1 188 ? 103.198 -17.001 19.466 1.00 39.07 188 GLY A N 1
ATOM 1359 C CA . GLY A 1 188 ? 101.915 -17.492 19.989 1.00 39.11 188 GLY A CA 1
ATOM 1360 C C . GLY A 1 188 ? 100.909 -16.398 20.243 1.00 39.31 188 GLY A C 1
ATOM 1361 O O . GLY A 1 188 ? 99.894 -16.630 20.880 1.00 40.66 188 GLY A O 1
ATOM 1362 N N . THR A 1 189 ? 101.206 -15.184 19.776 1.00 38.87 189 THR A N 1
ATOM 1363 C CA . THR A 1 189 ? 100.261 -14.072 19.755 1.00 37.52 189 THR A CA 1
ATOM 1364 C C . THR A 1 189 ? 100.314 -13.394 18.362 1.00 37.13 189 THR A C 1
ATOM 1365 O O . THR A 1 189 ? 101.141 -13.747 17.518 1.00 36.45 189 THR A O 1
ATOM 1369 N N . GLU A 1 190 ? 99.419 -12.436 18.137 1.00 36.74 190 GLU A N 1
ATOM 1370 C CA . GLU A 1 190 ? 99.434 -11.617 16.915 1.00 36.75 190 GLU A CA 1
ATOM 1371 C C . GLU A 1 190 ? 100.184 -10.278 17.135 1.00 33.42 190 GLU A C 1
ATOM 1372 O O . GLU A 1 190 ? 100.083 -9.333 16.317 1.00 31.79 190 GLU A O 1
ATOM 1378 N N . LEU A 1 191 ? 100.909 -10.205 18.250 1.00 30.16 191 LEU A N 1
ATOM 1379 C CA . LEU A 1 191 ? 101.564 -8.965 18.649 1.00 29.27 191 LEU A CA 1
ATOM 1380 C C . LEU A 1 191 ? 102.953 -8.864 18.061 1.00 27.42 191 LEU A C 1
ATOM 1381 O O . LEU A 1 191 ? 103.732 -9.808 18.128 1.00 27.28 191 LEU A O 1
ATOM 1386 N N . TYR A 1 192 ? 103.261 -7.699 17.526 1.00 27.61 192 TYR A N 1
ATOM 1387 C CA . TYR A 1 192 ? 104.531 -7.521 16.864 1.00 27.59 192 TYR A CA 1
ATOM 1388 C C . TYR A 1 192 ? 104.859 -6.030 16.768 1.00 26.80 192 TYR A C 1
ATOM 1389 O O . TYR A 1 192 ? 103.990 -5.195 16.964 1.00 25.99 192 TYR A O 1
ATOM 1398 N N . ALA A 1 193 ? 106.113 -5.723 16.419 1.00 26.59 193 ALA A N 1
ATOM 1399 C CA . ALA A 1 193 ? 106.558 -4.368 16.105 1.00 27.89 193 ALA A CA 1
ATOM 1400 C C . ALA A 1 193 ? 107.623 -4.466 15.023 1.00 27.32 193 ALA A C 1
ATOM 1401 O O . ALA A 1 193 ? 108.177 -5.535 14.777 1.00 29.50 193 ALA A O 1
ATOM 1403 N N . VAL A 1 194 ? 107.875 -3.354 14.356 1.00 27.78 194 VAL A N 1
ATOM 1404 C CA . VAL A 1 194 ? 108.917 -3.273 13.298 1.00 27.53 194 VAL A CA 1
ATOM 1405 C C . VAL A 1 194 ? 109.860 -2.148 13.698 1.00 27.72 194 VAL A C 1
ATOM 1406 O O . VAL A 1 194 ? 109.411 -1.074 14.113 1.00 29.27 194 VAL A O 1
ATOM 1410 N N . THR A 1 195 ? 111.154 -2.377 13.608 1.00 27.38 195 THR A N 1
ATOM 1411 C CA . THR A 1 195 ? 112.080 -1.359 14.081 1.00 26.20 195 THR A CA 1
ATOM 1412 C C . THR A 1 195 ? 111.981 -0.139 13.188 1.00 27.56 195 THR A C 1
ATOM 1413 O O . THR A 1 195 ? 111.711 -0.242 11.960 1.00 25.89 195 THR A O 1
ATOM 1417 N N . ASP A 1 196 ? 112.185 1.025 13.805 1.00 27.61 196 ASP A N 1
ATOM 1418 C CA . ASP A 1 196 ? 112.241 2.279 13.054 1.00 28.65 196 ASP A CA 1
ATOM 1419 C C . ASP A 1 196 ? 113.649 2.571 12.572 1.00 28.21 196 ASP A C 1
ATOM 1420 O O . ASP A 1 196 ? 114.537 1.761 12.750 1.00 28.38 196 ASP A O 1
ATOM 1425 N N . ALA A 1 197 ? 113.863 3.761 11.992 1.00 30.19 197 ALA A N 1
ATOM 1426 C CA . ALA A 1 197 ? 115.180 4.199 11.489 1.00 30.35 197 ALA A CA 1
ATOM 1427 C C . ALA A 1 197 ? 116.291 4.235 12.538 1.00 31.13 197 ALA A C 1
ATOM 1428 O O . ALA A 1 197 ? 117.476 4.248 12.205 1.00 30.06 197 ALA A O 1
ATOM 1430 N N . ASN A 1 198 ? 115.921 4.288 13.823 1.00 30.62 198 ASN A N 1
ATOM 1431 C CA . ASN A 1 198 ? 116.914 4.198 14.886 1.00 30.43 198 ASN A CA 1
ATOM 1432 C C . ASN A 1 198 ? 117.158 2.804 15.456 1.00 28.35 198 ASN A C 1
ATOM 1433 O O . ASN A 1 198 ? 117.935 2.646 16.404 1.00 29.69 198 ASN A O 1
ATOM 1438 N N . GLY A 1 199 ? 116.491 1.796 14.890 1.00 26.61 199 GLY A N 1
ATOM 1439 C CA . GLY A 1 199 ? 116.625 0.410 15.348 1.00 23.78 199 GLY A CA 1
ATOM 1440 C C . GLY A 1 199 ? 115.706 0.179 16.539 1.00 24.31 199 GLY A C 1
ATOM 1441 O O . GLY A 1 199 ? 115.785 -0.827 17.158 1.00 26.38 199 GLY A O 1
ATOM 1442 N N . TYR A 1 200 ? 114.852 1.132 16.843 1.00 25.21 200 TYR A N 1
ATOM 1443 C CA . TYR A 1 200 ? 113.927 1.030 18.017 1.00 25.14 200 TYR A CA 1
ATOM 1444 C C . TYR A 1 200 ? 112.591 0.345 17.661 1.00 24.54 200 TYR A C 1
ATOM 1445 O O . TYR A 1 200 ? 112.063 0.596 16.595 1.00 24.47 200 TYR A O 1
ATOM 1454 N N . PHE A 1 201 ? 112.051 -0.479 18.562 1.00 23.90 201 PHE A N 1
ATOM 1455 C CA . PHE A 1 201 ? 110.725 -1.079 18.416 1.00 23.89 201 PHE A CA 1
ATOM 1456 C C . PHE A 1 201 ? 110.009 -0.997 19.782 1.00 24.01 201 PHE A C 1
ATOM 1457 O O . PHE A 1 201 ? 110.657 -1.016 20.788 1.00 25.65 201 PHE A O 1
ATOM 1465 N N . GLU A 1 202 ? 108.689 -0.964 19.756 1.00 24.28 202 GLU A N 1
ATOM 1466 C CA . GLU A 1 202 ? 107.892 -1.120 20.969 1.00 26.51 202 GLU A CA 1
ATOM 1467 C C . GLU A 1 202 ? 106.596 -1.772 20.610 1.00 26.98 202 GLU A C 1
ATOM 1468 O O . GLU A 1 202 ? 106.002 -1.480 19.572 1.00 28.94 202 GLU A O 1
ATOM 1474 N N . ILE A 1 203 ? 106.217 -2.763 21.398 1.00 27.61 203 ILE A N 1
ATOM 1475 C CA . ILE A 1 203 ? 104.927 -3.417 21.252 1.00 28.27 203 ILE A CA 1
ATOM 1476 C C . ILE A 1 203 ? 104.139 -3.030 22.514 1.00 29.06 203 ILE A C 1
ATOM 1477 O O . ILE A 1 203 ? 104.620 -3.282 23.578 1.00 27.88 203 ILE A O 1
ATOM 1482 N N . THR A 1 204 ? 102.980 -2.397 22.369 1.00 30.70 204 THR A N 1
ATOM 1483 C CA . THR A 1 204 ? 102.127 -2.043 23.518 1.00 32.76 204 THR A CA 1
ATOM 1484 C C . THR A 1 204 ? 100.941 -3.007 23.700 1.00 32.80 204 THR A C 1
ATOM 1485 O O . THR A 1 204 ? 100.611 -3.817 22.813 1.00 32.82 204 THR A O 1
ATOM 1489 N N . GLY A 1 205 ? 100.273 -2.929 24.855 1.00 33.38 205 GLY A N 1
ATOM 1490 C CA . GLY A 1 205 ? 99.137 -3.811 25.123 1.00 31.69 205 GLY A CA 1
ATOM 1491 C C . GLY A 1 205 ? 99.525 -5.268 25.244 1.00 31.48 205 GLY A C 1
ATOM 1492 O O . GLY A 1 205 ? 98.758 -6.161 24.880 1.00 30.99 205 GLY A O 1
ATOM 1493 N N . VAL A 1 206 ? 100.714 -5.526 25.772 1.00 29.83 206 VAL A N 1
ATOM 1494 C CA . VAL A 1 206 ? 101.157 -6.896 25.930 1.00 29.81 206 VAL A CA 1
ATOM 1495 C C . VAL A 1 206 ? 100.596 -7.410 27.276 1.00 30.19 206 VAL A C 1
ATOM 1496 O O . VAL A 1 206 ? 100.825 -6.769 28.306 1.00 30.67 206 VAL A O 1
ATOM 1500 N N . PRO A 1 207 ? 99.858 -8.537 27.260 1.00 29.99 207 PRO A N 1
ATOM 1501 C CA . PRO A 1 207 ? 99.331 -9.069 28.523 1.00 29.55 207 PRO A CA 1
ATOM 1502 C C . PRO A 1 207 ? 100.406 -9.495 29.494 1.00 30.57 207 PRO A C 1
ATOM 1503 O O . PRO A 1 207 ? 101.474 -9.983 29.097 1.00 29.92 207 PRO A O 1
ATOM 1507 N N . ALA A 1 208 ? 100.114 -9.299 30.785 1.00 29.61 208 ALA A N 1
ATOM 1508 C CA . ALA A 1 208 ? 100.979 -9.794 31.829 1.00 30.29 208 ALA A CA 1
ATOM 1509 C C . ALA A 1 208 ? 101.269 -11.277 31.619 1.00 30.54 208 ALA A C 1
ATOM 1510 O O . ALA A 1 208 ? 100.371 -12.072 31.325 1.00 30.80 208 ALA A O 1
ATOM 1512 N N . ASN A 1 209 ? 102.542 -11.637 31.751 1.00 31.65 209 ASN A N 1
ATOM 1513 C CA . ASN A 1 209 ? 102.967 -13.029 31.664 1.00 32.33 209 ASN A CA 1
ATOM 1514 C C . ASN A 1 209 ? 104.335 -13.243 32.328 1.00 32.78 209 ASN A C 1
ATOM 1515 O O . ASN A 1 209 ? 105.373 -13.039 31.695 1.00 31.56 209 ASN A O 1
ATOM 1520 N N . ALA A 1 210 ? 104.322 -13.712 33.584 1.00 31.79 210 ALA A N 1
ATOM 1521 C CA . ALA A 1 210 ? 105.572 -13.933 34.352 1.00 31.79 210 ALA A CA 1
ATOM 1522 C C . ALA A 1 210 ? 106.243 -15.271 34.015 1.00 31.75 210 ALA A C 1
ATOM 1523 O O . ALA A 1 210 ? 107.401 -15.475 34.347 1.00 31.60 210 ALA A O 1
ATOM 1525 N N . SER A 1 211 ? 105.499 -16.157 33.356 1.00 32.76 211 SER A N 1
ATOM 1526 C CA . SER A 1 211 ? 106.041 -17.405 32.792 1.00 34.76 211 SER A CA 1
ATOM 1527 C C . SER A 1 211 ? 107.004 -17.127 31.643 1.00 35.13 211 SER A C 1
ATOM 1528 O O . SER A 1 211 ? 107.858 -17.964 31.355 1.00 36.63 211 SER A O 1
ATOM 1531 N N . GLY A 1 212 ? 106.806 -15.999 30.948 1.00 34.69 212 GLY A N 1
ATOM 1532 C CA . GLY A 1 212 ? 107.749 -15.527 29.935 1.00 33.77 212 GLY A CA 1
ATOM 1533 C C . GLY A 1 212 ? 107.272 -15.731 28.512 1.00 33.43 212 GLY A C 1
ATOM 1534 O O . GLY A 1 212 ? 106.632 -16.737 28.173 1.00 32.50 212 GLY A O 1
ATOM 1535 N N . TYR A 1 213 ? 107.545 -14.720 27.689 1.00 32.30 213 TYR A N 1
ATOM 1536 C CA . TYR A 1 213 ? 107.290 -14.774 26.247 1.00 31.77 213 TYR A CA 1
ATOM 1537 C C . TYR A 1 213 ? 108.555 -15.138 25.490 1.00 30.61 213 TYR A C 1
ATOM 1538 O O . TYR A 1 213 ? 109.666 -14.846 25.931 1.00 30.27 213 TYR A O 1
ATOM 1547 N N . THR A 1 214 ? 108.376 -15.715 24.308 1.00 31.57 214 THR A N 1
ATOM 1548 C CA . THR A 1 214 ? 109.482 -15.804 23.361 1.00 31.22 214 THR A CA 1
ATOM 1549 C C . THR A 1 214 ? 109.307 -14.726 22.285 1.00 30.00 214 THR A C 1
ATOM 1550 O O . THR A 1 214 ? 108.221 -14.545 21.735 1.00 30.04 214 THR A O 1
ATOM 1554 N N . LEU A 1 215 ? 110.389 -14.024 21.992 1.00 29.08 215 LEU A N 1
ATOM 1555 C CA . LEU A 1 215 ? 110.374 -13.028 20.932 1.00 30.44 215 LEU A CA 1
ATOM 1556 C C . LEU A 1 215 ? 111.143 -13.591 19.743 1.00 28.71 215 LEU A C 1
ATOM 1557 O O . LEU A 1 215 ? 112.171 -14.170 19.924 1.00 28.40 215 LEU A O 1
ATOM 1562 N N . LYS A 1 216 ? 110.596 -13.424 18.547 1.00 29.66 216 LYS A N 1
ATOM 1563 C CA . LYS A 1 216 ? 111.265 -13.833 17.347 1.00 27.78 216 LYS A CA 1
ATOM 1564 C C . LYS A 1 216 ? 111.563 -12.563 16.544 1.00 26.47 216 LYS A C 1
ATOM 1565 O O . LYS A 1 216 ? 110.644 -11.810 16.198 1.00 26.06 216 LYS A O 1
ATOM 1571 N N . ILE A 1 217 ? 112.852 -12.345 16.260 1.00 26.40 217 ILE A N 1
ATOM 1572 C CA . ILE A 1 217 ? 113.285 -11.175 15.462 1.00 26.28 217 ILE A CA 1
ATOM 1573 C C . ILE A 1 217 ? 113.622 -11.667 14.079 1.00 25.44 217 ILE A C 1
ATOM 1574 O O . ILE A 1 217 ? 114.436 -12.547 13.929 1.00 26.68 217 ILE A O 1
ATOM 1579 N N . SER A 1 218 ? 112.990 -11.113 13.073 1.00 25.00 218 SER A N 1
ATOM 1580 C CA . SER A 1 218 ? 113.228 -11.627 11.734 1.00 25.09 218 SER A CA 1
ATOM 1581 C C . SER A 1 218 ? 113.382 -10.468 10.731 1.00 24.78 218 SER A C 1
ATOM 1582 O O . SER A 1 218 ? 112.809 -9.426 10.911 1.00 23.83 218 SER A O 1
ATOM 1585 N N . ARG A 1 219 ? 114.189 -10.647 9.675 1.00 23.49 219 ARG A N 1
ATOM 1586 C CA . ARG A 1 219 ? 114.121 -9.737 8.570 1.00 22.93 219 ARG A CA 1
ATOM 1587 C C . ARG A 1 219 ? 114.695 -10.474 7.322 1.00 22.90 219 ARG A C 1
ATOM 1588 O O . ARG A 1 219 ? 115.550 -11.269 7.500 1.00 23.75 219 ARG A O 1
ATOM 1596 N N . ALA A 1 220 ? 114.134 -10.249 6.135 1.00 24.11 220 ALA A N 1
ATOM 1597 C CA . ALA A 1 220 ? 114.702 -10.781 4.866 1.00 24.65 220 ALA A CA 1
ATOM 1598 C C . ALA A 1 220 ? 116.250 -10.637 4.879 1.00 25.42 220 ALA A C 1
ATOM 1599 O O . ALA A 1 220 ? 116.774 -9.540 5.123 1.00 25.37 220 ALA A O 1
ATOM 1601 N N . THR A 1 221 ? 116.964 -11.746 4.617 1.00 24.28 221 THR A N 1
ATOM 1602 C CA . THR A 1 221 ? 118.446 -11.820 4.539 1.00 23.83 221 THR A CA 1
ATOM 1603 C C . THR A 1 221 ? 119.155 -11.959 5.901 1.00 23.04 221 THR A C 1
ATOM 1604 O O . THR A 1 221 ? 120.347 -12.162 5.962 1.00 24.11 221 THR A O 1
ATOM 1608 N N . TYR A 1 222 ? 118.403 -11.798 6.991 1.00 21.63 222 TYR A N 1
ATOM 1609 C CA . TYR A 1 222 ? 119.010 -11.938 8.320 1.00 22.27 222 TYR A CA 1
ATOM 1610 C C . TYR A 1 222 ? 118.710 -13.306 8.933 1.00 21.96 222 TYR A C 1
ATOM 1611 O O . TYR A 1 222 ? 117.696 -13.896 8.672 1.00 23.07 222 TYR A O 1
ATOM 1620 N N . LEU A 1 223 ? 119.605 -13.742 9.791 1.00 23.69 223 LEU A N 1
ATOM 1621 C CA . LEU A 1 223 ? 119.432 -14.967 10.485 1.00 26.11 223 LEU A CA 1
ATOM 1622 C C . LEU A 1 223 ? 118.423 -14.692 11.620 1.00 26.04 223 LEU A C 1
ATOM 1623 O O . LEU A 1 223 ? 118.710 -13.857 12.482 1.00 25.95 223 LEU A O 1
ATOM 1628 N N . ASP A 1 224 ? 117.281 -15.379 11.588 1.00 26.64 224 ASP A N 1
ATOM 1629 C CA . ASP A 1 224 ? 116.244 -15.249 12.672 1.00 26.89 224 ASP A CA 1
ATOM 1630 C C . ASP A 1 224 ? 116.911 -15.323 14.049 1.00 26.78 224 ASP A C 1
ATOM 1631 O O . ASP A 1 224 ? 117.776 -16.179 14.305 1.00 25.23 224 ASP A O 1
ATOM 1636 N N . ARG A 1 225 ? 116.462 -14.464 14.955 1.00 26.32 225 ARG A N 1
ATOM 1637 C CA . ARG A 1 225 ? 116.965 -14.529 16.338 1.00 27.04 225 ARG A CA 1
ATOM 1638 C C . ARG A 1 225 ? 115.772 -14.817 17.257 1.00 28.37 225 ARG A C 1
ATOM 1639 O O . ARG A 1 225 ? 114.724 -14.220 17.087 1.00 28.79 225 ARG A O 1
ATOM 1647 N N . VAL A 1 226 ? 115.967 -15.710 18.219 1.00 29.47 226 VAL A N 1
ATOM 1648 C CA . VAL A 1 226 ? 114.917 -16.023 19.181 1.00 30.95 226 VAL A CA 1
ATOM 1649 C C . VAL A 1 226 ? 115.412 -15.678 20.558 1.00 32.60 226 VAL A C 1
ATOM 1650 O O . VAL A 1 226 ? 116.506 -16.078 20.961 1.00 33.23 226 VAL A O 1
ATOM 1654 N N . ILE A 1 227 ? 114.606 -14.880 21.255 1.00 33.56 227 ILE A N 1
ATOM 1655 C CA . ILE A 1 227 ? 114.903 -14.473 22.618 1.00 33.58 227 ILE A CA 1
ATOM 1656 C C . ILE A 1 227 ? 113.789 -15.077 23.487 1.00 32.92 227 ILE A C 1
ATOM 1657 O O . ILE A 1 227 ? 112.616 -14.715 23.370 1.00 32.67 227 ILE A O 1
ATOM 1662 N N . ALA A 1 228 ? 114.176 -16.044 24.291 1.00 34.47 228 ALA A N 1
ATOM 1663 C CA . ALA A 1 228 ? 113.223 -16.784 25.139 1.00 34.87 228 ALA A CA 1
ATOM 1664 C C . ALA A 1 228 ? 113.153 -16.154 26.536 1.00 35.23 228 ALA A C 1
ATOM 1665 O O . ALA A 1 228 ? 113.997 -15.312 26.903 1.00 33.75 228 ALA A O 1
ATOM 1667 N N . ASN A 1 229 ? 112.169 -16.597 27.324 1.00 35.36 229 ASN A N 1
ATOM 1668 C CA . ASN A 1 229 ? 112.072 -16.197 28.742 1.00 36.73 229 ASN A CA 1
ATOM 1669 C C . ASN A 1 229 ? 112.032 -14.676 28.960 1.00 35.67 229 ASN A C 1
ATOM 1670 O O . ASN A 1 229 ? 112.696 -14.144 29.880 1.00 37.09 229 ASN A O 1
ATOM 1675 N N . VAL A 1 230 ? 111.269 -13.966 28.120 1.00 33.71 230 VAL A N 1
ATOM 1676 C CA . VAL A 1 230 ? 111.066 -12.517 28.341 1.00 30.98 230 VAL A CA 1
ATOM 1677 C C . VAL A 1 230 ? 109.871 -12.318 29.308 1.00 31.49 230 VAL A C 1
ATOM 1678 O O . VAL A 1 230 ? 108.714 -12.420 28.926 1.00 29.21 230 VAL A O 1
ATOM 1682 N N . VAL A 1 231 ? 110.197 -12.021 30.566 1.00 31.79 231 VAL A N 1
ATOM 1683 C CA . VAL A 1 231 ? 109.195 -11.951 31.642 1.00 33.01 231 VAL A CA 1
ATOM 1684 C C . VAL A 1 231 ? 108.506 -10.602 31.578 1.00 31.63 231 VAL A C 1
ATOM 1685 O O . VAL A 1 231 ? 109.159 -9.561 31.532 1.00 31.56 231 VAL A O 1
ATOM 1689 N N . VAL A 1 232 ? 107.170 -10.626 31.512 1.00 33.02 232 VAL A N 1
ATOM 1690 C CA . VAL A 1 232 ? 106.387 -9.387 31.503 1.00 32.26 232 VAL A CA 1
ATOM 1691 C C . VAL A 1 232 ? 105.513 -9.330 32.786 1.00 33.54 232 VAL A C 1
ATOM 1692 O O . VAL A 1 232 ? 104.499 -9.986 32.879 1.00 32.91 232 VAL A O 1
ATOM 1696 N N . THR A 1 233 ? 105.981 -8.566 33.766 1.00 34.51 233 THR A N 1
ATOM 1697 C CA . THR A 1 233 ? 105.205 -8.230 34.964 1.00 34.37 233 THR A CA 1
ATOM 1698 C C . THR A 1 233 ? 105.004 -6.733 34.942 1.00 34.58 233 THR A C 1
ATOM 1699 O O . THR A 1 233 ? 104.346 -6.165 35.822 1.00 36.18 233 THR A O 1
ATOM 1703 N N . GLY A 1 234 ? 105.574 -6.074 33.930 1.00 33.88 234 GLY A N 1
ATOM 1704 C CA . GLY A 1 234 ? 105.451 -4.614 33.738 1.00 33.26 234 GLY A CA 1
ATOM 1705 C C . GLY A 1 234 ? 105.997 -4.203 32.365 1.00 33.34 234 GLY A C 1
ATOM 1706 O O . GLY A 1 234 ? 106.332 -5.072 31.569 1.00 31.98 234 GLY A O 1
ATOM 1707 N N . ASP A 1 235 ? 106.072 -2.903 32.088 1.00 33.30 235 ASP A N 1
ATOM 1708 C CA . ASP A 1 235 ? 106.852 -2.388 30.945 1.00 34.55 235 ASP A CA 1
ATOM 1709 C C . ASP A 1 235 ? 108.257 -3.028 30.951 1.00 35.80 235 ASP A C 1
ATOM 1710 O O . ASP A 1 235 ? 108.961 -3.024 31.988 1.00 35.94 235 ASP A O 1
ATOM 1715 N N . THR A 1 236 ? 108.661 -3.630 29.817 1.00 34.98 236 THR A N 1
ATOM 1716 C CA . THR A 1 236 ? 109.847 -4.478 29.763 1.00 34.06 236 THR A CA 1
ATOM 1717 C C . THR A 1 236 ? 110.736 -3.986 28.603 1.00 35.29 236 THR A C 1
ATOM 1718 O O . THR A 1 236 ? 110.248 -3.893 27.457 1.00 35.44 236 THR A O 1
ATOM 1722 N N . SER A 1 237 ? 111.975 -3.594 28.911 1.00 34.69 237 SER A N 1
ATOM 1723 C CA . SER A 1 237 ? 112.939 -3.181 27.882 1.00 36.42 237 SER A CA 1
ATOM 1724 C C . SER A 1 237 ? 113.855 -4.383 27.730 1.00 35.98 237 SER A C 1
ATOM 1725 O O . SER A 1 237 ? 114.379 -4.882 28.704 1.00 35.79 237 SER A O 1
ATOM 1728 N N . VAL A 1 238 ? 113.983 -4.906 26.515 1.00 35.35 238 VAL A N 1
ATOM 1729 C CA . VAL A 1 238 ? 114.842 -6.090 26.325 1.00 34.35 238 VAL A CA 1
ATOM 1730 C C . VAL A 1 238 ? 116.295 -5.763 25.945 1.00 34.04 238 VAL A C 1
ATOM 1731 O O . VAL A 1 238 ? 117.123 -6.660 25.880 1.00 35.13 238 VAL A O 1
ATOM 1735 N N . SER A 1 239 ? 116.570 -4.480 25.686 1.00 34.38 239 SER A N 1
ATOM 1736 C CA . SER A 1 239 ? 117.871 -3.958 25.253 1.00 34.00 239 SER A CA 1
ATOM 1737 C C . SER A 1 239 ? 117.822 -2.433 25.196 1.00 34.85 239 SER A C 1
ATOM 1738 O O . SER A 1 239 ? 116.750 -1.826 25.188 1.00 33.12 239 SER A O 1
ATOM 1741 N N . THR A 1 240 ? 119.010 -1.832 25.094 1.00 36.32 240 THR A N 1
ATOM 1742 C CA . THR A 1 240 ? 119.205 -0.397 25.088 1.00 37.34 240 THR A CA 1
ATOM 1743 C C . THR A 1 240 ? 119.935 -0.027 23.808 1.00 37.85 240 THR A C 1
ATOM 1744 O O . THR A 1 240 ? 120.517 -0.893 23.154 1.00 37.11 240 THR A O 1
ATOM 1748 N N . SER A 1 241 ? 119.903 1.253 23.464 1.00 38.69 241 SER A N 1
ATOM 1749 C CA . SER A 1 241 ? 120.556 1.752 22.271 1.00 40.77 241 SER A CA 1
ATOM 1750 C C . SER A 1 241 ? 122.071 1.602 22.347 1.00 41.10 241 SER A C 1
ATOM 1751 O O . SER A 1 241 ? 122.705 1.456 21.317 1.00 41.71 241 SER A O 1
ATOM 1754 N N . GLN A 1 242 ? 122.630 1.590 23.558 1.00 41.08 242 GLN A N 1
ATOM 1755 C CA . GLN A 1 242 ? 124.077 1.387 23.770 1.00 41.61 242 GLN A CA 1
ATOM 1756 C C . GLN A 1 242 ? 124.498 -0.073 23.757 1.00 40.14 242 GLN A C 1
ATOM 1757 O O . GLN A 1 242 ? 125.663 -0.389 23.484 1.00 41.17 242 GLN A O 1
ATOM 1763 N N . ALA A 1 243 ? 123.567 -0.963 24.076 1.00 38.12 243 ALA A N 1
ATOM 1764 C CA . ALA A 1 243 ? 123.828 -2.401 24.075 1.00 36.22 243 ALA A CA 1
ATOM 1765 C C . ALA A 1 243 ? 122.667 -3.109 23.368 1.00 34.75 243 ALA A C 1
ATOM 1766 O O . ALA A 1 243 ? 121.889 -3.835 24.003 1.00 34.00 243 ALA A O 1
ATOM 1768 N N . PRO A 1 244 ? 122.528 -2.859 22.046 1.00 32.79 244 PRO A N 1
ATOM 1769 C CA . PRO A 1 244 ? 121.376 -3.370 21.295 1.00 31.20 244 PRO A CA 1
ATOM 1770 C C . PRO A 1 244 ? 121.396 -4.870 21.048 1.00 30.69 244 PRO A C 1
ATOM 1771 O O . PRO A 1 244 ? 122.443 -5.534 21.254 1.00 32.37 244 PRO A O 1
ATOM 1775 N N . ILE A 1 245 ? 120.248 -5.431 20.684 1.00 28.57 245 ILE A N 1
ATOM 1776 C CA . ILE A 1 245 ? 120.222 -6.818 20.247 1.00 27.89 245 ILE A CA 1
ATOM 1777 C C . ILE A 1 245 ? 120.900 -6.863 18.827 1.00 28.79 245 ILE A C 1
ATOM 1778 O O . ILE A 1 245 ? 120.463 -6.168 17.889 1.00 28.92 245 ILE A O 1
ATOM 1783 N N . MET A 1 246 ? 121.970 -7.628 18.694 1.00 28.53 246 MET A N 1
ATOM 1784 C CA . MET A 1 246 ? 122.697 -7.695 17.412 1.00 29.31 246 MET A CA 1
ATOM 1785 C C . MET A 1 246 ? 121.984 -8.691 16.524 1.00 28.65 246 MET A C 1
ATOM 1786 O O . MET A 1 246 ? 121.388 -9.645 17.018 1.00 28.05 246 MET A O 1
ATOM 1791 N N . MET A 1 247 ? 121.999 -8.426 15.214 1.00 28.30 247 MET A N 1
ATOM 1792 C CA . MET A 1 247 ? 121.348 -9.264 14.230 1.00 26.58 247 MET A CA 1
ATOM 1793 C C . MET A 1 247 ? 122.415 -9.471 13.151 1.00 27.29 247 MET A C 1
ATOM 1794 O O . MET A 1 247 ? 123.135 -8.531 12.779 1.00 26.82 247 MET A O 1
ATOM 1799 N N . TRP A 1 248 ? 122.495 -10.708 12.679 1.00 26.62 248 TRP A N 1
ATOM 1800 C CA . TRP A 1 248 ? 123.568 -11.101 11.737 1.00 25.96 248 TRP A CA 1
ATOM 1801 C C . TRP A 1 248 ? 122.989 -11.255 10.334 1.00 25.11 248 TRP A C 1
ATOM 1802 O O . TRP A 1 248 ? 122.005 -11.934 10.141 1.00 25.09 248 TRP A O 1
ATOM 1813 N N . VAL A 1 249 ? 123.592 -10.604 9.342 1.00 25.30 249 VAL A N 1
ATOM 1814 C CA . VAL A 1 249 ? 123.008 -10.656 8.003 1.00 23.92 249 VAL A CA 1
ATOM 1815 C C . VAL A 1 249 ? 123.702 -11.841 7.263 1.00 23.54 249 VAL A C 1
ATOM 1816 O O . VAL A 1 249 ? 124.806 -12.215 7.615 1.00 24.31 249 VAL A O 1
ATOM 1820 N N . GLY A 1 250 ? 123.027 -12.422 6.270 1.00 24.95 250 GLY A N 1
ATOM 1821 C CA . GLY A 1 250 ? 123.659 -13.481 5.525 1.00 24.12 250 GLY A CA 1
ATOM 1822 C C . GLY A 1 250 ? 122.844 -14.733 5.354 1.00 26.63 250 GLY A C 1
ATOM 1823 O O . GLY A 1 250 ? 123.256 -15.606 4.586 1.00 26.36 250 GLY A O 1
ATOM 1824 N N . ASP A 1 251 ? 121.705 -14.817 6.049 1.00 25.74 251 ASP A N 1
ATOM 1825 C CA . ASP A 1 251 ? 120.701 -15.839 5.757 1.00 28.16 251 ASP A CA 1
ATOM 1826 C C . ASP A 1 251 ? 119.771 -15.461 4.615 1.00 27.89 251 ASP A C 1
ATOM 1827 O O . ASP A 1 251 ? 118.578 -15.216 4.795 1.00 28.08 251 ASP A O 1
ATOM 1832 N N . ILE A 1 252 ? 120.359 -15.460 3.421 1.00 28.27 252 ILE A N 1
ATOM 1833 C CA . ILE A 1 252 ? 119.729 -15.032 2.196 1.00 27.75 252 ILE A CA 1
ATOM 1834 C C . ILE A 1 252 ? 118.907 -16.182 1.561 1.00 28.91 252 ILE A C 1
ATOM 1835 O O . ILE A 1 252 ? 117.780 -16.000 1.100 1.00 30.10 252 ILE A O 1
ATOM 1840 N N . VAL A 1 253 ? 119.495 -17.365 1.508 1.00 29.32 253 VAL A N 1
ATOM 1841 C CA . VAL A 1 253 ? 118.726 -18.556 1.159 1.00 29.32 253 VAL A CA 1
ATOM 1842 C C . VAL A 1 253 ? 118.348 -19.075 2.568 1.00 29.37 253 VAL A C 1
ATOM 1843 O O . VAL A 1 253 ? 119.220 -19.505 3.364 1.00 29.99 253 VAL A O 1
ATOM 1847 N N . LYS A 1 254 ? 117.069 -18.916 2.875 1.00 31.22 254 LYS A N 1
ATOM 1848 C CA . LYS A 1 254 ? 116.535 -19.069 4.235 1.00 33.54 254 LYS A CA 1
ATOM 1849 C C . LYS A 1 254 ? 116.514 -20.483 4.737 1.00 33.19 254 LYS A C 1
ATOM 1850 O O . LYS A 1 254 ? 115.571 -21.205 4.412 1.00 35.01 254 LYS A O 1
ATOM 1856 N N . ASP A 1 255 ? 117.516 -20.850 5.539 1.00 31.82 255 ASP A N 1
ATOM 1857 C CA . ASP A 1 255 ? 117.642 -22.194 6.132 1.00 32.04 255 ASP A CA 1
ATOM 1858 C C . ASP A 1 255 ? 118.175 -22.074 7.523 1.00 31.91 255 ASP A C 1
ATOM 1859 O O . ASP A 1 255 ? 118.698 -23.032 8.106 1.00 30.71 255 ASP A O 1
ATOM 1864 N N . ASN A 1 256 ? 118.025 -20.855 8.056 1.00 32.09 256 ASN A N 1
ATOM 1865 C CA . ASN A 1 256 ? 118.594 -20.503 9.340 1.00 31.47 256 ASN A CA 1
ATOM 1866 C C . ASN A 1 256 ? 120.026 -20.911 9.541 1.00 30.88 256 ASN A C 1
ATOM 1867 O O . ASN A 1 256 ? 120.432 -21.359 10.618 1.00 28.98 256 ASN A O 1
ATOM 1872 N N . SER A 1 257 ? 120.810 -20.693 8.469 1.00 28.24 257 SER A N 1
ATOM 1873 C CA . SER A 1 257 ? 122.212 -20.944 8.468 1.00 28.07 257 SER A CA 1
ATOM 1874 C C . SER A 1 257 ? 122.881 -20.029 7.432 1.00 25.45 257 SER A C 1
ATOM 1875 O O . SER A 1 257 ? 122.382 -19.794 6.328 1.00 26.85 257 SER A O 1
ATOM 1878 N N . ILE A 1 258 ? 124.034 -19.532 7.819 1.00 26.97 258 ILE A N 1
ATOM 1879 C CA . ILE A 1 258 ? 124.832 -18.715 6.906 1.00 24.99 258 ILE A CA 1
ATOM 1880 C C . ILE A 1 258 ? 125.875 -19.672 6.330 1.00 25.27 258 ILE A C 1
ATOM 1881 O O . ILE A 1 258 ? 126.806 -20.123 7.024 1.00 23.87 258 ILE A O 1
ATOM 1886 N N . ASN A 1 259 ? 125.680 -19.965 5.045 1.00 26.18 259 ASN A N 1
ATOM 1887 C CA . ASN A 1 259 ? 126.541 -20.937 4.365 1.00 26.73 259 ASN A CA 1
ATOM 1888 C C . ASN A 1 259 ? 126.809 -20.568 2.938 1.00 27.23 259 ASN A C 1
ATOM 1889 O O . ASN A 1 259 ? 126.561 -19.453 2.527 1.00 26.67 259 ASN A O 1
ATOM 1894 N N . LEU A 1 260 ? 127.302 -21.529 2.164 1.00 27.72 260 LEU A N 1
ATOM 1895 C CA . LEU A 1 260 ? 127.780 -21.189 0.824 1.00 27.61 260 LEU A CA 1
ATOM 1896 C C . LEU A 1 260 ? 126.652 -20.870 -0.113 1.00 26.80 260 LEU A C 1
ATOM 1897 O O . LEU A 1 260 ? 126.851 -20.107 -1.036 1.00 26.30 260 LEU A O 1
ATOM 1902 N N . LEU A 1 261 ? 125.454 -21.432 0.096 1.00 25.30 261 LEU A N 1
ATOM 1903 C CA . LEU A 1 261 ? 124.336 -21.084 -0.785 1.00 26.63 261 LEU A CA 1
ATOM 1904 C C . LEU A 1 261 ? 123.975 -19.582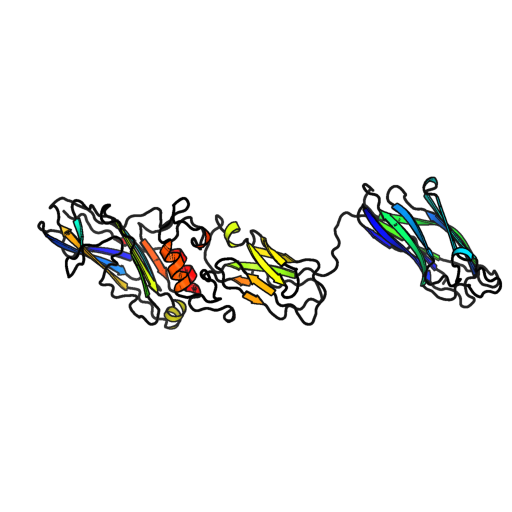 -0.652 1.00 25.16 261 LEU A C 1
ATOM 1905 O O . LEU A 1 261 ? 123.474 -18.949 -1.589 1.00 25.39 261 LEU A O 1
ATOM 1910 N N . ASP A 1 262 ? 124.183 -19.042 0.543 1.00 26.38 262 ASP A N 1
ATOM 1911 C CA . ASP A 1 262 ? 123.902 -17.592 0.789 1.00 25.30 262 ASP A CA 1
ATOM 1912 C C . ASP A 1 262 ? 124.903 -16.751 0.001 1.00 24.64 262 ASP A C 1
ATOM 1913 O O . ASP A 1 262 ? 124.512 -15.827 -0.682 1.00 26.16 262 ASP A O 1
ATOM 1918 N N . VAL A 1 263 ? 126.177 -17.085 0.154 1.00 24.83 263 VAL A N 1
ATOM 1919 C CA . VAL A 1 263 ? 127.260 -16.381 -0.610 1.00 26.41 263 VAL A CA 1
ATOM 1920 C C . VAL A 1 263 ? 127.046 -16.531 -2.138 1.00 27.48 263 VAL A C 1
ATOM 1921 O O . VAL A 1 263 ? 127.205 -15.559 -2.876 1.00 27.53 263 VAL A O 1
ATOM 1925 N N . ALA A 1 264 ? 126.673 -17.743 -2.589 1.00 26.88 264 ALA A N 1
ATOM 1926 C CA . ALA A 1 264 ? 126.398 -18.032 -4.014 1.00 27.45 264 ALA A CA 1
ATOM 1927 C C . ALA A 1 264 ? 125.348 -17.110 -4.585 1.00 28.47 264 ALA A C 1
ATOM 1928 O O . ALA A 1 264 ? 125.488 -16.631 -5.712 1.00 27.78 264 ALA A O 1
ATOM 1930 N N . GLU A 1 265 ? 124.331 -16.780 -3.775 1.00 28.93 265 GLU A N 1
ATOM 1931 C CA . GLU A 1 265 ? 123.288 -15.852 -4.200 1.00 29.17 265 GLU A CA 1
ATOM 1932 C C . GLU A 1 265 ? 123.793 -14.441 -4.376 1.00 27.75 265 GLU A C 1
ATOM 1933 O O . GLU A 1 265 ? 123.390 -13.766 -5.324 1.00 28.81 265 GLU A O 1
ATOM 1939 N N . VAL A 1 266 ? 124.677 -13.983 -3.485 1.00 27.34 266 VAL A N 1
ATOM 1940 C CA . VAL A 1 266 ? 125.318 -12.672 -3.682 1.00 26.99 266 VAL A CA 1
ATOM 1941 C C . VAL A 1 266 ? 126.194 -12.649 -4.987 1.00 27.13 266 VAL A C 1
ATOM 1942 O O . VAL A 1 266 ? 126.092 -11.708 -5.782 1.00 26.69 266 VAL A O 1
ATOM 1946 N N . ILE A 1 267 ? 127.021 -13.689 -5.183 1.00 27.21 267 ILE A N 1
ATOM 1947 C CA . ILE A 1 267 ? 127.824 -13.852 -6.416 1.00 27.95 267 ILE A CA 1
ATOM 1948 C C . ILE A 1 267 ? 127.006 -13.745 -7.748 1.00 27.78 267 ILE A C 1
ATOM 1949 O O . ILE A 1 267 ? 127.516 -13.248 -8.754 1.00 28.74 267 ILE A O 1
ATOM 1954 N N . ARG A 1 268 ? 125.760 -14.191 -7.747 1.00 29.60 268 ARG A N 1
ATOM 1955 C CA . ARG A 1 268 ? 124.891 -14.105 -8.938 1.00 31.28 268 ARG A CA 1
ATOM 1956 C C . ARG A 1 268 ? 124.627 -12.667 -9.323 1.00 31.84 268 ARG A C 1
ATOM 1957 O O . ARG A 1 268 ? 124.289 -12.367 -10.488 1.00 33.55 268 ARG A O 1
ATOM 1965 N N . CYS A 1 269 ? 124.842 -11.772 -8.364 1.00 30.79 269 CYS A N 1
ATOM 1966 C CA . CYS A 1 269 ? 124.708 -10.350 -8.609 1.00 31.13 269 CYS A CA 1
ATOM 1967 C C . CYS A 1 269 ? 126.003 -9.617 -8.481 1.00 28.43 269 CYS A C 1
ATOM 1968 O O . CYS A 1 269 ? 126.020 -8.399 -8.344 1.00 27.45 269 CYS A O 1
ATOM 1971 N N . PHE A 1 270 ? 127.096 -10.359 -8.545 1.00 27.20 270 PHE A N 1
ATOM 1972 C CA . PHE A 1 270 ? 128.395 -9.754 -8.318 1.00 26.84 270 PHE A CA 1
ATOM 1973 C C . PHE A 1 270 ? 128.671 -8.575 -9.242 1.00 26.45 270 PHE A C 1
ATOM 1974 O O . PHE A 1 270 ? 128.384 -8.637 -10.466 1.00 25.74 270 PHE A O 1
ATOM 1982 N N . ASN A 1 271 ? 129.186 -7.505 -8.625 1.00 25.87 271 ASN A N 1
ATOM 1983 C CA . ASN A 1 271 ? 129.434 -6.186 -9.260 1.00 26.79 271 ASN A CA 1
ATOM 1984 C C . ASN A 1 271 ? 128.220 -5.437 -9.837 1.00 27.83 271 ASN A C 1
ATOM 1985 O O . ASN A 1 271 ? 128.407 -4.491 -10.595 1.00 27.61 271 ASN A O 1
ATOM 1990 N N . ALA A 1 272 ? 126.997 -5.866 -9.532 1.00 27.50 272 ALA A N 1
ATOM 1991 C CA . ALA A 1 272 ? 125.820 -5.122 -9.945 1.00 27.29 272 ALA A CA 1
ATOM 1992 C C . ALA A 1 272 ? 125.827 -3.794 -9.189 1.00 28.32 272 ALA A C 1
ATOM 1993 O O . ALA A 1 272 ? 126.362 -3.717 -8.088 1.00 27.12 272 ALA A O 1
ATOM 1995 N N . THR A 1 273 ? 125.301 -2.727 -9.810 1.00 28.87 273 THR A N 1
ATOM 1996 C CA . THR A 1 273 ? 125.265 -1.402 -9.185 1.00 29.77 273 THR A CA 1
ATOM 1997 C C . THR A 1 273 ? 123.821 -0.899 -9.242 1.00 30.93 273 THR A C 1
ATOM 1998 O O . THR A 1 273 ? 123.059 -1.357 -10.097 1.00 30.59 273 THR A O 1
ATOM 2002 N N . LYS A 1 274 ? 123.437 -0.026 -8.301 1.00 31.22 274 LYS A N 1
ATOM 2003 C CA . LYS A 1 274 ? 122.015 0.383 -8.145 1.00 33.00 274 LYS A CA 1
ATOM 2004 C C . LYS A 1 274 ? 121.555 0.941 -9.476 1.00 34.17 274 LYS A C 1
ATOM 2005 O O . LYS A 1 274 ? 122.256 1.755 -10.056 1.00 32.51 274 LYS A O 1
ATOM 2011 N N . GLY A 1 275 ? 120.414 0.484 -9.947 1.00 36.12 275 GLY A N 1
ATOM 2012 C CA . GLY A 1 275 ? 119.929 0.893 -11.243 1.00 40.59 275 GLY A CA 1
ATOM 2013 C C . GLY A 1 275 ? 120.190 -0.083 -12.397 1.00 42.35 275 GLY A C 1
ATOM 2014 O O . GLY A 1 275 ? 119.629 0.110 -13.473 1.00 43.35 275 GLY A O 1
ATOM 2015 N N . SER A 1 276 ? 121.020 -1.110 -12.184 1.00 42.83 276 SER A N 1
ATOM 2016 C CA . SER A 1 276 ? 121.392 -2.054 -13.249 1.00 44.06 276 SER A CA 1
ATOM 2017 C C . SER A 1 276 ? 120.506 -3.273 -13.182 1.00 44.48 276 SER A C 1
ATOM 2018 O O . SER A 1 276 ? 119.840 -3.478 -12.162 1.00 44.25 276 SER A O 1
ATOM 2021 N N . ALA A 1 277 ? 120.498 -4.075 -14.259 1.00 44.38 277 ALA A N 1
ATOM 2022 C CA . ALA A 1 277 ? 119.604 -5.235 -14.389 1.00 44.42 277 ALA A CA 1
ATOM 2023 C C . ALA A 1 277 ? 119.685 -6.209 -13.229 1.00 43.93 277 ALA A C 1
ATOM 2024 O O . ALA A 1 277 ? 118.664 -6.688 -12.722 1.00 43.94 277 ALA A O 1
ATOM 2026 N N . ASN A 1 278 ? 120.914 -6.505 -12.830 1.00 42.58 278 ASN A N 1
ATOM 2027 C CA . ASN A 1 278 ? 121.178 -7.563 -11.881 1.00 41.91 278 ASN A CA 1
ATOM 2028 C C . ASN A 1 278 ? 121.279 -7.041 -10.463 1.00 38.96 278 ASN A C 1
ATOM 2029 O O . ASN A 1 278 ? 121.604 -7.789 -9.553 1.00 38.59 278 ASN A O 1
ATOM 2034 N N . TYR A 1 279 ? 121.022 -5.760 -10.254 1.00 36.97 279 TYR A N 1
ATOM 2035 C CA . TYR A 1 279 ? 121.087 -5.247 -8.874 1.00 34.84 279 TYR A CA 1
ATOM 2036 C C . TYR A 1 279 ? 119.841 -5.704 -8.075 1.00 34.25 279 TYR A C 1
ATOM 2037 O O . TYR A 1 279 ? 118.710 -5.504 -8.515 1.00 33.42 279 TYR A O 1
ATOM 2046 N N . VAL A 1 280 ? 120.078 -6.321 -6.921 1.00 33.79 280 VAL A N 1
ATOM 2047 C CA . VAL A 1 280 ? 119.025 -6.750 -6.013 1.00 33.93 280 VAL A CA 1
ATOM 2048 C C . VAL A 1 280 ? 119.360 -6.036 -4.709 1.00 34.12 280 VAL A C 1
ATOM 2049 O O . VAL A 1 280 ? 120.357 -6.340 -4.083 1.00 33.76 280 VAL A O 1
ATOM 2053 N N . GLU A 1 281 ? 118.536 -5.079 -4.298 1.00 34.82 281 GLU A N 1
ATOM 2054 C CA . GLU A 1 281 ? 118.859 -4.244 -3.149 1.00 35.40 281 GLU A CA 1
ATOM 2055 C C . GLU A 1 281 ? 119.233 -5.036 -1.866 1.00 35.34 281 GLU A C 1
ATOM 2056 O O . GLU A 1 281 ? 120.136 -4.627 -1.124 1.00 34.20 281 GLU A O 1
ATOM 2062 N N . GLU A 1 282 ? 118.513 -6.129 -1.608 1.00 35.79 282 GLU A N 1
ATOM 2063 C CA . GLU A 1 282 ? 118.782 -7.026 -0.426 1.00 36.93 282 GLU A CA 1
ATOM 2064 C C . GLU A 1 282 ? 120.190 -7.634 -0.398 1.00 34.49 282 GLU A C 1
ATOM 2065 O O . GLU A 1 282 ? 120.798 -7.827 0.684 1.00 34.91 282 GLU A O 1
ATOM 2071 N N . LEU A 1 283 ? 120.710 -7.923 -1.590 1.00 33.00 283 LEU A N 1
ATOM 2072 C CA . LEU A 1 283 ? 122.064 -8.450 -1.771 1.00 29.83 283 LEU A CA 1
ATOM 2073 C C . LEU A 1 283 ? 123.151 -7.390 -1.640 1.00 29.12 283 LEU A C 1
ATOM 2074 O O . LEU A 1 283 ? 124.336 -7.710 -1.369 1.00 27.12 283 LEU A O 1
ATOM 2079 N N . ASP A 1 284 ? 122.755 -6.125 -1.761 1.00 26.83 284 ASP A N 1
ATOM 2080 C CA . ASP A 1 284 ? 123.641 -5.022 -1.451 1.00 26.68 284 ASP A CA 1
ATOM 2081 C C . ASP A 1 284 ? 123.645 -4.840 0.072 1.00 28.02 284 ASP A C 1
ATOM 2082 O O . ASP A 1 284 ? 123.024 -3.920 0.603 1.00 28.45 284 ASP A O 1
ATOM 2087 N N . ILE A 1 285 ? 124.376 -5.725 0.742 1.00 28.68 285 ILE A N 1
ATOM 2088 C CA . ILE A 1 285 ? 124.355 -5.848 2.216 1.00 29.39 285 ILE A CA 1
ATOM 2089 C C . ILE A 1 285 ? 124.501 -4.525 2.925 1.00 29.07 285 ILE A C 1
ATOM 2090 O O . ILE A 1 285 ? 123.651 -4.129 3.777 1.00 30.70 285 ILE A O 1
ATOM 2095 N N . ASN A 1 286 ? 125.566 -3.811 2.605 1.00 27.83 286 ASN A N 1
ATOM 2096 C CA . ASN A 1 286 ? 125.820 -2.497 3.196 1.00 26.90 286 ASN A CA 1
ATOM 2097 C C . ASN A 1 286 ? 125.124 -1.321 2.547 1.00 27.83 286 ASN A C 1
ATOM 2098 O O . ASN A 1 286 ? 125.379 -0.198 2.953 1.00 29.98 286 ASN A O 1
ATOM 2103 N N . ARG A 1 287 ? 124.218 -1.577 1.579 1.00 28.49 287 ARG A N 1
ATOM 2104 C CA . ARG A 1 287 ? 123.456 -0.520 0.819 1.00 30.24 287 ARG A CA 1
ATOM 2105 C C . ARG A 1 287 ? 124.249 0.625 0.240 1.00 30.01 287 ARG A C 1
ATOM 2106 O O . ARG A 1 287 ? 123.733 1.771 0.128 1.00 31.31 287 ARG A O 1
ATOM 2114 N N . ASN A 1 288 ? 125.504 0.376 -0.116 1.00 29.60 288 ASN A N 1
ATOM 2115 C CA . ASN A 1 288 ? 126.301 1.445 -0.703 1.00 28.84 288 ASN A CA 1
ATOM 2116 C C . ASN A 1 288 ? 126.123 1.665 -2.208 1.00 28.11 288 ASN A C 1
ATOM 2117 O O . ASN A 1 288 ? 126.786 2.529 -2.779 1.00 29.92 288 ASN A O 1
ATOM 2122 N N . GLY A 1 289 ? 125.231 0.899 -2.830 1.00 27.49 289 GLY A N 1
ATOM 2123 C CA . GLY A 1 289 ? 124.883 1.089 -4.219 1.00 26.09 289 GLY A CA 1
ATOM 2124 C C . GLY A 1 289 ? 125.609 0.126 -5.157 1.00 26.29 289 GLY A C 1
ATOM 2125 O O . GLY A 1 289 ? 125.355 0.150 -6.354 1.00 25.57 289 GLY A O 1
ATOM 2126 N N . ALA A 1 290 ? 126.446 -0.755 -4.598 1.00 26.18 290 ALA A N 1
ATOM 2127 C CA . ALA A 1 290 ? 127.214 -1.787 -5.375 1.00 23.92 290 ALA A CA 1
ATOM 2128 C C . ALA A 1 290 ? 127.197 -3.142 -4.657 1.00 25.16 290 ALA A C 1
ATOM 2129 O O . ALA A 1 290 ? 127.355 -3.191 -3.435 1.00 23.68 290 ALA A O 1
ATOM 2131 N N . ILE A 1 291 ? 127.069 -4.233 -5.407 1.00 23.67 291 ILE A N 1
ATOM 2132 C CA . ILE A 1 291 ? 127.147 -5.570 -4.813 1.00 23.74 291 ILE A CA 1
ATOM 2133 C C . ILE A 1 291 ? 128.523 -6.128 -5.129 1.00 24.74 291 ILE A C 1
ATOM 2134 O O . ILE A 1 291 ? 128.833 -6.321 -6.286 1.00 23.69 291 ILE A O 1
ATOM 2139 N N . ASN A 1 292 ? 129.354 -6.361 -4.121 1.00 24.01 292 ASN A N 1
ATOM 2140 C CA . ASN A 1 292 ? 130.741 -6.705 -4.393 1.00 24.58 292 ASN A CA 1
ATOM 2141 C C . ASN A 1 292 ? 131.368 -7.500 -3.254 1.00 22.33 292 ASN A C 1
ATOM 2142 O O . ASN A 1 292 ? 130.658 -7.953 -2.379 1.00 24.17 292 ASN A O 1
ATOM 2147 N N . MET A 1 293 ? 132.679 -7.680 -3.261 1.00 20.90 293 MET A N 1
ATOM 2148 C CA . MET A 1 293 ? 133.324 -8.508 -2.193 1.00 21.92 293 MET A CA 1
ATOM 2149 C C . MET A 1 293 ? 133.148 -7.954 -0.769 1.00 23.08 293 MET A C 1
ATOM 2150 O O . MET A 1 293 ? 133.129 -8.692 0.248 1.00 22.67 293 MET A O 1
ATOM 2155 N N . GLN A 1 294 ? 133.032 -6.635 -0.695 1.00 21.93 294 GLN A N 1
ATOM 2156 C CA . GLN A 1 294 ? 132.786 -6.019 0.611 1.00 22.87 294 GLN A CA 1
ATOM 2157 C C . GLN A 1 294 ? 131.484 -6.579 1.227 1.00 21.77 294 GLN A C 1
ATOM 2158 O O . GLN A 1 294 ? 131.441 -6.850 2.381 1.00 23.04 294 GLN A O 1
ATOM 2164 N N . ASP A 1 295 ? 130.432 -6.741 0.434 1.00 20.58 295 ASP A N 1
ATOM 2165 C CA . ASP A 1 295 ? 129.179 -7.337 0.942 1.00 22.28 295 ASP A CA 1
ATOM 2166 C C . ASP A 1 295 ? 129.362 -8.797 1.366 1.00 22.96 295 ASP A C 1
ATOM 2167 O O . ASP A 1 295 ? 128.817 -9.258 2.388 1.00 22.92 295 ASP A O 1
ATOM 2172 N N . ILE A 1 296 ? 130.136 -9.524 0.571 1.00 23.11 296 ILE A N 1
ATOM 2173 C CA . ILE A 1 296 ? 130.381 -10.909 0.846 1.00 21.76 296 ILE A CA 1
ATOM 2174 C C . ILE A 1 296 ? 131.137 -11.062 2.159 1.00 21.50 296 ILE A C 1
ATOM 2175 O O . ILE A 1 296 ? 130.794 -11.912 2.984 1.00 21.35 296 ILE A O 1
ATOM 2180 N N . MET A 1 297 ? 132.114 -10.193 2.389 1.00 21.24 297 MET A N 1
ATOM 2181 C CA . MET A 1 297 ? 132.924 -10.253 3.600 1.00 21.91 297 MET A CA 1
ATOM 2182 C C . MET A 1 297 ? 132.042 -9.983 4.842 1.00 22.55 297 MET A C 1
ATOM 2183 O O . MET A 1 297 ? 132.324 -10.491 5.912 1.00 23.85 297 MET A O 1
ATOM 2188 N N . ILE A 1 298 ? 131.026 -9.162 4.694 1.00 23.31 298 ILE A N 1
ATOM 2189 C CA . ILE A 1 298 ? 130.058 -8.976 5.817 1.00 24.12 298 ILE A CA 1
ATOM 2190 C C . ILE A 1 298 ? 129.307 -10.302 6.151 1.00 24.71 298 ILE A C 1
ATOM 2191 O O . ILE A 1 298 ? 129.197 -10.704 7.334 1.00 24.55 298 ILE A O 1
ATOM 2196 N N . VAL A 1 299 ? 128.804 -10.979 5.099 1.00 24.85 299 VAL A N 1
ATOM 2197 C CA . VAL A 1 299 ? 128.234 -12.340 5.245 1.00 24.45 299 VAL A CA 1
ATOM 2198 C C . VAL A 1 299 ? 129.216 -13.262 5.969 1.00 25.21 299 VAL A C 1
ATOM 2199 O O . VAL A 1 299 ? 128.842 -13.956 6.933 1.00 24.85 299 VAL A O 1
ATOM 2203 N N . HIS A 1 300 ? 130.489 -13.186 5.575 1.00 24.72 300 HIS A N 1
ATOM 2204 C CA . HIS A 1 300 ? 131.469 -14.046 6.136 1.00 24.80 300 HIS A CA 1
ATOM 2205 C C . HIS A 1 300 ? 131.691 -13.873 7.631 1.00 25.11 300 HIS A C 1
ATOM 2206 O O . HIS A 1 300 ? 132.157 -14.817 8.278 1.00 24.59 300 HIS A O 1
ATOM 2213 N N . LYS A 1 301 ? 131.402 -12.677 8.161 1.00 25.19 301 LYS A N 1
ATOM 2214 C CA . LYS A 1 301 ? 131.527 -12.416 9.607 1.00 25.44 301 LYS A CA 1
ATOM 2215 C C . LYS A 1 301 ? 130.954 -13.508 10.491 1.00 26.08 301 LYS A C 1
ATOM 2216 O O . LYS A 1 301 ? 131.498 -13.772 11.581 1.00 26.18 301 LYS A O 1
ATOM 2222 N N . HIS A 1 302 ? 129.816 -14.053 10.056 1.00 26.16 302 HIS A N 1
ATOM 2223 C CA . HIS A 1 302 ? 129.095 -15.096 10.809 1.00 26.66 302 HIS A CA 1
ATOM 2224 C C . HIS A 1 302 ? 128.920 -16.352 10.012 1.00 26.68 302 HIS A C 1
ATOM 2225 O O . HIS A 1 302 ? 127.955 -17.056 10.203 1.00 26.05 302 HIS A O 1
ATOM 2232 N N . PHE A 1 303 ? 129.876 -16.643 9.133 1.00 26.10 303 PHE A N 1
ATOM 2233 C CA . PHE A 1 303 ? 129.790 -17.843 8.283 1.00 27.72 303 PHE A CA 1
ATOM 2234 C C . PHE A 1 303 ? 129.645 -19.123 9.131 1.00 27.50 303 PHE A C 1
ATOM 2235 O O . PHE A 1 303 ? 130.347 -19.286 10.129 1.00 27.32 303 PHE A O 1
ATOM 2243 N N . GLY A 1 304 ? 128.715 -19.989 8.722 1.00 29.04 304 GLY A N 1
ATOM 2244 C CA . GLY A 1 304 ? 128.495 -21.265 9.373 1.00 30.78 304 GLY A CA 1
ATOM 2245 C C . GLY A 1 304 ? 127.578 -21.117 10.594 1.00 31.85 304 GLY A C 1
ATOM 2246 O O . GLY A 1 304 ? 127.311 -22.115 11.298 1.00 31.49 304 GLY A O 1
ATOM 2247 N N . ALA A 1 305 ? 127.082 -19.895 10.837 1.00 31.11 305 ALA A N 1
ATOM 2248 C CA . ALA A 1 305 ? 126.285 -19.648 12.039 1.00 31.59 305 ALA A CA 1
ATOM 2249 C C . ALA A 1 305 ? 124.853 -20.076 11.801 1.00 31.79 305 ALA A C 1
ATOM 2250 O O . ALA A 1 305 ? 124.399 -20.086 10.655 1.00 32.10 305 ALA A O 1
ATOM 2252 N N . THR A 1 306 ? 124.153 -20.472 12.880 1.00 31.54 306 THR A N 1
ATOM 2253 C CA . THR A 1 306 ? 122.737 -20.810 12.833 1.00 32.28 306 THR A CA 1
ATOM 2254 C C . THR A 1 306 ? 122.082 -19.944 13.926 1.00 32.82 306 THR A C 1
ATOM 2255 O O . THR A 1 306 ? 122.785 -19.392 14.776 1.00 31.01 306 THR A O 1
ATOM 2259 N N . SER A 1 307 ? 120.752 -19.821 13.902 1.00 35.35 307 SER A N 1
ATOM 2260 C CA . SER A 1 307 ? 120.040 -19.056 14.959 1.00 38.13 307 SER A CA 1
ATOM 2261 C C . SER A 1 307 ? 120.494 -19.329 16.392 1.00 39.00 307 SER A C 1
ATOM 2262 O O . SER A 1 307 ? 120.523 -18.392 17.173 1.00 39.30 307 SER A O 1
ATOM 2265 N N . SER A 1 308 ? 120.874 -20.586 16.717 1.00 39.84 308 SER A N 1
ATOM 2266 C CA . SER A 1 308 ? 121.355 -20.993 18.082 1.00 39.92 308 SER A CA 1
ATOM 2267 C C . SER A 1 308 ? 122.601 -20.301 18.513 1.00 40.35 308 SER A C 1
ATOM 2268 O O . SER A 1 308 ? 122.848 -20.172 19.709 1.00 40.54 308 SER A O 1
ATOM 2271 N N . ASP A 1 309 ? 123.419 -19.876 17.549 1.00 39.10 309 ASP A N 1
ATOM 2272 C CA . ASP A 1 309 ? 124.705 -19.250 17.855 1.00 38.85 309 ASP A CA 1
ATOM 2273 C C . ASP A 1 309 ? 124.616 -17.857 18.461 1.00 37.58 309 ASP A C 1
ATOM 2274 O O . ASP A 1 309 ? 125.570 -17.378 19.077 1.00 38.02 309 ASP A O 1
ATOM 2279 N N . TYR A 1 310 ? 123.486 -17.189 18.274 1.00 37.11 310 TYR A N 1
ATOM 2280 C CA . TYR A 1 310 ? 123.290 -15.920 18.955 1.00 36.44 310 TYR A CA 1
ATOM 2281 C C . TYR A 1 310 ? 123.413 -16.184 20.494 1.00 37.35 310 TYR A C 1
ATOM 2282 O O . TYR A 1 310 ? 124.078 -15.438 21.239 1.00 39.49 310 TYR A O 1
ATOM 2291 N N . SER B 2 19 ? 152.972 -0.724 3.840 1.00 42.19 441 SER B N 1
ATOM 2292 C CA . SER B 2 19 ? 151.819 -1.553 3.444 1.00 41.37 441 SER B CA 1
ATOM 2293 C C . SER B 2 19 ? 151.481 -1.235 2.014 1.00 40.54 441 SER B C 1
ATOM 2294 O O . SER B 2 19 ? 151.326 -0.076 1.660 1.00 40.78 441 SER B O 1
ATOM 2297 N N . SER B 2 20 ? 151.372 -2.256 1.168 1.00 39.32 442 SER B N 1
ATOM 2298 C CA . SER B 2 20 ? 151.101 -1.984 -0.230 1.00 37.77 442 SER B CA 1
ATOM 2299 C C . SER B 2 20 ? 150.469 -3.149 -0.958 1.00 36.46 442 SER B C 1
ATOM 2300 O O . SER B 2 20 ? 150.533 -4.285 -0.508 1.00 36.74 442 SER B O 1
ATOM 2303 N N . ILE B 2 21 ? 149.867 -2.824 -2.088 1.00 36.05 443 ILE B N 1
ATOM 2304 C CA . ILE B 2 21 ? 149.531 -3.793 -3.134 1.00 35.24 443 ILE B CA 1
ATOM 2305 C C . ILE B 2 21 ? 150.252 -3.332 -4.397 1.00 35.81 443 ILE B C 1
ATOM 2306 O O . ILE B 2 21 ? 150.216 -2.160 -4.741 1.00 35.46 443 ILE B O 1
ATOM 2311 N N . GLU B 2 22 ? 150.912 -4.263 -5.066 1.00 36.50 444 GLU B N 1
ATOM 2312 C CA . GLU B 2 22 ? 151.661 -3.936 -6.280 1.00 38.55 444 GLU B CA 1
ATOM 2313 C C . GLU B 2 22 ? 151.332 -4.863 -7.451 1.00 37.08 444 GLU B C 1
ATOM 2314 O O . GLU B 2 22 ? 151.119 -6.064 -7.247 1.00 36.01 444 GLU B O 1
ATOM 2320 N N . LEU B 2 23 ? 151.304 -4.285 -8.655 1.00 35.45 445 LEU B N 1
ATOM 2321 C CA . LEU B 2 23 ? 151.377 -5.037 -9.871 1.00 35.75 445 LEU B CA 1
ATOM 2322 C C . LEU B 2 23 ? 152.781 -4.784 -10.479 1.00 36.75 445 LEU B C 1
ATOM 2323 O O . LEU B 2 23 ? 153.209 -3.646 -10.591 1.00 35.65 445 LEU B O 1
ATOM 2328 N N . LYS B 2 24 ? 153.500 -5.849 -10.817 1.00 37.73 446 LYS B N 1
ATOM 2329 C CA . LYS B 2 24 ? 154.803 -5.702 -11.433 1.00 39.84 446 LYS B CA 1
ATOM 2330 C C . LYS B 2 24 ? 155.025 -6.763 -12.507 1.00 39.22 446 LYS B C 1
ATOM 2331 O O . LYS B 2 24 ? 154.554 -7.908 -12.391 1.00 38.47 446 LYS B O 1
ATOM 2337 N N . PHE B 2 25 ? 155.704 -6.350 -13.571 1.00 39.34 447 PHE B N 1
ATOM 2338 C CA . PHE B 2 25 ? 155.981 -7.220 -14.712 1.00 38.81 447 PHE B CA 1
ATOM 2339 C C . PHE B 2 25 ? 157.412 -7.780 -14.664 1.00 39.47 447 PHE B C 1
ATOM 2340 O O . PHE B 2 25 ? 158.353 -7.108 -14.202 1.00 39.00 447 PHE B O 1
ATOM 2348 N N . ASP B 2 26 ? 157.545 -9.029 -15.100 1.00 40.07 448 ASP B N 1
ATOM 2349 C CA . ASP B 2 26 ? 158.821 -9.735 -15.056 1.00 41.16 448 ASP B CA 1
ATOM 2350 C C . ASP B 2 26 ? 159.713 -9.215 -16.173 1.00 42.13 448 ASP B C 1
ATOM 2351 O O . ASP B 2 26 ? 160.910 -9.097 -16.002 1.00 41.96 448 ASP B O 1
ATOM 2356 N N . ARG B 2 27 ? 159.085 -8.884 -17.304 1.00 43.86 449 ARG B N 1
ATOM 2357 C CA . ARG B 2 27 ? 159.748 -8.292 -18.464 1.00 45.14 449 ARG B CA 1
ATOM 2358 C C . ARG B 2 27 ? 158.928 -7.093 -18.949 1.00 45.67 449 ARG B C 1
ATOM 2359 O O . ARG B 2 27 ? 157.698 -7.126 -18.965 1.00 44.52 449 ARG B O 1
ATOM 2367 N N . ASN B 2 28 ? 159.628 -6.034 -19.354 1.00 46.96 450 ASN B N 1
ATOM 2368 C CA . ASN B 2 28 ? 158.972 -4.828 -19.855 1.00 48.16 450 ASN B CA 1
ATOM 2369 C C . ASN B 2 28 ? 159.155 -4.624 -21.369 1.00 47.78 450 ASN B C 1
ATOM 2370 O O . ASN B 2 28 ? 158.711 -3.617 -21.926 1.00 48.35 450 ASN B O 1
ATOM 2375 N N . LYS B 2 29 ? 159.800 -5.593 -22.020 1.00 46.67 451 LYS B N 1
ATOM 2376 C CA . LYS B 2 29 ? 160.016 -5.541 -23.453 1.00 46.01 451 LYS B CA 1
ATOM 2377 C C . LYS B 2 29 ? 159.641 -6.873 -24.005 1.00 44.54 451 LYS B C 1
ATOM 2378 O O . LYS B 2 29 ? 159.767 -7.890 -23.320 1.00 45.04 451 LYS B O 1
ATOM 2384 N N . GLY B 2 30 ? 159.184 -6.875 -25.245 1.00 43.46 452 GLY B N 1
ATOM 2385 C CA . GLY B 2 30 ? 158.942 -8.111 -25.918 1.00 41.87 452 GLY B CA 1
ATOM 2386 C C . GLY B 2 30 ? 158.467 -7.964 -27.330 1.00 40.67 452 GLY B C 1
ATOM 2387 O O . GLY B 2 30 ? 158.108 -6.881 -27.786 1.00 41.43 452 GLY B O 1
ATOM 2388 N N . GLU B 2 31 ? 158.437 -9.095 -28.013 1.00 40.39 453 GLU B N 1
ATOM 2389 C CA . GLU B 2 31 ? 157.937 -9.213 -29.379 1.00 39.63 453 GLU B CA 1
ATOM 2390 C C . GLU B 2 31 ? 156.492 -9.660 -29.401 1.00 40.32 453 GLU B C 1
ATOM 2391 O O . GLU B 2 31 ? 156.007 -10.247 -28.414 1.00 40.21 453 GLU B O 1
ATOM 2397 N N . VAL B 2 32 ? 155.790 -9.379 -30.506 1.00 39.69 454 VAL B N 1
ATOM 2398 C CA . VAL B 2 32 ? 154.444 -9.917 -30.695 1.00 40.04 454 VAL B CA 1
ATOM 2399 C C . VAL B 2 32 ? 154.496 -11.421 -30.406 1.00 40.22 454 VAL B C 1
ATOM 2400 O O . VAL B 2 32 ? 155.339 -12.158 -30.955 1.00 39.92 454 VAL B O 1
ATOM 2404 N N . GLY B 2 33 ? 153.609 -11.875 -29.522 1.00 39.49 455 GLY B N 1
ATOM 2405 C CA . GLY B 2 33 ? 153.515 -13.281 -29.194 1.00 37.78 455 GLY B CA 1
ATOM 2406 C C . GLY B 2 33 ? 154.217 -13.643 -27.899 1.00 37.19 455 GLY B C 1
ATOM 2407 O O . GLY B 2 33 ? 153.974 -14.723 -27.367 1.00 37.53 455 GLY B O 1
ATOM 2408 N N . ASP B 2 34 ? 155.080 -12.771 -27.363 1.00 35.44 456 ASP B N 1
ATOM 2409 C CA . ASP B 2 34 ? 155.617 -13.040 -26.039 1.00 34.66 456 ASP B CA 1
ATOM 2410 C C . ASP B 2 34 ? 154.528 -12.787 -25.002 1.00 34.56 456 ASP B C 1
ATOM 2411 O O . ASP B 2 34 ? 153.571 -12.046 -25.263 1.00 33.88 456 ASP B O 1
ATOM 2416 N N . ILE B 2 35 ? 154.742 -13.363 -23.819 1.00 34.38 457 ILE B N 1
ATOM 2417 C CA . ILE B 2 35 ? 153.835 -13.196 -22.661 1.00 33.79 457 ILE B CA 1
ATOM 2418 C C . ILE B 2 35 ? 154.607 -12.558 -21.517 1.00 33.80 457 ILE B C 1
ATOM 2419 O O . ILE B 2 35 ? 155.629 -13.084 -21.027 1.00 34.00 457 ILE B O 1
ATOM 2424 N N . LEU B 2 36 ? 154.141 -11.371 -21.139 1.00 32.79 458 LEU B N 1
ATOM 2425 C CA . LEU B 2 36 ? 154.673 -10.653 -20.012 1.00 32.44 458 LEU B CA 1
ATOM 2426 C C . LEU B 2 36 ? 153.880 -11.089 -18.792 1.00 32.49 458 LEU B C 1
ATOM 2427 O O . LEU B 2 36 ? 152.658 -11.132 -18.826 1.00 32.64 458 LEU B O 1
ATOM 2432 N N . ILE B 2 37 ? 154.574 -11.406 -17.722 1.00 33.40 459 ILE B N 1
ATOM 2433 C CA . ILE B 2 37 ? 153.916 -11.912 -16.556 1.00 33.17 459 ILE B CA 1
ATOM 2434 C C . ILE B 2 37 ? 153.732 -10.800 -15.560 1.00 33.67 459 ILE B C 1
ATOM 2435 O O . ILE B 2 37 ? 154.701 -10.284 -14.992 1.00 33.87 459 ILE B O 1
ATOM 2440 N N . GLY B 2 38 ? 152.477 -10.406 -15.378 1.00 33.08 460 GLY B N 1
ATOM 2441 C CA . GLY B 2 38 ? 152.149 -9.415 -14.353 1.00 32.81 460 GLY B CA 1
ATOM 2442 C C . GLY B 2 38 ? 151.812 -10.137 -13.063 1.00 33.76 460 GLY B C 1
ATOM 2443 O O . GLY B 2 38 ? 150.855 -10.928 -13.024 1.00 34.80 460 GLY B O 1
ATOM 2444 N N . THR B 2 39 ? 152.585 -9.866 -12.024 1.00 32.47 461 THR B N 1
ATOM 2445 C CA . THR B 2 39 ? 152.352 -10.408 -10.706 1.00 33.47 461 THR B CA 1
ATOM 2446 C C . THR B 2 39 ? 151.731 -9.377 -9.756 1.00 33.32 461 THR B C 1
ATOM 2447 O O . THR B 2 39 ? 152.267 -8.291 -9.564 1.00 32.23 461 THR B O 1
ATOM 2451 N N . VAL B 2 40 ? 150.561 -9.725 -9.221 1.00 32.75 462 VAL B N 1
ATOM 2452 C CA . VAL B 2 40 ? 149.913 -8.909 -8.186 1.00 32.13 462 VAL B CA 1
ATOM 2453 C C . VAL B 2 40 ? 150.342 -9.413 -6.813 1.00 32.60 462 VAL B C 1
ATOM 2454 O O . VAL B 2 40 ? 150.201 -10.578 -6.458 1.00 32.00 462 VAL B O 1
ATOM 2458 N N . ARG B 2 41 ? 150.872 -8.512 -6.028 1.00 34.50 463 ARG B N 1
ATOM 2459 C CA . ARG B 2 41 ? 151.511 -8.903 -4.784 1.00 36.00 463 ARG B CA 1
ATOM 2460 C C . ARG B 2 41 ? 150.988 -7.966 -3.692 1.00 35.98 463 ARG B C 1
ATOM 2461 O O . ARG B 2 41 ? 150.709 -6.814 -3.986 1.00 35.86 463 ARG B O 1
ATOM 2469 N N . ILE B 2 42 ? 150.773 -8.481 -2.486 1.00 35.85 464 ILE B N 1
ATOM 2470 C CA . ILE B 2 42 ? 150.436 -7.642 -1.316 1.00 36.42 464 ILE B CA 1
ATOM 2471 C C . ILE B 2 42 ? 151.628 -7.674 -0.370 1.00 37.74 464 ILE B C 1
ATOM 2472 O O . ILE B 2 42 ? 152.315 -8.702 -0.260 1.00 38.02 464 ILE B O 1
ATOM 2477 N N . ASN B 2 43 ? 151.883 -6.545 0.289 1.00 38.54 465 ASN B N 1
ATOM 2478 C CA . ASN B 2 43 ? 152.993 -6.434 1.243 1.00 39.80 465 ASN B CA 1
ATOM 2479 C C . ASN B 2 43 ? 152.522 -5.862 2.574 1.00 39.66 465 ASN B C 1
ATOM 2480 O O . ASN B 2 43 ? 151.933 -4.792 2.614 1.00 39.96 465 ASN B O 1
ATOM 2485 N N . ASN B 2 44 ? 152.734 -6.606 3.649 1.00 40.41 466 ASN B N 1
ATOM 2486 C CA . ASN B 2 44 ? 152.444 -6.099 5.011 1.00 41.10 466 ASN B CA 1
ATOM 2487 C C . ASN B 2 44 ? 151.027 -5.553 5.194 1.00 40.06 466 ASN B C 1
ATOM 2488 O O . ASN B 2 44 ? 150.816 -4.417 5.632 1.00 38.90 466 ASN B O 1
ATOM 2493 N N . ILE B 2 45 ? 150.064 -6.377 4.800 1.00 39.28 467 ILE B N 1
ATOM 2494 C CA . ILE B 2 45 ? 148.674 -6.039 4.884 1.00 38.38 467 ILE B CA 1
ATOM 2495 C C . ILE B 2 45 ? 148.157 -6.774 6.121 1.00 38.66 467 ILE B C 1
ATOM 2496 O O . ILE B 2 45 ? 147.941 -7.976 6.086 1.00 38.98 467 ILE B O 1
ATOM 2501 N N . LYS B 2 46 ? 147.958 -6.039 7.211 1.00 38.23 468 LYS B N 1
ATOM 2502 C CA . LYS B 2 46 ? 147.580 -6.622 8.494 1.00 38.24 468 LYS B CA 1
ATOM 2503 C C . LYS B 2 46 ? 146.267 -7.427 8.465 1.00 36.80 468 LYS B C 1
ATOM 2504 O O . LYS B 2 46 ? 145.253 -6.925 7.973 1.00 36.57 468 LYS B O 1
ATOM 2510 N N . ASN B 2 47 ? 146.297 -8.672 8.962 1.00 34.98 469 ASN B N 1
ATOM 2511 C CA . ASN B 2 47 ? 145.063 -9.483 9.201 1.00 33.81 469 ASN B CA 1
ATOM 2512 C C . ASN B 2 47 ? 144.266 -9.780 7.918 1.00 32.87 469 ASN B C 1
ATOM 2513 O O . ASN B 2 47 ? 143.052 -9.983 7.912 1.00 31.49 469 ASN B O 1
ATOM 2518 N N . PHE B 2 48 ? 145.016 -9.814 6.835 1.00 31.67 470 PHE B N 1
ATOM 2519 C CA . PHE B 2 48 ? 144.481 -9.944 5.491 1.00 30.40 470 PHE B CA 1
ATOM 2520 C C . PHE B 2 48 ? 143.686 -11.246 5.323 1.00 29.31 470 PHE B C 1
ATOM 2521 O O . PHE B 2 48 ? 144.139 -12.313 5.710 1.00 28.48 470 PHE B O 1
ATOM 2529 N N . ALA B 2 49 ? 142.492 -11.133 4.754 1.00 26.99 471 ALA B N 1
ATOM 2530 C CA . ALA B 2 49 ? 141.622 -12.280 4.618 1.00 26.59 471 ALA B CA 1
ATOM 2531 C C . ALA B 2 49 ? 140.920 -12.333 3.262 1.00 26.33 471 ALA B C 1
ATOM 2532 O O . ALA B 2 49 ? 140.212 -13.316 2.972 1.00 26.90 471 ALA B O 1
ATOM 2534 N N . GLY B 2 50 ? 141.068 -11.284 2.472 1.00 25.16 472 GLY B N 1
ATOM 2535 C CA . GLY B 2 50 ? 140.371 -11.229 1.211 1.00 24.73 472 GLY B CA 1
ATOM 2536 C C . GLY B 2 50 ? 140.626 -9.990 0.408 1.00 23.87 472 GLY B C 1
ATOM 2537 O O . GLY B 2 50 ? 141.081 -9.009 0.931 1.00 23.43 472 GLY B O 1
ATOM 2538 N N . PHE B 2 51 ? 140.270 -10.027 -0.879 1.00 23.83 473 PHE B N 1
ATOM 2539 C CA . PHE B 2 51 ? 140.500 -8.856 -1.716 1.00 23.76 473 PHE B CA 1
ATOM 2540 C C . PHE B 2 51 ? 139.562 -8.808 -2.907 1.00 22.59 473 PHE B C 1
ATOM 2541 O O . PHE B 2 51 ? 138.969 -9.819 -3.250 1.00 20.99 473 PHE B O 1
ATOM 2549 N N . GLN B 2 52 ? 139.474 -7.637 -3.541 1.00 21.98 474 GLN B N 1
ATOM 2550 C CA . GLN B 2 52 ? 138.886 -7.507 -4.869 1.00 22.62 474 GLN B CA 1
ATOM 2551 C C . GLN B 2 52 ? 139.750 -6.455 -5.581 1.00 23.76 474 GLN B C 1
ATOM 2552 O O . GLN B 2 52 ? 140.159 -5.507 -4.967 1.00 22.59 474 GLN B O 1
ATOM 2558 N N . VAL B 2 53 ? 140.057 -6.679 -6.863 1.00 24.31 475 VAL B N 1
ATOM 2559 C CA . VAL B 2 53 ? 140.826 -5.686 -7.631 1.00 23.80 475 VAL B CA 1
ATOM 2560 C C . VAL B 2 53 ? 140.214 -5.518 -9.018 1.00 24.07 475 VAL B C 1
ATOM 2561 O O . VAL B 2 53 ? 139.599 -6.460 -9.558 1.00 23.07 475 VAL B O 1
ATOM 2565 N N . ASN B 2 54 ? 140.415 -4.320 -9.609 1.00 23.73 476 ASN B N 1
ATOM 2566 C CA . ASN B 2 54 ? 139.970 -4.022 -10.934 1.00 24.46 476 ASN B CA 1
ATOM 2567 C C . ASN B 2 54 ? 141.224 -3.590 -11.703 1.00 25.87 476 ASN B C 1
ATOM 2568 O O . ASN B 2 54 ? 141.977 -2.737 -11.235 1.00 27.95 476 ASN B O 1
ATOM 2573 N N . ILE B 2 55 ? 141.463 -4.239 -12.833 1.00 26.04 477 ILE B N 1
ATOM 2574 C CA . ILE B 2 55 ? 142.719 -4.022 -13.576 1.00 26.50 477 ILE B CA 1
ATOM 2575 C C . ILE B 2 55 ? 142.338 -3.710 -15.007 1.00 27.43 477 ILE B C 1
ATOM 2576 O O . ILE B 2 55 ? 141.475 -4.379 -15.576 1.00 28.98 477 ILE B O 1
ATOM 2581 N N . VAL B 2 56 ? 142.956 -2.678 -15.595 1.00 27.80 478 VAL B N 1
ATOM 2582 C CA . VAL B 2 56 ? 142.616 -2.347 -16.965 1.00 28.41 478 VAL B CA 1
ATOM 2583 C C . VAL B 2 56 ? 143.884 -2.392 -17.850 1.00 27.87 478 VAL B C 1
ATOM 2584 O O . VAL B 2 56 ? 144.988 -2.153 -17.393 1.00 26.97 478 VAL B O 1
ATOM 2588 N N . TYR B 2 57 ? 143.679 -2.732 -19.096 1.00 28.70 479 TYR B N 1
ATOM 2589 C CA . TYR B 2 57 ? 144.769 -2.816 -20.041 1.00 30.69 479 TYR B CA 1
ATOM 2590 C C . TYR B 2 57 ? 144.117 -2.487 -21.367 1.00 31.88 479 TYR B C 1
ATOM 2591 O O . TYR B 2 57 ? 142.876 -2.372 -21.454 1.00 32.05 479 TYR B O 1
ATOM 2600 N N . ASP B 2 58 ? 144.938 -2.326 -22.407 1.00 33.32 480 ASP B N 1
ATOM 2601 C CA . ASP B 2 58 ? 144.431 -2.029 -23.742 1.00 33.96 480 ASP B CA 1
ATOM 2602 C C . ASP B 2 58 ? 144.382 -3.337 -24.528 1.00 34.06 480 ASP B C 1
ATOM 2603 O O . ASP B 2 58 ? 145.421 -3.878 -24.876 1.00 34.31 480 ASP B O 1
ATOM 2608 N N . PRO B 2 59 ? 143.176 -3.822 -24.856 1.00 34.92 481 PRO B N 1
ATOM 2609 C CA . PRO B 2 59 ? 143.028 -5.170 -25.434 1.00 35.24 481 PRO B CA 1
ATOM 2610 C C . PRO B 2 59 ? 143.495 -5.300 -26.900 1.00 36.18 481 PRO B C 1
ATOM 2611 O O . PRO B 2 59 ? 143.488 -6.404 -27.457 1.00 35.31 481 PRO B O 1
ATOM 2615 N N . LYS B 2 60 ? 143.847 -4.166 -27.505 1.00 37.90 482 LYS B N 1
ATOM 2616 C CA . LYS B 2 60 ? 144.365 -4.104 -28.880 1.00 38.85 482 LYS B CA 1
ATOM 2617 C C . LYS B 2 60 ? 145.850 -4.336 -28.862 1.00 38.24 482 LYS B C 1
ATOM 2618 O O . LYS B 2 60 ? 146.420 -4.769 -29.864 1.00 40.00 482 LYS B O 1
ATOM 2624 N N . VAL B 2 61 ? 146.478 -4.013 -27.729 1.00 37.20 483 VAL B N 1
ATOM 2625 C CA . VAL B 2 61 ? 147.903 -4.199 -27.514 1.00 35.37 483 VAL B CA 1
ATOM 2626 C C . VAL B 2 61 ? 148.234 -5.494 -26.750 1.00 34.45 483 VAL B C 1
ATOM 2627 O O . VAL B 2 61 ? 149.194 -6.165 -27.088 1.00 33.32 483 VAL B O 1
ATOM 2631 N N . LEU B 2 62 ? 147.424 -5.834 -25.730 1.00 33.40 484 LEU B N 1
ATOM 2632 C CA . LEU B 2 62 ? 147.714 -6.965 -24.847 1.00 32.92 484 LEU B CA 1
ATOM 2633 C C . LEU B 2 62 ? 146.495 -7.857 -24.705 1.00 33.20 484 LEU B C 1
ATOM 2634 O O . LEU B 2 62 ? 145.360 -7.396 -24.727 1.00 31.34 484 LEU B O 1
ATOM 2639 N N . MET B 2 63 ? 146.738 -9.158 -24.610 1.00 33.89 485 MET B N 1
ATOM 2640 C CA . MET B 2 63 ? 145.665 -10.093 -24.380 1.00 35.23 485 MET B CA 1
ATOM 2641 C C . MET B 2 63 ? 145.945 -10.829 -23.080 1.00 33.12 485 MET B C 1
ATOM 2642 O O . MET B 2 63 ? 147.011 -11.406 -22.893 1.00 31.72 485 MET B O 1
ATOM 2647 N N . ALA B 2 64 ? 144.995 -10.755 -22.150 1.00 31.61 486 ALA B N 1
ATOM 2648 C CA . ALA B 2 64 ? 145.177 -11.426 -20.871 1.00 29.80 486 ALA B CA 1
ATOM 2649 C C . ALA B 2 64 ? 145.128 -12.936 -21.119 1.00 28.42 486 ALA B C 1
ATOM 2650 O O . ALA B 2 64 ? 144.199 -13.439 -21.713 1.00 28.37 486 ALA B O 1
ATOM 2652 N N . VAL B 2 65 ? 146.161 -13.639 -20.656 1.00 30.09 487 VAL B N 1
ATOM 2653 C CA . VAL B 2 65 ? 146.254 -15.091 -20.856 1.00 29.20 487 VAL B CA 1
ATOM 2654 C C . VAL B 2 65 ? 146.779 -15.752 -19.604 1.00 29.75 487 VAL B C 1
ATOM 2655 O O . VAL B 2 65 ? 147.371 -15.095 -18.746 1.00 30.36 487 VAL B O 1
ATOM 2659 N N . ASP B 2 66 ? 146.588 -17.069 -19.495 1.00 31.27 488 ASP B N 1
ATOM 2660 C CA . ASP B 2 66 ? 147.246 -17.805 -18.432 1.00 33.49 488 ASP B CA 1
ATOM 2661 C C . ASP B 2 66 ? 148.763 -17.651 -18.554 1.00 35.58 488 ASP B C 1
ATOM 2662 O O . ASP B 2 66 ? 149.321 -17.883 -19.617 1.00 35.48 488 ASP B O 1
ATOM 2667 N N . PRO B 2 67 ? 149.445 -17.256 -17.460 1.00 37.37 489 PRO B N 1
ATOM 2668 C CA . PRO B 2 67 ? 150.889 -17.086 -17.543 1.00 38.49 489 PRO B CA 1
ATOM 2669 C C . PRO B 2 67 ? 151.718 -18.361 -17.907 1.00 40.51 489 PRO B C 1
ATOM 2670 O O . PRO B 2 67 ? 152.862 -18.224 -18.353 1.00 40.29 489 PRO B O 1
ATOM 2674 N N . GLU B 2 68 ? 151.165 -19.558 -17.696 1.00 40.82 490 GLU B N 1
ATOM 2675 C CA . GLU B 2 68 ? 151.908 -20.799 -17.967 1.00 42.23 490 GLU B CA 1
ATOM 2676 C C . GLU B 2 68 ? 151.473 -21.508 -19.237 1.00 41.52 490 GLU B C 1
ATOM 2677 O O . GLU B 2 68 ? 152.314 -22.089 -19.943 1.00 42.21 490 GLU B O 1
ATOM 2683 N N . THR B 2 69 ? 150.183 -21.445 -19.548 1.00 40.30 491 THR B N 1
ATOM 2684 C CA . THR B 2 69 ? 149.641 -22.111 -20.748 1.00 39.05 491 THR B CA 1
ATOM 2685 C C . THR B 2 69 ? 149.356 -21.198 -21.942 1.00 38.72 491 THR B C 1
ATOM 2686 O O . THR B 2 69 ? 149.174 -21.690 -23.072 1.00 37.99 491 THR B O 1
ATOM 2690 N N . GLY B 2 70 ? 149.249 -19.890 -21.690 1.00 37.49 492 GLY B N 1
ATOM 2691 C CA . GLY B 2 70 ? 148.859 -18.930 -22.754 1.00 36.18 492 GLY B CA 1
ATOM 2692 C C . GLY B 2 70 ? 147.394 -19.002 -23.140 1.00 35.46 492 GLY B C 1
ATOM 2693 O O . GLY B 2 70 ? 146.949 -18.456 -24.159 1.00 35.42 492 GLY B O 1
ATOM 2694 N N . LYS B 2 71 ? 146.606 -19.694 -22.330 1.00 34.27 493 LYS B N 1
ATOM 2695 C CA . LYS B 2 71 ? 145.222 -19.847 -22.653 1.00 32.84 493 LYS B CA 1
ATOM 2696 C C . LYS B 2 71 ? 144.560 -18.512 -22.334 1.00 32.80 493 LYS B C 1
ATOM 2697 O O . LYS B 2 71 ? 144.786 -17.943 -21.249 1.00 30.75 493 LYS B O 1
ATOM 2703 N N . GLU B 2 72 ? 143.739 -18.026 -23.252 1.00 32.19 494 GLU B N 1
ATOM 2704 C CA . GLU B 2 72 ? 143.215 -16.674 -23.102 1.00 34.64 494 GLU B CA 1
ATOM 2705 C C . GLU B 2 72 ? 142.117 -16.562 -22.029 1.00 33.53 494 GLU B C 1
ATOM 2706 O O . GLU B 2 72 ? 141.304 -17.468 -21.846 1.00 31.93 494 GLU B O 1
ATOM 2712 N N . PHE B 2 73 ? 142.118 -15.440 -21.330 1.00 32.97 495 PHE B N 1
ATOM 2713 C CA . PHE B 2 73 ? 141.154 -15.196 -20.288 1.00 32.32 495 PHE B CA 1
ATOM 2714 C C . PHE B 2 73 ? 139.799 -14.932 -20.892 1.00 32.38 495 PHE B C 1
ATOM 2715 O O . PHE B 2 73 ? 139.684 -14.262 -21.920 1.00 32.79 495 PHE B O 1
ATOM 2723 N N . THR B 2 74 ? 138.762 -15.431 -20.237 1.00 31.11 496 THR B N 1
ATOM 2724 C CA . THR B 2 74 ? 137.392 -15.098 -20.589 1.00 31.22 496 THR B CA 1
ATOM 2725 C C . THR B 2 74 ? 136.789 -14.320 -19.415 1.00 31.25 496 THR B C 1
ATOM 2726 O O . THR B 2 74 ? 137.480 -14.036 -18.422 1.00 29.90 496 THR B O 1
ATOM 2730 N N . SER B 2 75 ? 135.504 -14.003 -19.515 1.00 31.90 497 SER B N 1
ATOM 2731 C CA . SER B 2 75 ? 134.774 -13.327 -18.437 1.00 33.21 497 SER B CA 1
ATOM 2732 C C . SER B 2 75 ? 134.916 -13.982 -17.045 1.00 33.34 497 SER B C 1
ATOM 2733 O O . SER B 2 75 ? 134.907 -13.284 -16.040 1.00 33.94 497 SER B O 1
ATOM 2736 N N . SER B 2 76 ? 135.099 -15.307 -17.008 1.00 32.35 498 SER B N 1
ATOM 2737 C CA . SER B 2 76 ? 135.040 -16.088 -15.756 1.00 31.70 498 SER B CA 1
ATOM 2738 C C . SER B 2 76 ? 136.417 -16.538 -15.297 1.00 30.82 498 SER B C 1
ATOM 2739 O O . SER B 2 76 ? 136.565 -17.237 -14.266 1.00 29.20 498 SER B O 1
ATOM 2742 N N . THR B 2 77 ? 137.477 -16.151 -16.025 1.00 28.93 499 THR B N 1
ATOM 2743 C CA . THR B 2 77 ? 138.807 -16.665 -15.653 1.00 27.85 499 THR B CA 1
ATOM 2744 C C . THR B 2 77 ? 139.384 -16.019 -14.399 1.00 27.73 499 THR B C 1
ATOM 2745 O O . THR B 2 77 ? 139.639 -14.811 -14.376 1.00 27.07 499 THR B O 1
ATOM 2749 N N . PHE B 2 78 ? 139.594 -16.839 -13.357 1.00 27.67 500 PHE B N 1
ATOM 2750 C CA . PHE B 2 78 ? 140.258 -16.349 -12.141 1.00 27.41 500 PHE B CA 1
ATOM 2751 C C . PHE B 2 78 ? 141.778 -16.574 -12.251 1.00 28.34 500 PHE B C 1
ATOM 2752 O O . PHE B 2 78 ? 142.208 -17.662 -12.573 1.00 26.98 500 PHE B O 1
ATOM 2760 N N . PRO B 2 79 ? 142.587 -15.517 -12.041 1.00 29.99 501 PRO B N 1
ATOM 2761 C CA . PRO B 2 79 ? 144.022 -15.642 -12.267 1.00 31.44 501 PRO B CA 1
ATOM 2762 C C . PRO B 2 79 ? 144.655 -16.671 -11.331 1.00 32.45 501 PRO B C 1
ATOM 2763 O O . PRO B 2 79 ? 144.411 -16.631 -10.136 1.00 33.38 501 PRO B O 1
ATOM 2767 N N . PRO B 2 80 ? 145.548 -17.515 -11.869 1.00 32.69 502 PRO B N 1
ATOM 2768 C CA . PRO B 2 80 ? 146.239 -18.470 -11.023 1.00 33.23 502 PRO B CA 1
ATOM 2769 C C . PRO B 2 80 ? 147.396 -17.802 -10.252 1.00 33.78 502 PRO B C 1
ATOM 2770 O O . PRO B 2 80 ? 147.661 -16.588 -10.412 1.00 33.15 502 PRO B O 1
ATOM 2774 N N . GLY B 2 81 ? 148.057 -18.610 -9.421 1.00 34.43 503 GLY B N 1
ATOM 2775 C CA . GLY B 2 81 ? 149.354 -18.269 -8.895 1.00 35.33 503 GLY B CA 1
ATOM 2776 C C . GLY B 2 81 ? 149.442 -17.663 -7.520 1.00 35.26 503 GLY B C 1
ATOM 2777 O O . GLY B 2 81 ? 150.534 -17.344 -7.098 1.00 35.38 503 GLY B O 1
ATOM 2778 N N . ARG B 2 82 ? 148.329 -17.521 -6.792 1.00 35.59 504 ARG B N 1
ATOM 2779 C CA . ARG B 2 82 ? 148.416 -16.896 -5.450 1.00 36.14 504 ARG B CA 1
ATOM 2780 C C . ARG B 2 82 ? 149.170 -17.814 -4.489 1.00 35.16 504 ARG B C 1
ATOM 2781 O O . ARG B 2 82 ? 149.192 -19.034 -4.656 1.00 34.29 504 ARG B O 1
ATOM 2789 N N . THR B 2 83 ? 149.810 -17.198 -3.508 1.00 35.56 505 THR B N 1
ATOM 2790 C CA . THR B 2 83 ? 150.563 -17.929 -2.495 1.00 35.74 505 THR B CA 1
ATOM 2791 C C . THR B 2 83 ? 149.945 -17.657 -1.132 1.00 35.29 505 THR B C 1
ATOM 2792 O O . THR B 2 83 ? 150.494 -18.020 -0.114 1.00 36.01 505 THR B O 1
ATOM 2796 N N . VAL B 2 84 ? 148.801 -16.988 -1.136 1.00 34.20 506 VAL B N 1
ATOM 2797 C CA . VAL B 2 84 ? 148.107 -16.662 0.112 1.00 33.59 506 VAL B CA 1
ATOM 2798 C C . VAL B 2 84 ? 146.665 -17.090 0.006 1.00 33.14 506 VAL B C 1
ATOM 2799 O O . VAL B 2 84 ? 146.165 -17.342 -1.089 1.00 32.27 506 VAL B O 1
ATOM 2803 N N . LEU B 2 85 ? 146.014 -17.162 1.170 1.00 33.50 507 LEU B N 1
ATOM 2804 C CA . LEU B 2 85 ? 144.623 -17.608 1.287 1.00 33.06 507 LEU B CA 1
ATOM 2805 C C . LEU B 2 85 ? 144.397 -18.952 0.591 1.00 33.54 507 LEU B C 1
ATOM 2806 O O . LEU B 2 85 ? 143.434 -19.150 -0.151 1.00 32.58 507 LEU B O 1
ATOM 2811 N N . LYS B 2 86 ? 145.280 -19.893 0.918 1.00 34.15 508 LYS B N 1
ATOM 2812 C CA . LYS B 2 86 ? 145.315 -21.152 0.217 1.00 35.85 508 LYS B CA 1
ATOM 2813 C C . LYS B 2 86 ? 144.927 -22.337 1.075 1.00 35.68 508 LYS B C 1
ATOM 2814 O O . LYS B 2 86 ? 145.007 -23.483 0.610 1.00 36.31 508 LYS B O 1
ATOM 2820 N N . ASN B 2 87 ? 144.517 -22.064 2.312 1.00 34.47 509 ASN B N 1
ATOM 2821 C CA . ASN B 2 87 ? 144.056 -23.133 3.206 1.00 33.96 509 ASN B CA 1
ATOM 2822 C C . ASN B 2 87 ? 142.555 -23.387 3.061 1.00 33.67 509 ASN B C 1
ATOM 2823 O O . ASN B 2 87 ? 141.726 -22.591 3.517 1.00 32.19 509 ASN B O 1
ATOM 2828 N N . ASN B 2 88 ? 142.227 -24.491 2.386 1.00 33.13 510 ASN B N 1
ATOM 2829 C CA . ASN B 2 88 ? 140.841 -24.893 2.170 1.00 33.55 510 ASN B CA 1
ATOM 2830 C C . ASN B 2 88 ? 140.016 -25.046 3.475 1.00 32.64 510 ASN B C 1
ATOM 2831 O O . ASN B 2 88 ? 138.805 -24.982 3.421 1.00 32.20 510 ASN B O 1
ATOM 2836 N N . ALA B 2 89 ? 140.675 -25.225 4.629 1.00 32.29 511 ALA B N 1
ATOM 2837 C CA . ALA B 2 89 ? 139.993 -25.208 5.935 1.00 32.42 511 ALA B CA 1
ATOM 2838 C C . ALA B 2 89 ? 139.139 -23.943 6.180 1.00 32.12 511 ALA B C 1
ATOM 2839 O O . ALA B 2 89 ? 138.087 -23.980 6.831 1.00 31.75 511 ALA B O 1
ATOM 2841 N N . TYR B 2 90 ? 139.600 -22.818 5.654 1.00 30.48 512 TYR B N 1
ATOM 2842 C CA . TYR B 2 90 ? 138.921 -21.555 5.841 1.00 28.62 512 TYR B CA 1
ATOM 2843 C C . TYR B 2 90 ? 138.013 -21.178 4.659 1.00 27.90 512 TYR B C 1
ATOM 2844 O O . TYR B 2 90 ? 137.501 -20.071 4.617 1.00 25.95 512 TYR B O 1
ATOM 2853 N N . GLY B 2 91 ? 137.839 -22.107 3.716 1.00 26.48 513 GLY B N 1
ATOM 2854 C CA . GLY B 2 91 ? 136.911 -21.958 2.602 1.00 27.16 513 GLY B CA 1
ATOM 2855 C C . GLY B 2 91 ? 137.148 -20.718 1.734 1.00 27.49 513 GLY B C 1
ATOM 2856 O O . GLY B 2 91 ? 136.284 -19.844 1.666 1.00 28.00 513 GLY B O 1
ATOM 2857 N N . PRO B 2 92 ? 138.272 -20.687 0.979 1.00 28.89 514 PRO B N 1
ATOM 2858 C CA . PRO B 2 92 ? 138.469 -19.591 0.033 1.00 27.90 514 PRO B CA 1
ATOM 2859 C C . PRO B 2 92 ? 137.414 -19.659 -1.060 1.00 29.13 514 PRO B C 1
ATOM 2860 O O . PRO B 2 92 ? 137.066 -20.752 -1.541 1.00 28.36 514 PRO B O 1
ATOM 2864 N N . ILE B 2 93 ? 136.864 -18.505 -1.422 1.00 28.59 515 ILE B N 1
ATOM 2865 C CA . ILE B 2 93 ? 135.856 -18.422 -2.458 1.00 29.03 515 ILE B CA 1
ATOM 2866 C C . ILE B 2 93 ? 136.469 -17.437 -3.455 1.00 28.73 515 ILE B C 1
ATOM 2867 O O . ILE B 2 93 ? 136.915 -16.385 -3.038 1.00 27.93 515 ILE B O 1
ATOM 2872 N N . GLN B 2 94 ? 136.533 -17.796 -4.752 1.00 28.90 516 GLN B N 1
ATOM 2873 C CA . GLN B 2 94 ? 137.162 -16.912 -5.787 1.00 28.06 516 GLN B CA 1
ATOM 2874 C C . GLN B 2 94 ? 136.102 -16.549 -6.805 1.00 28.17 516 GLN B C 1
ATOM 2875 O O . GLN B 2 94 ? 135.188 -17.345 -7.100 1.00 27.78 516 GLN B O 1
ATOM 2881 N N . ILE B 2 95 ? 136.156 -15.317 -7.303 1.00 27.18 517 ILE B N 1
ATOM 2882 C CA . ILE B 2 95 ? 135.116 -14.846 -8.193 1.00 25.75 517 ILE B CA 1
ATOM 2883 C C . ILE B 2 95 ? 135.856 -14.103 -9.315 1.00 24.69 517 ILE B C 1
ATOM 2884 O O . ILE B 2 95 ? 136.696 -13.309 -9.018 1.00 22.37 517 ILE B O 1
ATOM 2889 N N . ALA B 2 96 ? 135.463 -14.299 -10.559 1.00 24.70 518 ALA B N 1
ATOM 2890 C CA . ALA B 2 96 ? 136.030 -13.452 -11.634 1.00 25.71 518 ALA B CA 1
ATOM 2891 C C . ALA B 2 96 ? 134.880 -12.899 -12.436 1.00 25.33 518 ALA B C 1
ATOM 2892 O O . ALA B 2 96 ? 133.890 -13.609 -12.724 1.00 24.90 518 ALA B O 1
ATOM 2894 N N . ASP B 2 97 ? 135.038 -11.639 -12.827 1.00 26.03 519 ASP B N 1
ATOM 2895 C CA . ASP B 2 97 ? 134.034 -10.951 -13.598 1.00 26.25 519 ASP B CA 1
ATOM 2896 C C . ASP B 2 97 ? 134.815 -10.002 -14.516 1.00 27.38 519 ASP B C 1
ATOM 2897 O O . ASP B 2 97 ? 134.788 -8.785 -14.365 1.00 26.94 519 ASP B O 1
ATOM 2902 N N . ASN B 2 98 ? 135.562 -10.591 -15.447 1.00 29.29 520 ASN B N 1
ATOM 2903 C CA . ASN B 2 98 ? 136.352 -9.839 -16.447 1.00 29.47 520 ASN B CA 1
ATOM 2904 C C . ASN B 2 98 ? 135.552 -9.381 -17.655 1.00 30.97 520 ASN B C 1
ATOM 2905 O O . ASN B 2 98 ? 134.479 -9.925 -17.973 1.00 31.64 520 ASN B O 1
ATOM 2910 N N . ASP B 2 99 ? 136.089 -8.377 -18.339 1.00 32.04 521 ASP B N 1
ATOM 2911 C CA . ASP B 2 99 ? 135.574 -8.018 -19.647 1.00 33.05 521 ASP B CA 1
ATOM 2912 C C . ASP B 2 99 ? 136.782 -7.905 -20.586 1.00 31.99 521 ASP B C 1
ATOM 2913 O O . ASP B 2 99 ? 137.238 -6.809 -20.885 1.00 31.85 521 ASP B O 1
ATOM 2918 N N . PRO B 2 100 ? 137.318 -9.047 -21.044 1.00 33.40 522 PRO B N 1
ATOM 2919 C CA . PRO B 2 100 ? 138.558 -8.951 -21.816 1.00 34.75 522 PRO B CA 1
ATOM 2920 C C . PRO B 2 100 ? 138.422 -8.088 -23.076 1.00 35.97 522 PRO B C 1
ATOM 2921 O O . PRO B 2 100 ? 139.365 -7.410 -23.454 1.00 35.49 522 PRO B O 1
ATOM 2925 N N . GLU B 2 101 ? 137.259 -8.135 -23.719 1.00 37.80 523 GLU B N 1
ATOM 2926 C CA . GLU B 2 101 ? 137.003 -7.356 -24.938 1.00 39.95 523 GLU B CA 1
ATOM 2927 C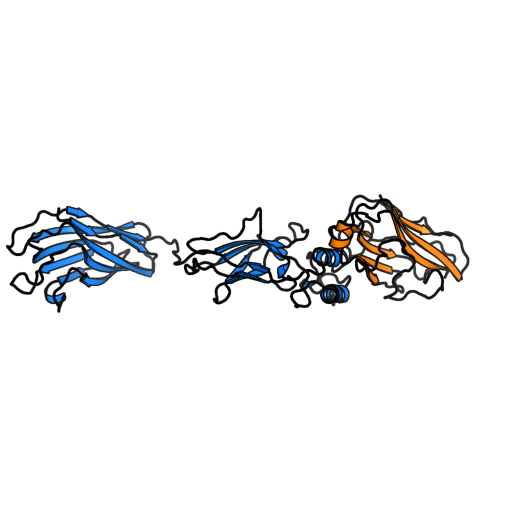 C . GLU B 2 101 ? 137.209 -5.866 -24.675 1.00 40.00 523 GLU B C 1
ATOM 2928 O O . GLU B 2 101 ? 137.699 -5.133 -25.546 1.00 40.22 523 GLU B O 1
ATOM 2934 N N . LYS B 2 102 ? 136.859 -5.432 -23.463 1.00 38.63 524 LYS B N 1
ATOM 2935 C CA . LYS B 2 102 ? 137.022 -4.050 -23.036 1.00 38.33 524 LYS B CA 1
ATOM 2936 C C . LYS B 2 102 ? 138.278 -3.806 -22.205 1.00 36.39 524 LYS B C 1
ATOM 2937 O O . LYS B 2 102 ? 138.430 -2.751 -21.627 1.00 37.90 524 LYS B O 1
ATOM 2943 N N . GLY B 2 103 ? 139.189 -4.784 -22.173 1.00 34.57 525 GLY B N 1
ATOM 2944 C CA . GLY B 2 103 ? 140.424 -4.681 -21.401 1.00 31.76 525 GLY B CA 1
ATOM 2945 C C . GLY B 2 103 ? 140.240 -4.563 -19.890 1.00 31.30 525 GLY B C 1
ATOM 2946 O O . GLY B 2 103 ? 140.942 -3.814 -19.234 1.00 30.00 525 GLY B O 1
ATOM 2947 N N . ILE B 2 104 ? 139.314 -5.320 -19.315 1.00 30.12 526 ILE B N 1
ATOM 2948 C CA . ILE B 2 104 ? 139.085 -5.194 -17.863 1.00 28.75 526 ILE B CA 1
ATOM 2949 C C . ILE B 2 104 ? 139.243 -6.582 -17.185 1.00 27.53 526 ILE B C 1
ATOM 2950 O O . ILE B 2 104 ? 138.681 -7.553 -17.641 1.00 28.71 526 ILE B O 1
ATOM 2955 N N . LEU B 2 105 ? 140.039 -6.654 -16.132 1.00 27.24 527 LEU B N 1
ATOM 2956 C CA . LEU B 2 105 ? 140.021 -7.809 -15.255 1.00 26.78 527 LEU B CA 1
ATOM 2957 C C . LEU B 2 105 ? 139.436 -7.339 -13.952 1.00 26.17 527 LEU B C 1
ATOM 2958 O O . LEU B 2 105 ? 139.857 -6.330 -13.403 1.00 26.08 527 LEU B O 1
ATOM 2963 N N . ASN B 2 106 ? 138.503 -8.116 -13.448 1.00 25.58 528 ASN B N 1
ATOM 2964 C CA . ASN B 2 106 ? 137.966 -7.830 -12.102 1.00 24.24 528 ASN B CA 1
ATOM 2965 C C . ASN B 2 106 ? 137.764 -9.155 -11.384 1.00 22.44 528 ASN B C 1
ATOM 2966 O O . ASN B 2 106 ? 137.058 -10.015 -11.868 1.00 22.23 528 ASN B O 1
ATOM 2971 N N . PHE B 2 107 ? 138.485 -9.351 -10.291 1.00 23.07 529 PHE B N 1
ATOM 2972 C CA . PHE B 2 107 ? 138.443 -10.631 -9.581 1.00 23.74 529 PHE B CA 1
ATOM 2973 C C . PHE B 2 107 ? 138.635 -10.417 -8.074 1.00 23.23 529 PHE B C 1
ATOM 2974 O O . PHE B 2 107 ? 139.124 -9.396 -7.652 1.00 20.75 529 PHE B O 1
ATOM 2982 N N . ALA B 2 108 ? 138.258 -11.423 -7.289 1.00 22.82 530 ALA B N 1
ATOM 2983 C CA . ALA B 2 108 ? 138.125 -11.264 -5.863 1.00 23.79 530 ALA B CA 1
ATOM 2984 C C . ALA B 2 108 ? 138.224 -12.645 -5.271 1.00 23.91 530 ALA B C 1
ATOM 2985 O O . ALA B 2 108 ? 137.808 -13.635 -5.904 1.00 22.95 530 ALA B O 1
ATOM 2987 N N . LEU B 2 109 ? 138.832 -12.708 -4.092 1.00 24.23 531 LEU B N 1
ATOM 2988 C CA . LEU B 2 109 ? 138.956 -13.972 -3.390 1.00 24.58 531 LEU B CA 1
ATOM 2989 C C . LEU B 2 109 ? 139.008 -13.702 -1.905 1.00 23.75 531 LEU B C 1
ATOM 2990 O O . LEU B 2 109 ? 139.647 -12.752 -1.480 1.00 22.92 531 LEU B O 1
ATOM 2995 N N . ALA B 2 110 ? 138.352 -14.553 -1.115 1.00 24.32 532 ALA B N 1
ATOM 2996 C CA . ALA B 2 110 ? 138.396 -14.394 0.320 1.00 24.09 532 ALA B CA 1
ATOM 2997 C C . ALA B 2 110 ? 138.123 -15.682 1.020 1.00 25.08 532 ALA B C 1
ATOM 2998 O O . ALA B 2 110 ? 137.419 -16.522 0.477 1.00 23.99 532 ALA B O 1
ATOM 3000 N N . TYR B 2 111 ? 138.610 -15.791 2.262 1.00 24.39 533 TYR B N 1
ATOM 3001 C CA . TYR B 2 111 ? 138.207 -16.916 3.092 1.00 26.31 533 TYR B CA 1
ATOM 3002 C C . TYR B 2 111 ? 136.816 -16.646 3.533 1.00 26.94 533 TYR B C 1
ATOM 3003 O O . TYR B 2 111 ? 136.508 -15.487 3.852 1.00 28.00 533 TYR B O 1
ATOM 3012 N N . SER B 2 112 ? 135.981 -17.685 3.595 1.00 26.94 534 SER B N 1
ATOM 3013 C CA . SER B 2 112 ? 134.642 -17.545 4.188 1.00 27.06 534 SER B CA 1
ATOM 3014 C C . SER B 2 112 ? 134.658 -17.757 5.720 1.00 27.72 534 SER B C 1
ATOM 3015 O O . SER B 2 112 ? 133.944 -17.060 6.446 1.00 28.54 534 SER B O 1
ATOM 3018 N N . TYR B 2 113 ? 135.482 -18.675 6.231 1.00 28.78 535 TYR B N 1
ATOM 3019 C CA . TYR B 2 113 ? 135.471 -18.940 7.678 1.00 29.37 535 TYR B CA 1
ATOM 3020 C C . TYR B 2 113 ? 136.524 -18.040 8.313 1.00 29.44 535 TYR B C 1
ATOM 3021 O O . TYR B 2 113 ? 137.535 -18.510 8.793 1.00 28.71 535 TYR B O 1
ATOM 3030 N N . ILE B 2 114 ? 136.301 -16.734 8.267 1.00 29.77 536 ILE B N 1
ATOM 3031 C CA . ILE B 2 114 ? 137.308 -15.782 8.750 1.00 29.67 536 ILE B CA 1
ATOM 3032 C C . ILE B 2 114 ? 137.487 -15.848 10.279 1.00 31.07 536 ILE B C 1
ATOM 3033 O O . ILE B 2 114 ? 138.568 -15.593 10.774 1.00 32.45 536 ILE B O 1
ATOM 3038 N N . ALA B 2 115 ? 136.421 -16.201 10.979 1.00 33.07 537 ALA B N 1
ATOM 3039 C CA . ALA B 2 115 ? 136.421 -16.340 12.433 1.00 34.65 537 ALA B CA 1
ATOM 3040 C C . ALA B 2 115 ? 137.326 -17.512 12.839 1.00 36.58 537 ALA B C 1
ATOM 3041 O O . ALA B 2 115 ? 138.078 -17.408 13.794 1.00 37.58 537 ALA B O 1
ATOM 3043 N N . GLY B 2 116 ? 137.271 -18.618 12.097 1.00 37.35 538 GLY B N 1
ATOM 3044 C CA . GLY B 2 116 ? 138.267 -19.689 12.229 1.00 38.27 538 GLY B CA 1
ATOM 3045 C C . GLY B 2 116 ? 139.706 -19.323 11.893 1.00 38.07 538 GLY B C 1
ATOM 3046 O O . GLY B 2 116 ? 140.618 -19.749 12.557 1.00 37.69 538 GLY B O 1
ATOM 3047 N N . TYR B 2 117 ? 139.919 -18.542 10.834 1.00 38.07 539 TYR B N 1
ATOM 3048 C CA . TYR B 2 117 ? 141.253 -18.057 10.458 1.00 37.33 539 TYR B CA 1
ATOM 3049 C C . TYR B 2 117 ? 141.810 -17.139 11.554 1.00 38.13 539 TYR B C 1
ATOM 3050 O O . TYR B 2 117 ? 142.984 -17.269 11.942 1.00 39.32 539 TYR B O 1
ATOM 3059 N N . LYS B 2 118 ? 140.952 -16.269 12.079 1.00 38.47 540 LYS B N 1
ATOM 3060 C CA . LYS B 2 118 ? 141.312 -15.327 13.147 1.00 39.38 540 LYS B CA 1
ATOM 3061 C C . LYS B 2 118 ? 141.756 -16.043 14.417 1.00 40.49 540 LYS B C 1
ATOM 3062 O O . LYS B 2 118 ? 142.767 -15.664 14.992 1.00 41.09 540 LYS B O 1
ATOM 3068 N N . GLU B 2 119 ? 140.990 -17.065 14.820 1.00 42.14 541 GLU B N 1
ATOM 3069 C CA . GLU B 2 119 ? 141.275 -17.950 15.961 1.00 43.32 541 GLU B CA 1
ATOM 3070 C C . GLU B 2 119 ? 142.641 -18.631 15.878 1.00 43.98 541 GLU B C 1
ATOM 3071 O O . GLU B 2 119 ? 143.337 -18.758 16.892 1.00 43.62 541 GLU B O 1
ATOM 3077 N N . THR B 2 120 ? 143.040 -19.040 14.671 1.00 44.05 542 THR B N 1
ATOM 3078 C CA . THR B 2 120 ? 144.422 -19.522 14.414 1.00 44.78 542 THR B CA 1
ATOM 3079 C C . THR B 2 120 ? 145.503 -18.468 14.768 1.00 45.24 542 THR B C 1
ATOM 3080 O O . THR B 2 120 ? 146.596 -18.817 15.228 1.00 44.81 542 THR B O 1
ATOM 3084 N N . GLY B 2 121 ? 145.177 -17.187 14.564 1.00 45.40 543 GLY B N 1
ATOM 3085 C CA . GLY B 2 121 ? 146.022 -16.071 14.985 1.00 45.62 543 GLY B CA 1
ATOM 3086 C C . GLY B 2 121 ? 147.248 -15.776 14.136 1.00 45.51 543 GLY B C 1
ATOM 3087 O O . GLY B 2 121 ? 148.061 -14.927 14.503 1.00 45.74 543 GLY B O 1
ATOM 3088 N N . VAL B 2 122 ? 147.414 -16.497 13.022 1.00 45.03 544 VAL B N 1
ATOM 3089 C CA . VAL B 2 122 ? 148.523 -16.223 12.104 1.00 44.92 544 VAL B CA 1
ATOM 3090 C C . VAL B 2 122 ? 147.965 -15.641 10.806 1.00 44.27 544 VAL B C 1
ATOM 3091 O O . VAL B 2 122 ? 147.411 -16.379 9.990 1.00 44.22 544 VAL B O 1
ATOM 3095 N N . ALA B 2 123 ? 148.107 -14.332 10.630 1.00 43.65 545 ALA B N 1
ATOM 3096 C CA . ALA B 2 123 ? 147.641 -13.689 9.413 1.00 43.71 545 ALA B CA 1
ATOM 3097 C C . ALA B 2 123 ? 148.661 -13.786 8.261 1.00 43.52 545 ALA B C 1
ATOM 3098 O O . ALA B 2 123 ? 149.851 -13.581 8.438 1.00 43.44 545 ALA B O 1
ATOM 3100 N N . GLU B 2 124 ? 148.180 -14.082 7.067 1.00 43.54 546 GLU B N 1
ATOM 3101 C CA . GLU B 2 124 ? 149.028 -14.025 5.897 1.00 43.69 546 GLU B CA 1
ATOM 3102 C C . GLU B 2 124 ? 149.095 -12.639 5.265 1.00 43.69 546 GLU B C 1
ATOM 3103 O O . GLU B 2 124 ? 148.291 -12.307 4.373 1.00 44.20 546 GLU B O 1
ATOM 3109 N N . GLU B 2 125 ? 150.097 -11.867 5.650 1.00 42.14 547 GLU B N 1
ATOM 3110 C CA . GLU B 2 125 ? 150.105 -10.434 5.376 1.00 41.33 547 GLU B CA 1
ATOM 3111 C C . GLU B 2 125 ? 150.900 -10.018 4.133 1.00 40.22 547 GLU B C 1
ATOM 3112 O O . GLU B 2 125 ? 150.771 -8.897 3.660 1.00 38.85 547 GLU B O 1
ATOM 3118 N N . SER B 2 126 ? 151.703 -10.936 3.602 1.00 40.06 548 SER B N 1
ATOM 3119 C CA . SER B 2 126 ? 152.435 -10.690 2.355 1.00 39.23 548 SER B CA 1
ATOM 3120 C C . SER B 2 126 ? 152.391 -11.917 1.466 1.00 38.47 548 SER B C 1
ATOM 3121 O O . SER B 2 126 ? 152.447 -13.045 1.940 1.00 39.01 548 SER B O 1
ATOM 3124 N N . GLY B 2 127 ? 152.279 -11.701 0.166 1.00 37.57 549 GLY B N 1
ATOM 3125 C CA . GLY B 2 127 ? 152.279 -12.814 -0.749 1.00 36.57 549 GLY B CA 1
ATOM 3126 C C . GLY B 2 127 ? 151.787 -12.438 -2.110 1.00 35.41 549 GLY B C 1
ATOM 3127 O O . GLY B 2 127 ? 151.466 -11.295 -2.373 1.00 36.96 549 GLY B O 1
ATOM 3128 N N . ILE B 2 128 ? 151.720 -13.421 -2.977 1.00 34.57 550 ILE B N 1
ATOM 3129 C CA . ILE B 2 128 ? 151.199 -13.220 -4.333 1.00 33.25 550 ILE B CA 1
ATOM 3130 C C . ILE B 2 128 ? 149.705 -13.494 -4.304 1.00 31.37 550 ILE B C 1
ATOM 3131 O O . ILE B 2 128 ? 149.244 -14.446 -3.692 1.00 30.94 550 ILE B O 1
ATOM 3136 N N . ILE B 2 129 ? 148.947 -12.610 -4.941 1.00 31.27 551 ILE B N 1
ATOM 3137 C CA . ILE B 2 129 ? 147.538 -12.845 -5.048 1.00 30.16 551 ILE B CA 1
ATOM 3138 C C . ILE B 2 129 ? 147.087 -13.213 -6.439 1.00 28.97 551 ILE B C 1
ATOM 3139 O O . ILE B 2 129 ? 146.056 -13.840 -6.571 1.00 27.86 551 ILE B O 1
ATOM 3144 N N . ALA B 2 130 ? 147.863 -12.848 -7.477 1.00 27.57 552 ALA B N 1
ATOM 3145 C CA . ALA B 2 130 ? 147.519 -13.258 -8.844 1.00 27.53 552 ALA B CA 1
ATOM 3146 C C . ALA B 2 130 ? 148.751 -13.207 -9.746 1.00 27.66 552 ALA B C 1
ATOM 3147 O O . ALA B 2 130 ? 149.594 -12.378 -9.574 1.00 28.31 552 ALA B O 1
ATOM 3149 N N . LYS B 2 131 ? 148.807 -14.104 -10.716 1.00 29.36 553 LYS B N 1
ATOM 3150 C CA . LYS B 2 131 ? 149.746 -13.946 -11.816 1.00 28.78 553 LYS B CA 1
ATOM 3151 C C . LYS B 2 131 ? 148.936 -13.898 -13.063 1.00 28.70 553 LYS B C 1
ATOM 3152 O O . LYS B 2 131 ? 148.064 -14.745 -13.294 1.00 28.70 553 LYS B O 1
ATOM 3158 N N . ILE B 2 132 ? 149.207 -12.889 -13.882 1.00 29.14 554 ILE B N 1
ATOM 3159 C CA . ILE B 2 132 ? 148.450 -12.700 -15.108 1.00 30.12 554 ILE B CA 1
ATOM 3160 C C . ILE B 2 132 ? 149.421 -12.509 -16.272 1.00 30.54 554 ILE B C 1
ATOM 3161 O O . ILE B 2 132 ? 150.313 -11.669 -16.202 1.00 30.65 554 ILE B O 1
ATOM 3166 N N . GLY B 2 133 ? 149.245 -13.304 -17.329 1.00 30.16 555 GLY B N 1
ATOM 3167 C CA . GLY B 2 133 ? 150.052 -13.145 -18.525 1.00 30.65 555 GLY B CA 1
ATOM 3168 C C . GLY B 2 133 ? 149.348 -12.156 -19.433 1.00 30.13 555 GLY B C 1
ATOM 3169 O O . GLY B 2 133 ? 148.103 -12.100 -19.484 1.00 30.12 555 GLY B O 1
ATOM 3170 N N . PHE B 2 134 ? 150.146 -11.324 -20.092 1.00 30.11 556 PHE B N 1
ATOM 3171 C CA . PHE B 2 134 ? 149.617 -10.466 -21.145 1.00 30.89 556 PHE B CA 1
ATOM 3172 C C . PHE B 2 134 ? 150.385 -10.760 -22.440 1.00 31.86 556 PHE B C 1
ATOM 3173 O O . PHE B 2 134 ? 151.591 -10.457 -22.521 1.00 30.80 556 PHE B O 1
ATOM 3181 N N . LYS B 2 135 ? 149.682 -11.352 -23.402 1.00 32.77 557 LYS B N 1
ATOM 3182 C CA . LYS B 2 135 ? 150.311 -11.718 -24.674 1.00 35.52 557 LYS B CA 1
ATOM 3183 C C . LYS B 2 135 ? 150.411 -10.460 -25.547 1.00 35.20 557 LYS B C 1
ATOM 3184 O O . LYS B 2 135 ? 149.427 -9.733 -25.727 1.00 34.87 557 LYS B O 1
ATOM 3190 N N . ILE B 2 136 ? 151.600 -10.214 -26.101 1.00 36.00 558 ILE B N 1
ATOM 3191 C CA . ILE B 2 136 ? 151.808 -8.973 -26.888 1.00 35.74 558 ILE B CA 1
ATOM 3192 C C . ILE B 2 136 ? 151.138 -9.108 -28.248 1.00 35.72 558 ILE B C 1
ATOM 3193 O O . ILE B 2 136 ? 151.426 -10.035 -29.019 1.00 35.99 558 ILE B O 1
ATOM 3198 N N . LEU B 2 137 ? 150.257 -8.181 -28.552 1.00 36.42 559 LEU B N 1
ATOM 3199 C CA . LEU B 2 137 ? 149.537 -8.208 -29.830 1.00 37.90 559 LEU B CA 1
ATOM 3200 C C . LEU B 2 137 ? 150.146 -7.196 -30.816 1.00 40.11 559 LEU B C 1
ATOM 3201 O O . LEU B 2 137 ? 150.007 -7.353 -32.034 1.00 39.69 559 LEU B O 1
ATOM 3206 N N . GLN B 2 138 ? 150.809 -6.188 -30.244 1.00 41.47 560 GLN B N 1
ATOM 3207 C CA . GLN B 2 138 ? 151.435 -5.067 -30.931 1.00 44.17 560 GLN B CA 1
ATOM 3208 C C . GLN B 2 138 ? 152.568 -4.549 -30.071 1.00 44.48 560 GLN B C 1
ATOM 3209 O O . GLN B 2 138 ? 152.409 -4.398 -28.868 1.00 44.14 560 GLN B O 1
ATOM 3215 N N . LYS B 2 139 ? 153.709 -4.236 -30.686 1.00 45.63 561 LYS B N 1
ATOM 3216 C CA . LYS B 2 139 ? 154.783 -3.579 -29.954 1.00 46.53 561 LYS B CA 1
ATOM 3217 C C . LYS B 2 139 ? 154.505 -2.087 -29.888 1.00 47.64 561 LYS B C 1
ATOM 3218 O O . LYS B 2 139 ? 155.239 -1.284 -30.487 1.00 48.05 561 LYS B O 1
ATOM 3224 N N . LYS B 2 140 ? 153.453 -1.727 -29.153 1.00 47.68 562 LYS B N 1
ATOM 3225 C CA . LYS B 2 140 ? 153.009 -0.347 -28.994 1.00 48.41 562 LYS B CA 1
ATOM 3226 C C . LYS B 2 140 ? 153.151 -0.006 -27.513 1.00 47.92 562 LYS B C 1
ATOM 3227 O O . LYS B 2 140 ? 152.970 -0.888 -26.660 1.00 48.26 562 LYS B O 1
ATOM 3233 N N . SER B 2 141 ? 153.542 1.230 -27.192 1.00 47.02 563 SER B N 1
ATOM 3234 C CA . SER B 2 141 ? 153.672 1.668 -25.792 1.00 45.48 563 SER B CA 1
ATOM 3235 C C . SER B 2 141 ? 152.300 1.514 -25.109 1.00 43.77 563 SER B C 1
ATOM 3236 O O . SER B 2 141 ? 151.265 1.854 -25.708 1.00 43.12 563 SER B O 1
ATOM 3239 N N . THR B 2 142 ? 152.293 0.963 -23.887 1.00 42.26 564 THR B N 1
ATOM 3240 C CA . THR B 2 142 ? 151.019 0.590 -23.222 1.00 39.64 564 THR B CA 1
ATOM 3241 C C . THR B 2 142 ? 151.125 0.497 -21.691 1.00 38.35 564 THR B C 1
ATOM 3242 O O . THR B 2 142 ? 152.207 0.274 -21.118 1.00 37.52 564 THR B O 1
ATOM 3246 N N . ALA B 2 143 ? 149.980 0.698 -21.037 1.00 37.24 565 ALA B N 1
ATOM 3247 C CA . ALA B 2 143 ? 149.929 0.725 -19.574 1.00 35.40 565 ALA B CA 1
ATOM 3248 C C . ALA B 2 143 ? 148.888 -0.303 -19.122 1.00 34.21 565 ALA B C 1
ATOM 3249 O O . ALA B 2 143 ? 147.877 -0.502 -19.805 1.00 34.18 565 ALA B O 1
ATOM 3251 N N . VAL B 2 144 ? 149.193 -0.996 -18.022 1.00 33.60 566 VAL B N 1
ATOM 3252 C CA . VAL B 2 144 ? 148.261 -1.896 -17.327 1.00 32.45 566 VAL B CA 1
ATOM 3253 C C . VAL B 2 144 ? 148.203 -1.270 -15.932 1.00 32.17 566 VAL B C 1
ATOM 3254 O O . VAL B 2 144 ? 149.216 -0.862 -15.405 1.00 32.32 566 VAL B O 1
ATOM 3258 N N . LYS B 2 145 ? 147.010 -1.144 -15.357 1.00 31.59 567 LYS B N 1
ATOM 3259 C CA . LYS B 2 145 ? 146.923 -0.490 -14.052 1.00 31.15 567 LYS B CA 1
ATOM 3260 C C . LYS B 2 145 ? 145.655 -0.889 -13.273 1.00 29.68 567 LYS B C 1
ATOM 3261 O O . LYS B 2 145 ? 144.642 -1.232 -13.869 1.00 27.56 567 LYS B O 1
ATOM 3267 N N . PHE B 2 146 ? 145.788 -0.862 -11.949 1.00 29.46 568 PHE B N 1
ATOM 3268 C CA . PHE B 2 146 ? 144.630 -0.941 -11.050 1.00 30.44 568 PHE B CA 1
ATOM 3269 C C . PHE B 2 146 ? 143.897 0.341 -11.338 1.00 30.79 568 PHE B C 1
ATOM 3270 O O . PHE B 2 146 ? 144.541 1.407 -11.435 1.00 31.00 568 PHE B O 1
ATOM 3278 N N . GLN B 2 147 ? 142.591 0.253 -11.539 1.00 30.42 569 GLN B N 1
ATOM 3279 C CA . GLN B 2 147 ? 141.777 1.420 -11.861 1.00 30.54 569 GLN B CA 1
ATOM 3280 C C . GLN B 2 147 ? 140.418 1.332 -11.139 1.00 30.31 569 GLN B C 1
ATOM 3281 O O . GLN B 2 147 ? 139.747 0.278 -11.153 1.00 29.57 569 GLN B O 1
ATOM 3287 N N . ASP B 2 148 ? 139.963 2.461 -10.602 1.00 29.61 570 ASP B N 1
ATOM 3288 C CA . ASP B 2 148 ? 138.635 2.525 -9.951 1.00 29.07 570 ASP B CA 1
ATOM 3289 C C . ASP B 2 148 ? 137.530 2.157 -10.897 1.00 28.85 570 ASP B C 1
ATOM 3290 O O . ASP B 2 148 ? 137.643 2.358 -12.114 1.00 30.10 570 ASP B O 1
ATOM 3295 N N . THR B 2 149 ? 136.427 1.633 -10.371 1.00 26.83 571 THR B N 1
ATOM 3296 C CA . THR B 2 149 ? 135.301 1.288 -11.218 1.00 26.94 571 THR B CA 1
ATOM 3297 C C . THR B 2 149 ? 134.002 1.443 -10.405 1.00 26.87 571 THR B C 1
ATOM 3298 O O . THR B 2 149 ? 134.049 1.451 -9.168 1.00 26.60 571 THR B O 1
ATOM 3302 N N . LEU B 2 150 ? 132.883 1.643 -11.088 1.00 26.79 572 LEU B N 1
ATOM 3303 C CA . LEU B 2 150 ? 131.651 2.063 -10.411 1.00 28.09 572 LEU B CA 1
ATOM 3304 C C . LEU B 2 150 ? 131.236 1.053 -9.282 1.00 28.52 572 LEU B C 1
ATOM 3305 O O . LEU B 2 150 ? 130.763 1.437 -8.177 1.00 28.70 572 LEU B O 1
ATOM 3310 N N . SER B 2 151 ? 131.456 -0.221 -9.569 1.00 27.88 573 SER B N 1
ATOM 3311 C CA . SER B 2 151 ? 131.091 -1.337 -8.682 1.00 27.74 573 SER B CA 1
ATOM 3312 C C . SER B 2 151 ? 131.970 -1.482 -7.465 1.00 27.37 573 SER B C 1
ATOM 3313 O O . SER B 2 151 ? 131.729 -2.359 -6.638 1.00 28.62 573 SER B O 1
ATOM 3316 N N . MET B 2 152 ? 132.975 -0.627 -7.316 1.00 25.65 574 MET B N 1
ATOM 3317 C CA . MET B 2 152 ? 133.768 -0.673 -6.098 1.00 26.62 574 MET B CA 1
ATOM 3318 C C . MET B 2 152 ? 133.876 0.703 -5.429 1.00 27.07 574 MET B C 1
ATOM 3319 O O . MET B 2 152 ? 134.937 1.297 -5.398 1.00 28.40 574 MET B O 1
ATOM 3324 N N . PRO B 2 153 ? 132.765 1.220 -4.891 1.00 27.17 575 PRO B N 1
ATOM 3325 C CA . PRO B 2 153 ? 132.846 2.516 -4.222 1.00 27.44 575 PRO B CA 1
ATOM 3326 C C . PRO B 2 153 ? 133.700 2.400 -2.983 1.00 27.50 575 PRO B C 1
ATOM 3327 O O . PRO B 2 153 ? 133.617 1.370 -2.297 1.00 28.48 575 PRO B O 1
ATOM 3331 N N . GLY B 2 154 ? 134.523 3.419 -2.719 1.00 26.40 576 GLY B N 1
ATOM 3332 C CA . GLY B 2 154 ? 135.460 3.442 -1.602 1.00 25.46 576 GLY B CA 1
ATOM 3333 C C . GLY B 2 154 ? 136.760 2.650 -1.808 1.00 26.07 576 GLY B C 1
ATOM 3334 O O . GLY B 2 154 ? 137.549 2.520 -0.904 1.00 25.62 576 GLY B O 1
ATOM 3335 N N . ALA B 2 155 ? 136.943 2.064 -2.997 1.00 26.29 577 ALA B N 1
ATOM 3336 C CA . ALA B 2 155 ? 138.192 1.333 -3.295 1.00 26.01 577 ALA B CA 1
ATOM 3337 C C . ALA B 2 155 ? 139.386 2.292 -3.351 1.00 27.79 577 ALA B C 1
ATOM 3338 O O . ALA B 2 155 ? 139.196 3.485 -3.557 1.00 27.91 577 ALA B O 1
ATOM 3340 N N . ILE B 2 156 ? 140.601 1.763 -3.170 1.00 28.19 578 ILE B N 1
ATOM 3341 C CA . ILE B 2 156 ? 141.841 2.528 -3.310 1.00 29.66 578 ILE B CA 1
ATOM 3342 C C . ILE B 2 156 ? 142.412 2.169 -4.681 1.00 30.12 578 ILE B C 1
ATOM 3343 O O . ILE B 2 156 ? 142.861 1.053 -4.861 1.00 30.81 578 ILE B O 1
ATOM 3348 N N . SER B 2 157 ? 142.268 3.088 -5.647 1.00 31.68 579 SER B N 1
ATOM 3349 C CA . SER B 2 157 ? 142.600 2.866 -7.069 1.00 32.84 579 SER B CA 1
ATOM 3350 C C . SER B 2 157 ? 142.158 1.477 -7.574 1.00 33.05 579 SER B C 1
ATOM 3351 O O . SER B 2 157 ? 142.919 0.778 -8.228 1.00 33.93 579 SER B O 1
ATOM 3354 N N . GLY B 2 158 ? 140.931 1.079 -7.269 1.00 31.42 580 GLY B N 1
ATOM 3355 C CA . GLY B 2 158 ? 140.396 -0.120 -7.860 1.00 31.07 580 GLY B CA 1
ATOM 3356 C C . GLY B 2 158 ? 140.802 -1.351 -7.091 1.00 29.47 580 GLY B C 1
ATOM 3357 O O . GLY B 2 158 ? 140.669 -2.448 -7.618 1.00 31.30 580 GLY B O 1
ATOM 3358 N N . THR B 2 159 ? 141.310 -1.171 -5.870 1.00 29.19 581 THR B N 1
ATOM 3359 C CA . THR B 2 159 ? 141.665 -2.252 -4.976 1.00 29.02 581 THR B CA 1
ATOM 3360 C C . THR B 2 159 ? 140.895 -2.161 -3.660 1.00 29.72 581 THR B C 1
ATOM 3361 O O . THR B 2 159 ? 140.735 -1.062 -3.089 1.00 29.17 581 THR B O 1
ATOM 3365 N N . GLN B 2 160 ? 140.396 -3.312 -3.207 1.00 28.61 582 GLN B N 1
ATOM 3366 C CA . GLN B 2 160 ? 139.803 -3.377 -1.863 1.00 29.09 582 GLN B CA 1
ATOM 3367 C C . GLN B 2 160 ? 140.375 -4.580 -1.183 1.00 27.38 582 GLN B C 1
ATOM 3368 O O . GLN B 2 160 ? 140.346 -5.658 -1.747 1.00 28.07 582 GLN B O 1
ATOM 3374 N N . LEU B 2 161 ? 140.902 -4.384 0.010 1.00 26.27 583 LEU B N 1
ATOM 3375 C CA . LEU B 2 161 ? 141.505 -5.413 0.810 1.00 26.19 583 LEU B CA 1
ATOM 3376 C C . LEU B 2 161 ? 140.706 -5.514 2.110 1.00 28.04 583 LEU B C 1
ATOM 3377 O O . LEU B 2 161 ? 140.200 -4.497 2.600 1.00 27.48 583 LEU B O 1
ATOM 3382 N N . PHE B 2 162 ? 140.578 -6.737 2.619 1.00 27.36 584 PHE B N 1
ATOM 3383 C CA . PHE B 2 162 ? 139.705 -7.039 3.745 1.00 27.79 584 PHE B CA 1
ATOM 3384 C C . PHE B 2 162 ? 140.477 -7.815 4.774 1.00 28.27 584 PHE B C 1
ATOM 3385 O O . PHE B 2 162 ? 141.365 -8.636 4.427 1.00 27.76 584 PHE B O 1
ATOM 3393 N N . ASP B 2 163 ? 140.140 -7.534 6.039 1.00 28.01 585 ASP B N 1
ATOM 3394 C CA . ASP B 2 163 ? 140.711 -8.252 7.170 1.00 29.31 585 ASP B CA 1
ATOM 3395 C C . ASP B 2 163 ? 139.853 -9.443 7.681 1.00 29.40 585 ASP B C 1
ATOM 3396 O O . ASP B 2 163 ? 138.733 -9.698 7.169 1.00 27.81 585 ASP B O 1
ATOM 3401 N N . TRP B 2 164 ? 140.394 -10.175 8.670 1.00 29.44 586 TRP B N 1
ATOM 3402 C CA . TRP B 2 164 ? 139.720 -11.365 9.189 1.00 30.12 586 TRP B CA 1
ATOM 3403 C C . TRP B 2 164 ? 138.570 -11.051 10.128 1.00 30.25 586 TRP B C 1
ATOM 3404 O O . TRP B 2 164 ? 137.919 -11.953 10.691 1.00 30.93 586 TRP B O 1
ATOM 3415 N N . ASP B 2 165 ? 138.298 -9.760 10.271 1.00 29.36 587 ASP B N 1
ATOM 3416 C CA . ASP B 2 165 ? 137.063 -9.300 10.905 1.00 29.29 587 ASP B CA 1
ATOM 3417 C C . ASP B 2 165 ? 136.021 -8.982 9.846 1.00 28.54 587 ASP B C 1
ATOM 3418 O O . ASP B 2 165 ? 134.920 -8.599 10.198 1.00 30.09 587 ASP B O 1
ATOM 3423 N N . GLY B 2 166 ? 136.361 -9.107 8.561 1.00 27.54 588 GLY B N 1
ATOM 3424 C CA . GLY B 2 166 ? 135.406 -8.800 7.463 1.00 26.52 588 GLY B CA 1
ATOM 3425 C C . GLY B 2 166 ? 135.308 -7.307 7.168 1.00 27.09 588 GLY B C 1
ATOM 3426 O O . GLY B 2 166 ? 134.417 -6.859 6.430 1.00 27.82 588 GLY B O 1
ATOM 3427 N N . GLU B 2 167 ? 136.241 -6.528 7.734 1.00 27.37 589 GLU B N 1
ATOM 3428 C CA . GLU B 2 167 ? 136.270 -5.061 7.532 1.00 28.71 589 GLU B CA 1
ATOM 3429 C C . GLU B 2 167 ? 137.250 -4.662 6.407 1.00 29.29 589 GLU B C 1
ATOM 3430 O O . GLU B 2 167 ? 138.232 -5.331 6.184 1.00 29.25 589 GLU B O 1
ATOM 3436 N N . VAL B 2 168 ? 136.956 -3.567 5.710 1.00 30.35 590 VAL B N 1
ATOM 3437 C CA . VAL B 2 168 ? 137.865 -2.985 4.760 1.00 31.00 590 VAL B CA 1
ATOM 3438 C C . VAL B 2 168 ? 139.154 -2.544 5.446 1.00 32.22 590 VAL B C 1
ATOM 3439 O O . VAL B 2 168 ? 139.111 -1.985 6.550 1.00 32.46 590 VAL B O 1
ATOM 3443 N N . ILE B 2 169 ? 140.289 -2.848 4.805 1.00 32.43 591 ILE B N 1
ATOM 3444 C CA . ILE B 2 169 ? 141.593 -2.350 5.249 1.00 33.15 591 ILE B CA 1
ATOM 3445 C C . ILE B 2 169 ? 141.890 -1.062 4.512 1.00 34.28 591 ILE B C 1
ATOM 3446 O O . ILE B 2 169 ? 141.608 -0.952 3.314 1.00 33.92 591 ILE B O 1
ATOM 3451 N N . THR B 2 170 ? 142.443 -0.069 5.212 1.00 35.76 592 THR B N 1
ATOM 3452 C CA . THR B 2 170 ? 142.819 1.186 4.525 1.00 37.00 592 THR B CA 1
ATOM 3453 C C . THR B 2 170 ? 144.301 1.512 4.743 1.00 37.61 592 THR B C 1
ATOM 3454 O O . THR B 2 170 ? 144.998 0.778 5.437 1.00 38.40 592 THR B O 1
ATOM 3458 N N . GLY B 2 171 ? 144.778 2.596 4.149 1.00 38.83 593 GLY B N 1
ATOM 3459 C CA . GLY B 2 171 ? 146.095 3.141 4.513 1.00 40.66 593 GLY B CA 1
ATOM 3460 C C . GLY B 2 171 ? 147.315 2.455 3.907 1.00 41.28 593 GLY B C 1
ATOM 3461 O O . GLY B 2 171 ? 148.431 2.621 4.423 1.00 42.35 593 GLY B O 1
ATOM 3462 N N . TYR B 2 172 ? 147.103 1.693 2.820 1.00 39.54 594 TYR B N 1
ATOM 3463 C CA . TYR B 2 172 ? 148.190 1.021 2.094 1.00 37.58 594 TYR B CA 1
ATOM 3464 C C . TYR B 2 172 ? 148.411 1.742 0.765 1.00 37.21 594 TYR B C 1
ATOM 3465 O O . TYR B 2 172 ? 147.506 2.417 0.273 1.00 36.69 594 TYR B O 1
ATOM 3474 N N . GLU B 2 173 ? 149.597 1.568 0.178 1.00 37.73 595 GLU B N 1
ATOM 3475 C CA . GLU B 2 173 ? 149.913 2.134 -1.141 1.00 38.99 595 GLU B CA 1
ATOM 3476 C C . GLU B 2 173 ? 149.502 1.164 -2.276 1.00 37.87 595 GLU B C 1
ATOM 3477 O O . GLU B 2 173 ? 149.594 -0.043 -2.127 1.00 38.03 595 GLU B O 1
ATOM 3483 N N . VAL B 2 174 ? 149.047 1.707 -3.390 1.00 37.13 596 VAL B N 1
ATOM 3484 C CA . VAL B 2 174 ? 148.796 0.934 -4.617 1.00 37.37 596 VAL B CA 1
ATOM 3485 C C . VAL B 2 174 ? 149.977 1.310 -5.519 1.00 38.10 596 VAL B C 1
ATOM 3486 O O . VAL B 2 174 ? 150.103 2.482 -5.908 1.00 38.81 596 VAL B O 1
ATOM 3490 N N . ILE B 2 175 ? 150.856 0.333 -5.781 1.00 37.41 597 ILE B N 1
ATOM 3491 C CA . ILE B 2 175 ? 152.058 0.534 -6.614 1.00 36.48 597 ILE B CA 1
ATOM 3492 C C . ILE B 2 175 ? 151.766 0.096 -8.064 1.00 36.58 597 ILE B C 1
ATOM 3493 O O . ILE B 2 175 ? 151.672 -1.106 -8.369 1.00 36.53 597 ILE B O 1
ATOM 3498 N N . GLN B 2 176 ? 151.568 1.068 -8.942 1.00 36.40 598 GLN B N 1
ATOM 3499 C CA . GLN B 2 176 ? 151.309 0.787 -10.327 1.00 37.30 598 GLN B CA 1
ATOM 3500 C C . GLN B 2 176 ? 152.632 0.473 -11.039 1.00 38.66 598 GLN B C 1
ATOM 3501 O O . GLN B 2 176 ? 153.681 1.027 -10.661 1.00 39.50 598 GLN B O 1
ATOM 3507 N N . PRO B 2 177 ? 152.596 -0.456 -12.026 1.00 38.98 599 PRO B N 1
ATOM 3508 C CA . PRO B 2 177 ? 153.760 -0.747 -12.882 1.00 39.26 599 PRO B CA 1
ATOM 3509 C C . PRO B 2 177 ? 154.054 0.420 -13.816 1.00 39.93 599 PRO B C 1
ATOM 3510 O O . PRO B 2 177 ? 153.127 1.141 -14.244 1.00 39.16 599 PRO B O 1
ATOM 3514 N N . ASP B 2 178 ? 155.321 0.569 -14.197 1.00 41.92 600 ASP B N 1
ATOM 3515 C CA . ASP B 2 178 ? 155.683 1.609 -15.159 1.00 43.31 600 ASP B CA 1
ATOM 3516 C C . ASP B 2 178 ? 155.103 1.324 -16.519 1.00 43.02 600 ASP B C 1
ATOM 3517 O O . ASP B 2 178 ? 154.665 0.201 -16.773 1.00 43.45 600 ASP B O 1
ATOM 3522 N N . VAL B 2 179 ? 155.039 2.331 -17.376 1.00 42.33 601 VAL B N 1
ATOM 3523 C CA . VAL B 2 179 ? 154.589 2.093 -18.734 1.00 42.23 601 VAL B CA 1
ATOM 3524 C C . VAL B 2 179 ? 155.442 0.958 -19.332 1.00 41.70 601 VAL B C 1
ATOM 3525 O O . VAL B 2 179 ? 156.630 0.776 -18.971 1.00 40.18 601 VAL B O 1
ATOM 3529 N N . LEU B 2 180 ? 154.752 0.136 -20.125 1.00 41.66 602 LEU B N 1
ATOM 3530 C CA . LEU B 2 180 ? 155.373 -0.891 -20.922 1.00 42.20 602 LEU B CA 1
ATOM 3531 C C . LEU B 2 180 ? 155.661 -0.278 -22.266 1.00 42.75 602 LEU B C 1
ATOM 3532 O O . LEU B 2 180 ? 154.767 -0.152 -23.116 1.00 42.61 602 LEU B O 1
ATOM 3537 N N . SER B 2 181 ? 156.917 0.140 -22.412 1.00 45.02 603 SER B N 1
ATOM 3538 C CA . SER B 2 181 ? 157.443 0.713 -23.652 1.00 46.54 603 SER B CA 1
ATOM 3539 C C . SER B 2 181 ? 158.200 -0.367 -24.430 1.00 47.24 603 SER B C 1
ATOM 3540 O O . SER B 2 181 ? 158.419 -0.253 -25.640 1.00 47.88 603 SER B O 1
#